Protein AF-0000000082936929 (afdb_homodimer)

Radius of gyration: 32.72 Å; Cα contacts (8 Å, |Δi|>4): 978; chains: 2; bounding box: 95×74×126 Å

Structure (mmCIF, N/CA/C/O backbone):
data_AF-0000000082936929-model_v1
#
loop_
_entity.id
_entity.type
_entity.pdbx_description
1 polymer 'Glycine betaine ABC transporter substrate-binding protein'
#
loop_
_atom_site.group_PDB
_atom_site.id
_atom_site.type_symbol
_atom_site.label_atom_id
_atom_site.label_alt_id
_atom_site.label_comp_id
_atom_site.label_asym_id
_atom_site.label_entity_id
_atom_site.label_seq_id
_atom_site.pdbx_PDB_ins_code
_atom_site.Cartn_x
_atom_site.Cartn_y
_atom_site.Cartn_z
_atom_site.occupancy
_atom_site.B_iso_or_equiv
_atom_site.auth_seq_id
_atom_site.auth_comp_id
_atom_site.auth_asym_id
_atom_site.auth_atom_id
_atom_site.pdbx_PDB_model_num
ATOM 1 N N . MET A 1 1 ? -64.938 20.75 69.25 1 18.67 1 MET A N 1
ATOM 2 C CA . MET A 1 1 ? -65.688 19.703 69.875 1 18.67 1 MET A CA 1
ATOM 3 C C . MET A 1 1 ? -65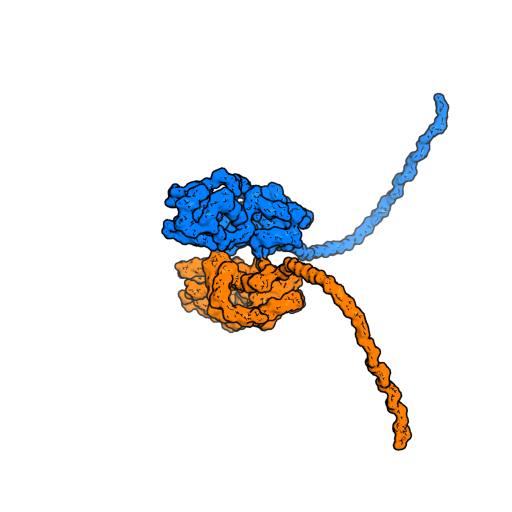.875 18.516 69 1 18.67 1 MET A C 1
ATOM 5 O O . MET A 1 1 ? -65.625 17.375 69.375 1 18.67 1 MET A O 1
ATOM 9 N N . ASN A 1 2 ? -67.062 18.359 68.25 1 20.11 2 ASN A N 1
ATOM 10 C CA . ASN A 1 2 ? -67.625 17.047 68.062 1 20.11 2 ASN A CA 1
ATOM 11 C C . ASN A 1 2 ? -66.938 16.203 67 1 20.11 2 ASN A C 1
ATOM 13 O O . ASN A 1 2 ? -66.188 16.766 66.188 1 20.11 2 ASN A O 1
ATOM 17 N N . THR A 1 3 ? -67.562 15.078 66.375 1 22.55 3 THR A N 1
ATOM 18 C CA . THR A 1 3 ? -67.5 13.617 66.375 1 22.55 3 THR A CA 1
ATOM 19 C C . THR A 1 3 ? -66.75 13.117 65.125 1 22.55 3 THR A C 1
ATOM 21 O O . THR A 1 3 ? -65.875 12.281 65.188 1 22.55 3 THR A O 1
ATOM 24 N N . TRP A 1 4 ? -67.562 12.641 64 1 26.66 4 TRP A N 1
ATOM 25 C CA . TRP A 1 4 ? -67.688 11.344 63.375 1 26.66 4 TRP A CA 1
ATOM 26 C C . TRP A 1 4 ? -66.75 11.219 62.156 1 26.66 4 TRP A C 1
ATOM 28 O O . TRP A 1 4 ? -67.125 11.648 61.062 1 26.66 4 TRP A O 1
ATOM 38 N N . LYS A 1 5 ? -65.438 11.68 62.094 1 24.56 5 LYS A N 1
ATOM 39 C CA . LYS A 1 5 ? -64.312 11.945 61.188 1 24.56 5 LYS A CA 1
ATOM 40 C C . LYS A 1 5 ? -64 10.711 60.344 1 24.56 5 LYS A C 1
ATOM 42 O O . LYS A 1 5 ? -64.25 9.586 60.75 1 24.56 5 LYS A O 1
ATOM 47 N N . LYS A 1 6 ? -63.188 10.727 59.344 1 29.83 6 LYS A N 1
ATOM 48 C CA . LYS A 1 6 ? -62.781 10.461 57.969 1 29.83 6 LYS A CA 1
ATOM 49 C C . LYS A 1 6 ? -62 9.141 57.844 1 29.83 6 LYS A C 1
ATOM 51 O O . LYS A 1 6 ? -60.812 9.133 57.625 1 29.83 6 LYS A O 1
ATOM 56 N N . GLU A 1 7 ? -62.25 8.055 58.938 1 23.53 7 GLU A N 1
ATOM 57 C CA . GLU A 1 7 ? -61.312 7.012 59.344 1 23.53 7 GLU A CA 1
ATOM 58 C C . GLU A 1 7 ? -61 6.09 58.156 1 23.53 7 GLU A C 1
ATOM 60 O O . GLU A 1 7 ? -59.844 5.75 57.938 1 23.53 7 GLU A O 1
ATOM 65 N N . LEU A 1 8 ? -62.031 5.277 57.625 1 24.53 8 LEU A N 1
ATOM 66 C CA . LEU A 1 8 ? -61.938 3.822 57.656 1 24.53 8 LEU A CA 1
ATOM 67 C C . LEU A 1 8 ? -61.281 3.305 56.375 1 24.53 8 LEU A C 1
ATOM 69 O O . LEU A 1 8 ? -61.344 2.107 56.094 1 24.53 8 LEU A O 1
ATOM 73 N N . ILE A 1 9 ? -60.781 4.125 55.375 1 26.98 9 ILE A N 1
ATOM 74 C CA . ILE A 1 9 ? -60.594 3.723 54 1 26.98 9 ILE A CA 1
ATOM 75 C C . ILE A 1 9 ? -59.469 2.709 53.875 1 26.98 9 ILE A C 1
ATOM 77 O O . ILE A 1 9 ? -58.469 2.943 53.188 1 26.98 9 ILE A O 1
ATOM 81 N N . LEU A 1 10 ? -59.031 1.973 55.062 1 22.31 10 LEU A N 1
ATOM 82 C CA . LEU A 1 10 ? -57.719 1.388 55.25 1 22.31 10 LEU A CA 1
ATOM 83 C C . LEU A 1 10 ? -57.469 0.301 54.219 1 22.31 10 LEU A C 1
ATOM 85 O O . LEU A 1 10 ? -56.406 0.3 53.562 1 22.31 10 LEU A O 1
ATOM 89 N N . ILE A 1 11 ? -57.75 -1.079 54.438 1 23.09 11 ILE A N 1
ATOM 90 C CA . ILE A 1 11 ? -56.812 -2.141 54.812 1 23.09 11 ILE A CA 1
ATOM 91 C C . ILE A 1 11 ? -56.625 -3.096 53.656 1 23.09 11 ILE A C 1
ATOM 93 O O . ILE A 1 11 ? -55.656 -3.875 53.625 1 23.09 11 ILE A O 1
ATOM 97 N N . LEU A 1 12 ? -57.531 -3.197 52.625 1 23.78 12 LEU A N 1
ATOM 98 C CA . LEU A 1 12 ? -57.812 -4.59 52.281 1 23.78 12 LEU A CA 1
ATOM 99 C C . LEU A 1 12 ? -56.75 -5.152 51.344 1 23.78 12 LEU A C 1
ATOM 101 O O . LEU A 1 12 ? -56.875 -6.27 50.844 1 23.78 12 LEU A O 1
ATOM 105 N N . VAL A 1 13 ? -55.688 -4.441 50.906 1 25.48 13 VAL A N 1
ATOM 106 C CA . VAL A 1 13 ? -55.125 -4.75 49.594 1 25.48 13 VAL A CA 1
ATOM 107 C C . VAL A 1 13 ? -54.281 -6.023 49.688 1 25.48 13 VAL A C 1
ATOM 109 O O . VAL A 1 13 ? -53.625 -6.406 48.688 1 25.48 13 VAL A O 1
ATOM 112 N N . LEU A 1 14 ? -54.094 -6.676 50.844 1 22.38 14 LEU A N 1
ATOM 113 C CA . LEU A 1 14 ? -52.781 -7.281 51.031 1 22.38 14 LEU A CA 1
ATOM 11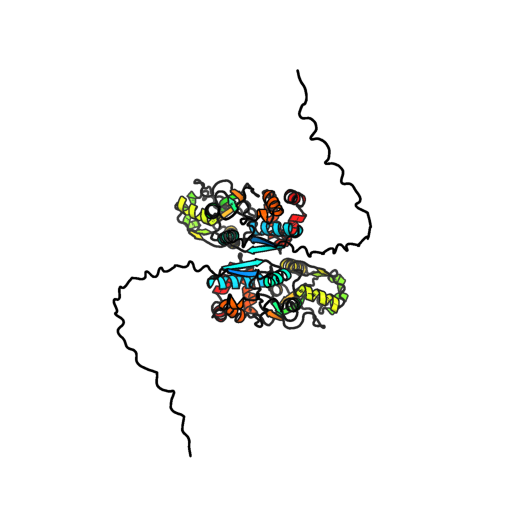4 C C . LEU A 1 14 ? -52.625 -8.516 50.156 1 22.38 14 LEU A C 1
ATOM 116 O O . LEU A 1 14 ? -51.594 -8.703 49.5 1 22.38 14 LEU A O 1
ATOM 120 N N . LEU A 1 15 ? -53.406 -9.609 50.281 1 22.59 15 LEU A N 1
ATOM 121 C CA . LEU A 1 15 ? -52.844 -10.883 50.719 1 22.59 15 LEU A CA 1
ATOM 122 C C . LEU A 1 15 ? -52.469 -11.734 49.5 1 22.59 15 LEU A C 1
ATOM 124 O O . LEU A 1 15 ? -52.094 -12.898 49.656 1 22.59 15 LEU A O 1
ATOM 128 N N . MET A 1 16 ? -52.844 -11.445 48.188 1 26.31 16 MET A N 1
ATOM 129 C CA . ME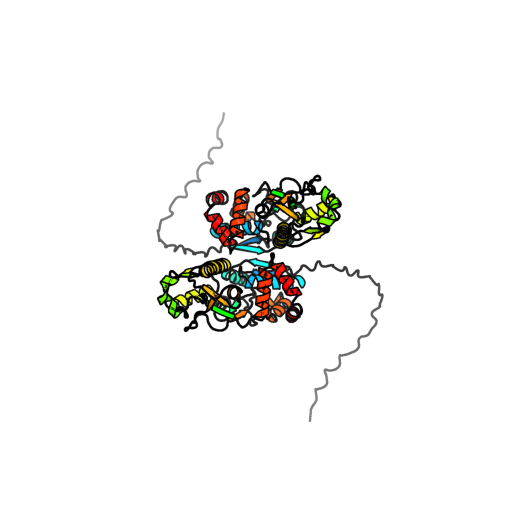T A 1 16 ? -53.062 -12.664 47.406 1 26.31 16 MET A CA 1
ATOM 130 C C . MET A 1 16 ? -51.719 -13.383 47.188 1 26.31 16 MET A C 1
ATOM 132 O O . MET A 1 16 ? -50.844 -12.852 46.5 1 26.31 16 MET A O 1
ATOM 136 N N . GLY A 1 17 ? -51.219 -14.398 48.031 1 23.95 17 GLY A N 1
ATOM 137 C CA . GLY A 1 17 ? -50.062 -15.195 48.375 1 23.95 17 GLY A CA 1
ATOM 138 C C . GLY A 1 17 ? -49.531 -15.992 47.188 1 23.95 17 GLY A C 1
ATOM 139 O O . GLY A 1 17 ? -50.219 -16.141 46.188 1 23.95 17 GLY A O 1
ATOM 140 N N . ALA A 1 18 ? -48.656 -17.188 47.438 1 24.83 18 ALA A N 1
ATOM 141 C CA . ALA A 1 18 ? -47.344 -17.844 47.344 1 24.83 18 ALA A CA 1
ATOM 142 C C . ALA A 1 18 ? -47.375 -18.984 46.344 1 24.83 18 ALA A C 1
ATOM 144 O O . ALA A 1 18 ? -46.312 -19.562 46.031 1 24.83 18 ALA A O 1
ATOM 145 N N . VAL A 1 19 ? -48.438 -19.625 45.938 1 25.78 19 VAL A N 1
ATOM 146 C CA . VAL A 1 19 ? -48.219 -21.062 45.812 1 25.78 19 VAL A CA 1
ATOM 147 C C . VAL A 1 19 ? -47.438 -21.344 44.531 1 25.78 19 VAL A C 1
ATOM 149 O O . VAL A 1 19 ? -47.969 -21.281 43.438 1 25.78 19 VAL A O 1
ATOM 152 N N . LEU A 1 20 ? -46.312 -20.625 44.219 1 26.67 20 LEU A N 1
ATOM 153 C CA . LEU A 1 20 ? -45.562 -20.938 43 1 26.67 20 LEU A CA 1
ATOM 154 C C . LEU A 1 20 ? -44.969 -22.344 43.094 1 26.67 20 LEU A C 1
ATOM 156 O O . LEU A 1 20 ? -44.062 -22.609 43.906 1 26.67 20 LEU A O 1
ATOM 160 N N . THR A 1 21 ? -45.75 -23.422 43.188 1 27.56 21 THR A N 1
ATOM 161 C CA . THR A 1 21 ? -45.25 -24.781 43.281 1 27.56 21 THR A CA 1
ATOM 162 C C . THR A 1 21 ? -44.156 -25.016 42.219 1 27.56 21 THR A C 1
ATOM 164 O O . THR A 1 21 ? -44.25 -24.516 41.094 1 27.56 21 THR A O 1
ATOM 167 N N . ALA A 1 22 ? -42.906 -25.703 42.625 1 27.55 22 ALA A N 1
ATOM 168 C CA . ALA A 1 22 ? -41.5 -26.078 42.375 1 27.55 22 ALA A CA 1
ATOM 169 C C . ALA A 1 22 ? -41.438 -27.109 41.25 1 27.55 22 ALA A C 1
ATOM 171 O O . ALA A 1 22 ? -40.375 -27.75 41.094 1 27.55 22 ALA A O 1
ATOM 172 N N . CYS A 1 23 ? -42.469 -27.672 40.656 1 27.7 23 CYS A N 1
ATOM 173 C CA . CYS A 1 23 ? -42.062 -28.906 39.969 1 27.7 23 CYS A CA 1
ATOM 174 C C . CYS A 1 23 ? -40.875 -28.656 39.031 1 27.7 23 CYS A C 1
ATOM 176 O O . CYS A 1 23 ? -40.938 -27.766 38.188 1 27.7 23 CYS A O 1
ATOM 178 N N . GLY A 1 24 ? -39.625 -29.078 39.438 1 27.58 24 GLY A N 1
ATOM 179 C CA . GLY A 1 24 ? -38.25 -29.031 39.031 1 27.58 24 GLY A CA 1
ATOM 180 C C . GLY A 1 24 ? -38.031 -29.562 37.625 1 27.58 24 GLY A C 1
ATOM 181 O O . GLY A 1 24 ? -37.469 -30.641 37.438 1 27.58 24 GLY A O 1
ATOM 182 N N . SER A 1 25 ? -38.969 -29.891 36.781 1 27.83 25 SER A N 1
ATOM 183 C CA . SER A 1 25 ? -38.438 -30.578 35.594 1 27.83 25 SER A CA 1
ATOM 184 C C . SER A 1 25 ? -37.281 -29.812 35 1 27.83 25 SER A C 1
ATOM 186 O O . SER A 1 25 ? -37.406 -28.625 34.688 1 27.83 25 SER A O 1
ATOM 188 N N . THR A 1 26 ? -36.062 -30.312 35.344 1 27.28 26 THR A N 1
ATOM 189 C CA . THR A 1 26 ? -34.719 -29.906 34.906 1 27.28 26 THR A CA 1
ATOM 190 C C . THR A 1 26 ? -34.688 -29.875 33.375 1 27.28 26 THR A C 1
ATOM 192 O O . THR A 1 26 ? -34.688 -30.922 32.719 1 27.28 26 THR A O 1
ATOM 195 N N . SER A 1 27 ? -35.688 -29.406 32.719 1 26.83 27 SER A N 1
ATOM 196 C CA . SER A 1 27 ? -35.406 -29.312 31.281 1 26.83 27 SER A CA 1
ATOM 197 C C . SER A 1 27 ? -34.062 -28.641 31.047 1 26.83 27 SER A C 1
ATOM 199 O O . SER A 1 27 ? -33.812 -27.531 31.531 1 26.83 27 SER A O 1
ATOM 201 N N . GLU A 1 28 ? -33.031 -29.562 30.984 1 26.98 28 GLU A N 1
ATOM 202 C CA . GLU A 1 28 ? -31.719 -29.172 30.5 1 26.98 28 GLU A CA 1
ATOM 203 C C . GLU A 1 28 ? -31.828 -28.234 29.297 1 26.98 28 GLU A C 1
ATOM 205 O O . GLU A 1 28 ? -32.375 -28.594 28.266 1 26.98 28 GLU A O 1
ATOM 210 N N . GLU A 1 29 ? -32.25 -27.047 29.547 1 28.81 29 GLU A N 1
ATOM 211 C CA . GLU A 1 29 ? -32.031 -26.031 28.531 1 28.81 29 GLU A CA 1
ATOM 212 C C . GLU A 1 29 ? -30.641 -26.109 27.906 1 28.81 29 GLU A C 1
ATOM 214 O O . GLU A 1 29 ? -29.641 -25.953 28.609 1 28.81 29 GLU A O 1
ATOM 219 N N . THR A 1 30 ? -30.547 -27.156 27.062 1 27.23 30 THR A N 1
ATOM 220 C CA . THR A 1 30 ? -29.375 -27.094 26.188 1 27.23 30 THR A CA 1
ATOM 221 C C . THR A 1 30 ? -29.141 -25.656 25.719 1 27.23 30 THR A C 1
ATOM 223 O O . THR A 1 30 ? -29.984 -25.094 25 1 27.23 30 THR A O 1
ATOM 226 N N . THR A 1 31 ? -28.625 -24.859 26.625 1 28.12 31 THR A N 1
ATOM 227 C CA . THR A 1 31 ? -28 -23.625 26.172 1 28.12 31 THR A CA 1
ATOM 228 C C . THR A 1 31 ? -27.297 -23.828 24.828 1 28.12 31 THR A C 1
ATOM 230 O O . THR A 1 31 ? -26.328 -24.609 24.734 1 28.12 31 THR A O 1
ATOM 233 N N . SER A 1 32 ? -28.109 -24.094 23.828 1 27.27 32 SER A N 1
ATOM 234 C CA . SER A 1 32 ? -27.453 -23.953 22.531 1 27.27 32 SER A CA 1
ATOM 235 C C . SER A 1 32 ? -26.438 -22.812 22.547 1 27.27 32 SER A C 1
ATOM 237 O O . SER A 1 32 ? -26.812 -21.641 22.734 1 27.27 32 SER A O 1
ATOM 239 N N . GLU A 1 33 ? -25.328 -23.047 23.219 1 28.88 33 GLU A N 1
ATOM 240 C CA . GLU A 1 33 ? -24.172 -22.234 22.844 1 28.88 33 GLU A CA 1
ATOM 241 C C . GLU A 1 33 ? -24.203 -21.875 21.359 1 28.88 33 GLU A C 1
ATOM 243 O O . GLU A 1 33 ? -24 -22.75 20.516 1 28.88 33 GLU A O 1
ATOM 248 N N . GLN A 1 34 ? -25.266 -21.203 20.922 1 28.97 34 GLN A N 1
ATOM 249 C CA . GLN A 1 34 ? -25.031 -20.547 19.625 1 28.97 34 GLN A CA 1
ATOM 250 C C . GLN A 1 34 ? -23.594 -20.062 19.516 1 28.97 34 GLN A C 1
ATOM 252 O O . GLN A 1 34 ? -23.172 -19.188 20.266 1 28.97 34 GLN A O 1
ATOM 257 N N . THR A 1 35 ? -22.688 -20.953 19.547 1 31.94 35 THR A N 1
ATOM 258 C CA . THR A 1 35 ? -21.391 -20.547 18.984 1 31.94 35 THR A CA 1
ATOM 259 C C . THR A 1 35 ? -21.578 -19.484 17.906 1 31.94 35 THR A C 1
ATOM 261 O O . THR A 1 35 ? -22.016 -19.781 16.797 1 31.94 35 THR A O 1
ATOM 264 N N . GLY A 1 36 ? -22.469 -18.484 18.172 1 32.47 36 GLY A N 1
ATOM 265 C CA . GLY A 1 36 ? -22.516 -17.344 17.281 1 32.47 36 GLY A CA 1
ATOM 266 C C . GLY A 1 36 ? -21.188 -17.047 16.625 1 32.47 36 GLY A C 1
ATOM 267 O O . GLY A 1 36 ? -20.156 -16.953 17.297 1 32.47 36 GLY A O 1
ATOM 268 N N . THR A 1 37 ? -20.766 -17.656 15.711 1 35.78 37 THR A N 1
ATOM 269 C CA . THR A 1 37 ? -19.75 -17.094 14.844 1 35.78 37 THR A CA 1
ATOM 270 C C . THR A 1 37 ? -19.734 -15.57 14.945 1 35.78 37 THR A C 1
ATOM 272 O O . THR A 1 37 ? -20.656 -14.898 14.484 1 35.78 37 THR A O 1
ATOM 275 N N . GLU A 1 38 ? -19.672 -14.898 16.094 1 40.69 38 GLU A N 1
ATOM 276 C CA . GLU A 1 38 ? -19.562 -13.469 16.359 1 40.69 38 GLU A CA 1
ATOM 277 C C . GLU A 1 38 ? -18.938 -12.734 15.164 1 40.69 38 GLU A C 1
ATOM 279 O O . GLU A 1 38 ? -17.766 -12.961 14.836 1 40.69 38 GLU A O 1
ATOM 284 N N . SER A 1 39 ? -19.594 -12.594 14.086 1 50.94 39 SER A N 1
ATOM 285 C CA . SER A 1 39 ? -19.266 -11.828 12.883 1 50.94 39 SER A CA 1
ATOM 286 C C . SER A 1 39 ? -18.406 -10.609 13.211 1 50.94 39 SER A C 1
ATOM 288 O O . SER A 1 39 ? -18.828 -9.742 13.984 1 50.94 39 SER A O 1
ATOM 290 N N . LYS A 1 40 ? -17.25 -10.734 13.266 1 61.34 40 LYS A N 1
ATOM 291 C CA . LYS A 1 40 ? -16.375 -9.586 13.508 1 61.34 40 LYS A CA 1
ATOM 292 C C . LYS A 1 40 ? -16.891 -8.344 12.805 1 61.34 40 LYS A C 1
ATOM 294 O O . LYS A 1 40 ? -17.312 -8.406 11.648 1 61.34 40 LYS A O 1
ATOM 299 N N . GLN A 1 41 ? -17.172 -7.246 13.609 1 84.25 41 GLN A N 1
ATOM 300 C CA . GLN A 1 41 ? -17.594 -5.961 13.062 1 84.25 41 GLN A CA 1
ATOM 301 C C . GLN A 1 41 ? -16.562 -5.422 12.07 1 84.25 41 GLN A C 1
ATOM 303 O O . GLN A 1 41 ? -15.367 -5.434 12.352 1 84.25 41 GLN A O 1
ATOM 308 N N . GLU A 1 42 ? -16.984 -5.133 10.938 1 89.94 42 GLU A N 1
ATOM 309 C CA . GLU A 1 42 ? -16.141 -4.609 9.867 1 89.94 42 GLU A CA 1
ATOM 310 C C . GLU A 1 42 ? -15.898 -3.113 10.047 1 89.94 42 GLU A C 1
ATOM 312 O O . GLU A 1 42 ? -16.812 -2.363 10.383 1 89.94 42 GLU A O 1
ATOM 317 N N . LEU A 1 43 ? -14.633 -2.744 9.953 1 95.56 43 LEU A N 1
ATOM 318 C CA . LEU A 1 43 ? -14.227 -1.344 10.016 1 95.56 43 LEU A CA 1
ATOM 319 C C . LEU A 1 43 ? -13.344 -0.979 8.828 1 95.56 43 LEU A C 1
ATOM 321 O O . LEU A 1 43 ? -12.406 -1.709 8.508 1 95.56 43 LEU A O 1
ATOM 325 N N . THR A 1 44 ? -13.688 0.137 8.164 1 95.69 44 THR A N 1
ATOM 326 C CA . THR A 1 44 ? -12.883 0.599 7.039 1 95.69 44 THR A CA 1
ATOM 327 C C . THR A 1 44 ? -12.164 1.899 7.387 1 95.69 44 THR A C 1
ATOM 329 O O . THR A 1 44 ? -12.805 2.904 7.703 1 95.69 44 THR A O 1
ATOM 332 N N . ILE A 1 45 ? -10.836 1.86 7.289 1 98.44 45 ILE A N 1
ATOM 333 C CA . ILE A 1 45 ? -9.984 3.01 7.578 1 98.44 45 ILE A CA 1
ATOM 334 C C . ILE A 1 45 ? -9.289 3.473 6.301 1 98.44 45 ILE A C 1
ATOM 336 O O . ILE A 1 45 ? -8.805 2.65 5.52 1 98.44 45 ILE A O 1
ATOM 340 N N . GLY A 1 46 ? -9.344 4.762 6.055 1 98.19 46 GLY A N 1
ATOM 341 C CA . GLY A 1 46 ? -8.609 5.305 4.918 1 98.19 46 GLY A CA 1
ATOM 342 C C . GLY A 1 46 ? -7.109 5.301 5.121 1 98.19 46 GLY A C 1
ATOM 343 O O . GLY A 1 46 ? -6.625 5.586 6.219 1 98.19 46 GLY A O 1
ATOM 344 N N . GLN A 1 47 ? -6.383 4.906 4.047 1 97.19 47 GLN A N 1
ATOM 345 C CA . GLN A 1 47 ? -4.926 4.973 4.055 1 97.19 47 GLN A CA 1
ATOM 346 C C . GLN A 1 47 ? -4.406 5.82 2.896 1 97.19 47 GLN A C 1
ATOM 348 O O . GLN A 1 47 ? -4.859 5.672 1.76 1 97.19 47 GLN A O 1
ATOM 353 N N . ILE A 1 48 ? -3.566 6.734 3.209 1 94.75 48 ILE A N 1
ATOM 354 C CA . ILE A 1 48 ? -2.879 7.551 2.213 1 94.75 48 ILE A CA 1
ATOM 355 C C . ILE A 1 48 ? -1.423 7.105 2.096 1 94.75 48 ILE A C 1
ATOM 357 O O . ILE A 1 48 ? -0.775 6.809 3.102 1 94.75 48 ILE A O 1
ATOM 361 N N . ASN A 1 49 ? -0.914 7.078 0.886 1 90.56 49 ASN A N 1
ATOM 362 C CA . ASN A 1 49 ? 0.447 6.609 0.639 1 90.56 49 ASN A CA 1
ATOM 363 C C . ASN A 1 49 ? 1.482 7.613 1.137 1 90.56 49 ASN A C 1
ATOM 365 O O . ASN A 1 49 ? 2.352 8.047 0.376 1 90.56 49 ASN A O 1
ATOM 369 N N . TRP A 1 50 ? 1.327 7.977 2.412 1 94.44 50 TRP A N 1
ATOM 370 C CA . TRP A 1 50 ? 2.301 8.727 3.201 1 94.44 50 TRP A CA 1
ATOM 371 C C . TRP A 1 50 ? 2.912 7.844 4.285 1 94.44 50 TRP A C 1
ATOM 373 O O . TRP A 1 50 ? 2.209 7.055 4.922 1 94.44 50 TRP A O 1
ATOM 383 N N . ALA A 1 51 ? 4.223 8.031 4.477 1 93.25 51 ALA A N 1
ATOM 384 C CA . ALA A 1 51 ? 4.922 7.156 5.414 1 93.25 51 ALA A CA 1
ATOM 385 C C . ALA A 1 51 ? 4.246 7.16 6.781 1 93.25 51 ALA A C 1
ATOM 387 O O . ALA A 1 51 ? 4.039 6.105 7.383 1 93.25 51 ALA A O 1
ATOM 388 N N . GLU A 1 52 ? 3.986 8.312 7.234 1 96.5 52 GLU A N 1
ATOM 389 C CA . GLU A 1 52 ? 3.348 8.453 8.539 1 96.5 52 GLU A CA 1
ATOM 390 C C . GLU A 1 52 ? 1.955 7.828 8.547 1 96.5 52 GLU A C 1
ATOM 392 O O . GLU A 1 52 ? 1.587 7.129 9.492 1 96.5 52 GLU A O 1
ATOM 397 N N . ASN A 1 53 ? 1.188 8.086 7.539 1 97.69 53 ASN A N 1
ATOM 398 C CA . ASN A 1 53 ? -0.166 7.555 7.449 1 97.69 53 ASN A CA 1
ATOM 399 C C . ASN A 1 53 ? -0.161 6.031 7.332 1 97.69 53 ASN A C 1
ATOM 401 O O . ASN A 1 53 ? -0.966 5.352 7.973 1 97.69 53 ASN A O 1
ATOM 405 N N . ILE A 1 54 ? 0.734 5.531 6.539 1 95.75 54 ILE A N 1
ATOM 406 C CA . ILE A 1 54 ? 0.893 4.086 6.43 1 95.75 54 ILE A CA 1
ATOM 407 C C . ILE A 1 54 ? 1.22 3.496 7.801 1 95.75 54 ILE A C 1
ATOM 409 O O . ILE A 1 54 ? 0.658 2.469 8.195 1 95.75 54 ILE A O 1
ATOM 413 N N . ALA A 1 55 ? 2.037 4.121 8.562 1 97.81 55 ALA A N 1
ATOM 414 C CA . ALA A 1 55 ? 2.453 3.643 9.875 1 97.81 55 ALA A CA 1
ATOM 415 C C . ALA A 1 55 ? 1.272 3.588 10.844 1 97.81 55 ALA A C 1
ATOM 417 O O . ALA A 1 55 ? 0.981 2.537 11.414 1 97.81 55 ALA A O 1
ATOM 418 N N . VAL A 1 56 ? 0.544 4.641 10.938 1 98.69 56 VAL A N 1
ATOM 419 C CA . VAL A 1 56 ? -0.479 4.703 11.969 1 98.69 56 VAL A CA 1
ATOM 420 C C . VAL A 1 56 ? -1.687 3.863 11.555 1 98.69 56 VAL A C 1
ATOM 422 O O . VAL A 1 56 ? -2.354 3.264 12.398 1 98.69 56 VAL A O 1
ATOM 425 N N . THR A 1 57 ? -1.975 3.773 10.258 1 98.62 57 THR A N 1
ATOM 426 C CA . THR A 1 57 ? -3.121 2.975 9.836 1 98.62 57 THR A CA 1
ATOM 427 C C . THR A 1 57 ? -2.85 1.487 10.047 1 98.62 57 THR A C 1
ATOM 429 O O . THR A 1 57 ? -3.734 0.744 10.477 1 98.62 57 THR A O 1
ATOM 432 N N . ASN A 1 58 ? -1.668 1.119 9.781 1 97.94 58 ASN A N 1
ATOM 433 C CA . ASN A 1 58 ? -1.343 -0.281 10.031 1 97.94 58 ASN A CA 1
ATOM 434 C C . ASN A 1 58 ? -1.26 -0.578 11.523 1 97.94 58 ASN A C 1
ATOM 436 O O . ASN A 1 58 ? -1.627 -1.668 11.969 1 97.94 58 ASN A O 1
ATOM 440 N N . MET A 1 59 ? -0.766 0.32 12.312 1 98.75 59 MET A N 1
ATOM 441 C CA . MET A 1 59 ? -0.773 0.169 13.766 1 98.75 59 MET A CA 1
ATOM 442 C C . MET A 1 59 ? -2.189 -0.062 14.281 1 98.75 59 MET A C 1
ATOM 444 O O . MET A 1 59 ? -2.441 -1.028 15 1 98.75 59 MET A O 1
ATOM 448 N N . TRP A 1 60 ? -3.066 0.755 13.859 1 98.75 60 TRP A N 1
ATOM 449 C CA . TRP A 1 60 ? -4.43 0.649 14.375 1 98.75 60 TRP A CA 1
ATOM 450 C C . TRP A 1 60 ? -5.133 -0.575 13.805 1 98.75 60 TRP A C 1
ATOM 452 O O . TRP A 1 60 ? -5.969 -1.188 14.469 1 98.75 60 TRP A O 1
ATOM 462 N N . LYS A 1 61 ? -4.848 -0.899 12.547 1 97.75 61 LYS A N 1
ATOM 463 C CA . LYS A 1 61 ? -5.367 -2.164 12.039 1 97.75 61 LYS A CA 1
ATOM 464 C C . LYS A 1 61 ? -4.965 -3.328 12.938 1 97.75 61 LYS A C 1
ATOM 466 O O . LYS A 1 61 ? -5.805 -4.145 13.32 1 97.75 61 LYS A O 1
ATOM 471 N N . ALA A 1 62 ? -3.719 -3.418 13.32 1 97.62 62 ALA A N 1
ATOM 472 C CA . ALA A 1 62 ? -3.221 -4.492 14.18 1 97.62 62 ALA A CA 1
ATOM 473 C C . ALA A 1 62 ? -3.924 -4.484 15.531 1 97.62 62 ALA A C 1
ATOM 475 O O . ALA A 1 62 ? -4.355 -5.531 16.016 1 97.62 62 ALA A O 1
ATOM 476 N N . ILE A 1 63 ? -4.023 -3.33 16.094 1 98.5 63 ILE A N 1
ATOM 477 C CA . ILE A 1 63 ? -4.637 -3.189 17.406 1 98.5 63 ILE A CA 1
ATOM 478 C C . ILE A 1 63 ? -6.094 -3.645 17.359 1 98.5 63 ILE A C 1
ATOM 480 O O . ILE A 1 63 ? -6.535 -4.445 18.188 1 98.5 63 ILE A O 1
ATOM 484 N N . LEU A 1 64 ? -6.828 -3.154 16.359 1 98.12 64 LEU A N 1
ATOM 485 C CA . LEU A 1 64 ? -8.258 -3.412 16.266 1 98.12 64 LEU A CA 1
ATOM 486 C C . LEU A 1 64 ? -8.523 -4.875 15.922 1 98.12 64 LEU A C 1
ATOM 488 O O . LEU A 1 64 ? -9.492 -5.465 16.422 1 98.12 64 LEU A O 1
ATOM 492 N N . GLU A 1 65 ? -7.703 -5.402 15.133 1 95.19 65 GLU A N 1
ATOM 493 C CA . GLU A 1 65 ? -7.883 -6.816 14.805 1 95.19 65 GLU A CA 1
ATOM 494 C C . GLU A 1 65 ? -7.625 -7.699 16.016 1 95.19 65 GLU A C 1
ATOM 496 O O . GLU A 1 65 ? -8.297 -8.711 16.219 1 95.19 65 GLU A O 1
ATOM 501 N N . ASP A 1 66 ? -6.656 -7.324 16.797 1 95.25 66 ASP A N 1
ATOM 502 C CA . ASP A 1 66 ? -6.406 -8.031 18.047 1 95.25 66 ASP A CA 1
ATOM 503 C C . ASP A 1 66 ? -7.613 -7.941 18.984 1 95.25 66 ASP A C 1
ATOM 505 O O . ASP A 1 66 ? -7.828 -8.82 19.812 1 95.25 66 ASP A O 1
ATOM 509 N N . LYS A 1 67 ? -8.398 -6.926 18.797 1 96.19 67 LYS A N 1
ATOM 510 C CA . LYS A 1 67 ? -9.578 -6.703 19.625 1 96.19 67 LYS A CA 1
ATOM 511 C C . LYS A 1 67 ? -10.828 -7.289 18.984 1 96.19 67 LYS A C 1
ATOM 513 O O . LYS A 1 67 ? -11.938 -7.09 19.484 1 96.19 67 LYS A O 1
ATOM 518 N N . GLY A 1 68 ? -10.68 -7.945 17.859 1 93.56 68 GLY A N 1
ATOM 519 C CA . GLY A 1 68 ? -11.781 -8.719 17.312 1 93.56 68 GLY A CA 1
ATOM 520 C C . GLY A 1 68 ? -12.461 -8.047 16.141 1 93.56 68 GLY A C 1
ATOM 521 O O . GLY A 1 68 ? -13.508 -8.508 15.68 1 93.56 68 GLY A O 1
ATOM 522 N N . TYR A 1 69 ? -11.906 -6.941 15.656 1 94.94 69 TYR A N 1
ATOM 523 C CA . TYR A 1 69 ? -12.461 -6.277 14.484 1 94.94 69 TYR A CA 1
ATOM 524 C C . TYR A 1 69 ? -11.812 -6.793 13.203 1 94.94 69 TYR A C 1
ATOM 526 O O . TYR A 1 69 ? -10.711 -7.34 13.242 1 94.94 69 TYR A O 1
ATOM 534 N N . ASN A 1 70 ? -12.586 -6.719 12.164 1 90.94 70 ASN A N 1
ATOM 535 C CA . ASN A 1 70 ? -12.039 -6.867 10.82 1 90.94 70 ASN A CA 1
ATOM 536 C C . ASN A 1 70 ? -11.789 -5.508 10.164 1 90.94 70 ASN A C 1
ATOM 538 O O . ASN A 1 70 ? -12.742 -4.77 9.883 1 90.94 70 ASN A O 1
ATOM 542 N N . VAL A 1 71 ? -10.523 -5.242 9.891 1 94.88 71 VAL A N 1
ATOM 543 C CA . VAL A 1 71 ? -10.188 -3.889 9.453 1 94.88 71 VAL A CA 1
ATOM 544 C C . VAL A 1 71 ? -9.75 -3.914 7.988 1 94.88 71 VAL A C 1
ATOM 546 O O . VAL A 1 71 ? -8.836 -4.652 7.621 1 94.88 71 VAL A O 1
ATOM 549 N N . ASN A 1 72 ? -10.445 -3.07 7.234 1 91.94 72 ASN A N 1
ATOM 550 C CA . ASN A 1 72 ? -10.062 -2.826 5.848 1 91.94 72 ASN A CA 1
ATOM 551 C C . ASN A 1 72 ? -9.375 -1.47 5.688 1 91.94 72 ASN A C 1
ATOM 553 O O . ASN A 1 72 ? -9.875 -0.458 6.188 1 91.94 72 ASN A O 1
ATOM 557 N N . LEU A 1 73 ? -8.195 -1.499 5 1 95.5 73 LEU A N 1
ATOM 558 C CA . LEU A 1 73 ? -7.559 -0.242 4.629 1 95.5 73 LEU A CA 1
ATOM 559 C C . LEU A 1 73 ? -7.879 0.126 3.184 1 95.5 73 LEU A C 1
ATOM 561 O O . LEU A 1 73 ? -7.637 -0.666 2.27 1 95.5 73 LEU A O 1
ATOM 565 N N . MET A 1 74 ? -8.477 1.255 3 1 94.06 74 MET A N 1
ATOM 566 C CA . MET A 1 74 ? -8.812 1.765 1.674 1 94.06 74 MET A CA 1
ATOM 567 C C . MET A 1 74 ? -7.844 2.859 1.248 1 94.06 74 MET A C 1
ATOM 569 O O . MET A 1 74 ? -7.77 3.912 1.887 1 94.06 74 MET A O 1
ATOM 573 N N . VAL A 1 75 ? -7.09 2.621 0.195 1 93.81 75 VAL A N 1
ATOM 574 C CA . VAL A 1 75 ? -6.074 3.572 -0.243 1 93.81 75 VAL A CA 1
ATOM 575 C C . VAL A 1 75 ? -6.738 4.727 -0.995 1 93.81 75 VAL A C 1
ATOM 577 O O . VAL A 1 75 ? -7.406 4.512 -2.008 1 93.81 75 VAL A O 1
ATOM 580 N N . LEU A 1 76 ? -6.527 5.996 -0.488 1 92.69 76 LEU A N 1
ATOM 581 C CA . LEU A 1 76 ? -7.191 7.184 -1.017 1 92.69 76 LEU A CA 1
ATOM 582 C C . LEU A 1 76 ? -6.281 8.406 -0.916 1 92.69 76 LEU A C 1
ATOM 584 O O . LEU A 1 76 ? -5.344 8.422 -0.115 1 92.69 76 LEU A O 1
ATOM 588 N N . ASP A 1 77 ? -6.523 9.352 -1.786 1 91.25 77 ASP A N 1
ATOM 589 C CA . ASP A 1 77 ? -5.957 10.672 -1.517 1 91.25 77 ASP A CA 1
ATOM 590 C C . ASP A 1 77 ? -6.848 11.469 -0.569 1 91.25 77 ASP A C 1
ATOM 592 O O . ASP A 1 77 ? -7.898 10.984 -0.138 1 91.25 77 ASP A O 1
ATOM 596 N N . MET A 1 78 ? -6.441 12.656 -0.222 1 94.5 78 MET A N 1
ATOM 597 C CA . MET A 1 78 ? -7.129 13.414 0.821 1 94.5 78 MET A CA 1
ATOM 598 C C . MET A 1 78 ? -8.539 13.789 0.383 1 94.5 78 MET A C 1
ATOM 600 O O . MET A 1 78 ? -9.492 13.664 1.16 1 94.5 78 MET A O 1
ATOM 604 N N . GLY A 1 79 ? -8.664 14.32 -0.835 1 93.06 79 GLY A N 1
ATOM 605 C CA . GLY A 1 79 ? -9.984 14.68 -1.326 1 93.06 79 GLY A CA 1
ATOM 606 C C . GLY A 1 79 ? -10.961 13.516 -1.333 1 93.06 79 GLY A C 1
ATOM 607 O O . GLY A 1 79 ? -12.094 13.641 -0.871 1 93.06 79 GLY A O 1
ATOM 608 N N . ALA A 1 80 ? -10.523 12.391 -1.808 1 91.5 80 ALA A N 1
ATOM 609 C CA . ALA A 1 80 ? -11.344 11.18 -1.844 1 91.5 80 ALA A CA 1
ATOM 610 C C . ALA A 1 80 ? -11.656 10.688 -0.434 1 91.5 80 ALA A C 1
ATOM 612 O O . ALA A 1 80 ? -12.734 10.148 -0.182 1 91.5 80 ALA A O 1
ATOM 613 N N . THR A 1 81 ? -10.734 10.805 0.471 1 96.88 81 THR A N 1
ATOM 614 C CA . THR A 1 81 ? -10.938 10.422 1.864 1 96.88 81 THR A CA 1
ATOM 615 C C . THR A 1 81 ? -12.102 11.203 2.473 1 96.88 81 THR A C 1
ATOM 617 O O . THR A 1 81 ? -12.977 10.617 3.113 1 96.88 81 THR A O 1
ATOM 620 N N . MET A 1 82 ? -12.148 12.492 2.232 1 97.44 82 MET A N 1
ATOM 621 C CA . MET A 1 82 ? -13.219 13.328 2.768 1 97.44 82 MET A CA 1
ATOM 622 C C . MET A 1 82 ? -14.57 12.906 2.193 1 97.44 82 MET A C 1
ATOM 624 O O . MET A 1 82 ? -15.547 12.773 2.932 1 97.44 82 MET A O 1
ATOM 628 N N . LYS A 1 83 ? -14.609 12.711 0.953 1 94.06 83 LYS A N 1
ATOM 629 C CA . LYS A 1 83 ? -15.859 12.328 0.301 1 94.06 83 LYS A CA 1
ATOM 630 C C . LYS A 1 83 ? -16.328 10.969 0.795 1 94.06 83 LYS A C 1
ATOM 632 O O . LYS A 1 83 ? -17.531 10.75 0.968 1 94.06 83 LYS A O 1
ATOM 637 N N . ALA A 1 84 ? -15.406 10.086 0.992 1 94.5 84 ALA A N 1
ATOM 638 C CA . ALA A 1 84 ? -15.75 8.742 1.452 1 94.5 84 ALA A CA 1
ATOM 639 C C . ALA A 1 84 ? -16.297 8.773 2.879 1 94.5 84 ALA A C 1
ATOM 641 O O . ALA A 1 84 ? -17.188 7.992 3.229 1 94.5 84 ALA A O 1
ATOM 642 N N . LEU A 1 85 ? -15.719 9.609 3.725 1 98.06 85 LEU A N 1
ATOM 643 C CA . LEU A 1 85 ? -16.281 9.797 5.059 1 98.06 85 LEU A CA 1
ATOM 644 C C . LEU A 1 85 ? -17.703 10.352 4.984 1 98.06 85 LEU A C 1
ATOM 646 O O . LEU A 1 85 ? -18.594 9.859 5.676 1 98.06 85 LEU A O 1
ATOM 650 N N . GLU A 1 86 ? -17.875 11.312 4.129 1 97.5 86 GLU A N 1
ATOM 651 C CA . GLU A 1 86 ? -19.172 11.977 3.984 1 97.5 86 GLU A CA 1
ATOM 652 C C . GLU A 1 86 ? -20.234 10.984 3.547 1 97.5 86 GLU A C 1
ATOM 654 O O . GLU A 1 86 ? -21.375 11.039 4.035 1 97.5 86 GLU A O 1
ATOM 659 N N . SER A 1 87 ? -19.875 10.086 2.674 1 94.19 87 SER A N 1
ATOM 660 C CA . SER A 1 87 ? -20.844 9.133 2.131 1 94.19 87 SER A CA 1
ATOM 661 C C . SER A 1 87 ? -20.938 7.891 3.008 1 94.19 87 SER A C 1
ATOM 663 O O . SER A 1 87 ? -21.703 6.969 2.697 1 94.19 87 SER A O 1
ATOM 665 N N . SER A 1 88 ? -20.094 7.738 4.043 1 94.62 88 SER A N 1
ATOM 666 C CA . SER A 1 88 ? -20.062 6.629 4.988 1 94.62 88 SER A CA 1
ATOM 667 C C . SER A 1 88 ? -19.5 5.367 4.348 1 94.62 88 SER A C 1
ATOM 669 O O . SER A 1 88 ? -19.734 4.258 4.836 1 94.62 88 SER A O 1
ATOM 671 N N . ASP A 1 89 ? -18.781 5.641 3.299 1 90.19 89 ASP A N 1
ATOM 672 C CA . ASP A 1 89 ? -18.031 4.539 2.709 1 90.19 89 ASP A CA 1
ATOM 673 C C . ASP A 1 89 ? -16.766 4.254 3.502 1 90.19 89 ASP A C 1
ATOM 675 O O . ASP A 1 89 ? -16.141 3.197 3.346 1 90.19 89 ASP A O 1
ATOM 679 N N . LEU A 1 90 ? -16.422 5.141 4.273 1 95.75 90 LEU A N 1
ATOM 680 C CA . LEU A 1 90 ? -15.273 5.098 5.168 1 95.75 90 LEU A CA 1
ATOM 681 C C . LEU A 1 90 ? -15.688 5.395 6.605 1 95.75 90 LEU A C 1
ATOM 683 O O . LEU A 1 90 ? -16.531 6.266 6.848 1 95.75 90 LEU A O 1
ATOM 687 N N . ASP A 1 91 ? -15.047 4.648 7.508 1 98.25 91 ASP A N 1
ATOM 688 C CA . ASP A 1 91 ? -15.406 4.844 8.906 1 98.25 91 ASP A CA 1
ATOM 689 C C . ASP A 1 91 ? -14.508 5.887 9.562 1 98.25 91 ASP A C 1
ATOM 691 O O . ASP A 1 91 ? -14.961 6.668 10.406 1 98.25 91 ASP A O 1
ATOM 695 N N . ALA A 1 92 ? -13.211 5.879 9.156 1 98.88 92 ALA A N 1
ATOM 696 C CA . ALA A 1 92 ? -12.289 6.758 9.875 1 98.88 92 ALA A CA 1
ATOM 697 C C . ALA A 1 92 ? -11.102 7.145 9.008 1 98.88 92 ALA A C 1
ATOM 699 O O . ALA A 1 92 ? -10.68 6.375 8.133 1 98.88 92 ALA A O 1
ATOM 700 N N . SER A 1 93 ? -10.609 8.281 9.188 1 98.81 93 SER A N 1
ATOM 701 C CA . SER A 1 93 ? -9.312 8.797 8.766 1 98.81 93 SER A CA 1
ATOM 702 C C . SER A 1 93 ? -8.469 9.219 9.961 1 98.81 93 SER A C 1
ATOM 704 O O . SER A 1 93 ? -8.945 9.93 10.852 1 98.81 93 SER A O 1
ATOM 706 N N . LEU A 1 94 ? -7.199 8.859 9.922 1 98.81 94 LEU A N 1
ATOM 707 C CA . LEU A 1 94 ? -6.461 8.938 11.18 1 98.81 94 LEU A CA 1
ATOM 708 C C . LEU A 1 94 ? -5.508 10.133 11.18 1 98.81 94 LEU A C 1
ATOM 710 O O . LEU A 1 94 ? -4.797 10.359 12.164 1 98.81 94 LEU A O 1
ATOM 714 N N . GLU A 1 95 ? -5.543 10.875 10.133 1 98.38 95 GLU A N 1
ATOM 715 C CA . GLU A 1 95 ? -4.566 11.953 10.047 1 98.38 95 GLU A CA 1
ATOM 716 C C . GLU A 1 95 ? -5.18 13.211 9.43 1 98.38 95 GLU A C 1
ATOM 718 O O . GLU A 1 95 ? -5.395 13.273 8.219 1 98.38 95 GLU A O 1
ATOM 723 N N . ILE A 1 96 ? -5.469 14.195 10.32 1 98.62 96 ILE A N 1
ATOM 724 C CA . ILE A 1 96 ? -5.938 15.523 9.961 1 98.62 96 ILE A CA 1
ATOM 725 C C . ILE A 1 96 ? -5.082 16.578 10.656 1 98.62 96 ILE A C 1
ATOM 727 O O . ILE A 1 96 ? -5.074 16.672 11.883 1 98.62 96 ILE A O 1
ATOM 731 N N . TRP A 1 97 ? -4.441 17.344 9.867 1 98.31 97 TRP A N 1
ATOM 732 C CA . TRP A 1 97 ? -3.557 18.359 10.422 1 98.31 97 TRP A CA 1
ATOM 733 C C . TRP A 1 97 ? -4.277 19.703 10.555 1 98.31 97 TRP A C 1
ATOM 735 O O . TRP A 1 97 ? -4.688 20.297 9.555 1 98.31 97 TRP A O 1
ATOM 745 N N . LEU A 1 98 ? -4.426 20.188 11.75 1 98.12 98 LEU A N 1
ATOM 746 C CA . LEU A 1 98 ? -5.082 21.453 12.062 1 98.12 98 LEU A CA 1
ATOM 747 C C . LEU A 1 98 ? -4.219 22.297 13.008 1 98.12 98 LEU A C 1
ATOM 749 O O . LEU A 1 98 ? -3.396 21.75 13.75 1 98.12 98 LEU A O 1
ATOM 753 N N . PRO A 1 99 ? -4.238 23.609 12.844 1 97.81 99 PRO A N 1
ATOM 754 C CA . PRO A 1 99 ? -5.379 24.375 12.328 1 97.81 99 PRO A CA 1
ATOM 755 C C . PRO A 1 99 ? -5.164 24.844 10.891 1 97.81 99 PRO A C 1
ATOM 757 O O . PRO A 1 99 ? -6.102 25.328 10.25 1 97.81 99 PRO A O 1
ATOM 760 N N . VAL A 1 100 ? -4.031 24.734 10.336 1 97.94 100 VAL A N 1
ATOM 761 C CA . VAL A 1 100 ? -3.762 25.469 9.109 1 97.94 100 VAL A CA 1
ATOM 762 C C . VAL A 1 100 ? -3.805 24.516 7.914 1 97.94 100 VAL A C 1
ATOM 764 O O . VAL A 1 100 ? -4.516 24.766 6.938 1 97.94 100 VAL A O 1
ATOM 767 N N . GLN A 1 101 ? -3.191 23.391 7.906 1 97.81 101 GLN A N 1
ATOM 768 C CA . GLN A 1 101 ? -2.939 22.562 6.738 1 97.81 101 GLN A CA 1
ATOM 769 C C . GLN A 1 101 ? -4.242 22.016 6.156 1 97.81 101 GLN A C 1
ATOM 771 O O . GLN A 1 101 ? -4.488 22.141 4.953 1 97.81 101 GLN A O 1
ATOM 776 N N . ASP A 1 102 ? -5.082 21.484 7.027 1 98.25 102 ASP A N 1
ATOM 777 C CA . ASP A 1 102 ? -6.305 20.875 6.523 1 98.25 102 ASP A CA 1
ATOM 778 C C . ASP A 1 102 ? -7.523 21.719 6.859 1 98.25 102 ASP A C 1
ATOM 780 O O . ASP A 1 102 ? -8.641 21.219 6.957 1 98.25 102 ASP A O 1
ATOM 784 N N . ALA A 1 103 ? -7.32 23.016 7.062 1 97.81 103 ALA A N 1
ATOM 785 C CA . ALA A 1 103 ? -8.391 23.938 7.422 1 97.81 103 ALA A CA 1
ATOM 786 C C . ALA A 1 103 ? -9.484 23.953 6.355 1 97.81 103 ALA A C 1
ATOM 788 O O . ALA A 1 103 ? -10.672 24.062 6.668 1 97.81 103 ALA A O 1
ATOM 789 N N . LEU A 1 104 ? -9.086 23.891 5.117 1 95.94 104 LEU A N 1
ATOM 790 C CA . LEU A 1 104 ? -10.039 23.922 4.016 1 95.94 104 LEU A CA 1
ATOM 791 C C . LEU A 1 104 ? -11.008 22.75 4.09 1 95.94 104 LEU A C 1
ATOM 793 O O . LEU A 1 104 ? -12.188 22.906 3.781 1 95.94 104 LEU A O 1
ATOM 797 N N . TYR A 1 105 ? -10.523 21.625 4.441 1 97.75 105 TYR A N 1
ATOM 798 C CA . TYR A 1 105 ? -11.367 20.438 4.531 1 97.75 105 TYR A CA 1
ATOM 799 C C . TYR A 1 105 ? -12.297 20.516 5.738 1 97.75 105 TYR A C 1
ATOM 801 O O . TYR A 1 105 ? -13.453 20.109 5.664 1 97.75 105 TYR A O 1
ATOM 809 N N . LEU A 1 106 ? -11.773 21.016 6.859 1 98.12 106 LEU A N 1
ATOM 810 C CA . LEU A 1 106 ? -12.641 21.234 8.008 1 98.12 106 LEU A CA 1
ATOM 811 C C . LEU A 1 106 ? -13.797 22.156 7.656 1 98.12 106 LEU A C 1
ATOM 813 O O . LEU A 1 106 ? -14.953 21.875 7.965 1 98.12 106 LEU A O 1
ATOM 817 N N . GLU A 1 107 ? -13.523 23.234 7.012 1 97.44 107 GLU A N 1
ATOM 818 C CA . GLU A 1 107 ? -14.539 24.203 6.641 1 97.44 107 GLU A CA 1
ATOM 819 C C . GLU A 1 107 ? -15.594 23.594 5.727 1 97.44 107 GLU A C 1
ATOM 821 O O . GLU A 1 107 ? -16.797 23.812 5.918 1 97.44 107 GLU A O 1
ATOM 826 N N . LYS A 1 108 ? -15.125 22.844 4.836 1 97.5 108 LYS A N 1
ATOM 827 C CA . LYS A 1 108 ? -16.016 22.328 3.803 1 97.5 108 LYS A CA 1
ATOM 828 C C . LYS A 1 108 ? -16.859 21.172 4.344 1 97.5 108 LYS A C 1
ATOM 830 O O . LYS A 1 108 ? -18.016 21 3.93 1 97.5 108 LYS A O 1
ATOM 835 N N . PHE A 1 109 ? -16.297 20.391 5.301 1 98.31 109 PHE A N 1
ATOM 836 C CA . PHE A 1 109 ? -16.938 19.109 5.586 1 98.31 109 PHE A CA 1
ATOM 837 C C . PHE A 1 109 ? -17.344 19.031 7.051 1 98.31 109 PHE A C 1
ATOM 839 O O . PHE A 1 109 ? -17.859 18 7.5 1 98.31 109 PHE A O 1
ATOM 846 N N . GLN A 1 110 ? -17.203 20.062 7.867 1 97.44 110 GLN A N 1
ATOM 847 C CA . GLN A 1 110 ? -17.422 20.016 9.312 1 97.44 110 GLN A CA 1
ATOM 848 C C . GLN A 1 110 ? -18.875 19.672 9.633 1 97.44 110 GLN A C 1
ATOM 850 O O . GLN A 1 110 ? -19.156 19.156 10.719 1 97.44 110 GLN A O 1
ATOM 855 N N . ASP A 1 111 ? -19.797 19.875 8.703 1 98.12 111 ASP A N 1
ATOM 856 C CA . ASP A 1 111 ? -21.203 19.609 8.961 1 98.12 111 ASP A CA 1
ATOM 857 C C . ASP A 1 111 ? -21.578 18.172 8.594 1 98.12 111 ASP A C 1
ATOM 859 O O . ASP A 1 111 ? -22.641 17.672 8.977 1 98.12 111 ASP A O 1
ATOM 863 N N . THR A 1 112 ? -20.656 17.5 7.906 1 98.38 112 THR A N 1
ATOM 864 C CA . THR A 1 112 ? -21.031 16.188 7.371 1 98.38 112 THR A CA 1
ATOM 865 C C . THR A 1 112 ? -20.047 15.117 7.84 1 98.38 112 THR A C 1
ATOM 867 O O . THR A 1 112 ? -20.266 13.93 7.602 1 98.38 112 THR A O 1
ATOM 870 N N . ILE A 1 113 ? -19.016 15.5 8.461 1 98.38 113 ILE A N 1
ATOM 871 C CA . ILE A 1 113 ? -17.984 14.625 9.008 1 98.38 113 ILE A CA 1
ATOM 872 C C . ILE A 1 113 ? -17.672 15.039 10.445 1 98.38 113 ILE A C 1
ATOM 874 O O . ILE A 1 113 ? -17.766 16.219 10.797 1 98.38 113 ILE A O 1
ATOM 878 N N . ASN A 1 114 ? -17.312 14.07 11.25 1 98.69 114 ASN A N 1
ATOM 879 C CA . ASN A 1 114 ? -16.859 14.367 12.602 1 98.69 114 ASN A CA 1
ATOM 880 C C . ASN A 1 114 ? -15.352 14.547 12.664 1 98.69 114 ASN A C 1
ATOM 882 O O . ASN A 1 114 ? -14.602 13.57 12.555 1 98.69 114 ASN A O 1
ATOM 886 N N . PHE A 1 115 ? -14.961 15.672 12.859 1 98.69 115 PHE A N 1
ATOM 887 C CA . PHE A 1 115 ? -13.562 15.945 13.172 1 98.69 115 PHE A CA 1
ATOM 888 C C . PHE A 1 115 ? -13.336 15.914 14.68 1 98.69 115 PHE A C 1
ATOM 890 O O . PHE A 1 115 ? -14.023 16.594 15.43 1 98.69 115 PHE A O 1
ATOM 897 N N . SER A 1 116 ? -12.359 15.211 15.07 1 98.75 116 SER A N 1
ATOM 898 C CA . SER A 1 116 ? -12.172 15.023 16.5 1 98.75 116 SER A CA 1
ATOM 899 C C . SER A 1 116 ? -11.672 16.297 17.172 1 98.75 116 SER A C 1
ATOM 901 O O . SER A 1 116 ? -10.883 17.047 16.578 1 98.75 116 SER A O 1
ATOM 903 N N . ASP A 1 117 ? -12.094 16.453 18.406 1 97.88 117 ASP A N 1
ATOM 904 C CA . ASP A 1 117 ? -11.477 17.453 19.266 1 97.88 117 ASP A CA 1
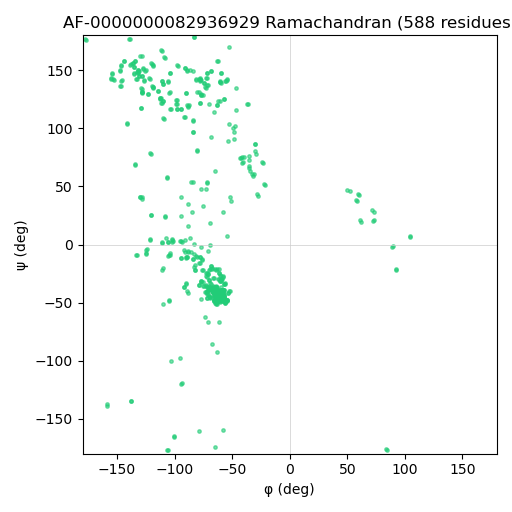ATOM 905 C C . ASP A 1 117 ? -10.141 16.969 19.828 1 97.88 117 ASP A C 1
ATOM 907 O O . ASP A 1 117 ? -9.211 17.75 20.016 1 97.88 117 ASP A O 1
ATOM 911 N N . SER A 1 118 ? -10.109 15.68 20.078 1 98.31 118 SER A N 1
ATOM 912 C CA . SER A 1 118 ? -8.875 15.086 20.578 1 98.31 118 SER A CA 1
ATOM 913 C C . SER A 1 118 ? -7.781 15.086 19.516 1 98.31 118 SER A C 1
ATOM 915 O O . SER A 1 118 ? -8.07 15.008 18.328 1 98.31 118 SER A O 1
ATOM 917 N N . THR A 1 119 ? -6.535 15.18 19.984 1 98.69 119 THR A N 1
ATOM 918 C CA . THR A 1 119 ? -5.352 15.133 19.125 1 98.69 119 THR A CA 1
ATOM 919 C C . THR A 1 119 ? -4.434 13.984 19.547 1 98.69 119 THR A C 1
ATOM 921 O O . THR A 1 119 ? -4.297 13.695 20.734 1 98.69 119 THR A O 1
ATOM 924 N N . TRP A 1 120 ? -3.822 13.352 18.547 1 98.62 120 TRP A N 1
ATOM 925 C CA . TRP A 1 120 ? -2.934 12.258 18.938 1 98.62 120 TRP A CA 1
ATOM 926 C C . TRP A 1 120 ? -1.473 12.68 18.828 1 98.62 120 TRP A C 1
ATOM 928 O O . TRP A 1 120 ? -0.579 11.984 19.312 1 98.62 120 TRP A O 1
ATOM 938 N N . PHE A 1 121 ? -1.206 13.805 18.266 1 98.56 121 PHE A N 1
ATOM 939 C CA . PHE A 1 121 ? 0.111 14.43 18.219 1 98.56 121 PHE A CA 1
ATOM 940 C C . PHE A 1 121 ? -0.006 15.945 18.281 1 98.56 121 PHE A C 1
ATOM 942 O O . PHE A 1 121 ? -0.835 16.547 17.594 1 98.56 121 PHE A O 1
ATOM 949 N N . ASP A 1 122 ? 0.921 16.672 19 1 98.12 122 ASP A N 1
ATOM 950 C CA . ASP A 1 122 ? 0.595 18.047 19.375 1 98.12 122 ASP A CA 1
ATOM 951 C C . ASP A 1 122 ? 1.676 19.016 18.891 1 98.12 122 ASP A C 1
ATOM 953 O O . ASP A 1 122 ? 1.526 20.234 19.016 1 98.12 122 ASP A O 1
ATOM 957 N N . ASN A 1 123 ? 2.758 18.484 18.312 1 96.12 123 ASN A N 1
ATOM 958 C CA . ASN A 1 123 ? 3.908 19.359 18.125 1 96.12 123 ASN A CA 1
ATOM 959 C C . ASN A 1 123 ? 4.406 19.328 16.672 1 96.12 123 ASN A C 1
ATOM 961 O O . ASN A 1 123 ? 5.613 19.344 16.438 1 96.12 123 ASN A O 1
ATOM 965 N N . ALA A 1 124 ? 3.523 19.281 15.773 1 97.12 124 ALA A N 1
ATOM 966 C CA . ALA A 1 124 ? 3.928 19.172 14.375 1 97.12 124 ALA A CA 1
ATOM 967 C C . ALA A 1 124 ? 4.246 20.531 13.781 1 97.12 124 ALA A C 1
ATOM 969 O O . ALA A 1 124 ? 3.74 21.547 14.25 1 97.12 124 ALA A O 1
ATOM 970 N N . LYS A 1 125 ? 5.129 20.562 12.859 1 96.81 125 LYS A N 1
ATOM 971 C CA . LYS A 1 125 ? 5.523 21.766 12.125 1 96.81 125 LYS A CA 1
ATOM 972 C C . LYS A 1 125 ? 5.57 21.5 10.625 1 96.81 125 LYS A C 1
ATOM 974 O O . LYS A 1 125 ? 5.977 20.422 10.195 1 96.81 125 LYS A O 1
ATOM 979 N N . VAL A 1 126 ? 5.145 22.516 9.867 1 98.44 126 VAL A N 1
ATOM 980 C CA . VAL A 1 126 ? 5.195 22.438 8.406 1 98.44 126 VAL A CA 1
ATOM 981 C C . VAL A 1 126 ? 5.91 23.672 7.855 1 98.44 126 VAL A C 1
ATOM 983 O O . VAL A 1 126 ? 5.812 24.766 8.422 1 98.44 126 VAL A O 1
ATOM 986 N N . GLY A 1 127 ? 6.656 23.516 6.777 1 98.62 127 GLY A N 1
ATOM 987 C CA . GLY A 1 127 ? 7.312 24.625 6.098 1 98.62 127 GLY A CA 1
ATOM 988 C C . GLY A 1 127 ? 8.07 24.188 4.855 1 98.62 127 GLY A C 1
ATOM 989 O O . GLY A 1 127 ? 8.094 23 4.52 1 98.62 127 GLY A O 1
ATOM 990 N N . LEU A 1 128 ? 8.617 25.188 4.18 1 98.88 128 LEU A N 1
ATOM 991 C CA . LEU A 1 128 ? 9.57 24.875 3.115 1 98.88 128 LEU A CA 1
ATOM 992 C C . LEU A 1 128 ? 10.938 24.531 3.693 1 98.88 128 LEU A C 1
ATOM 994 O O . LEU A 1 128 ? 11.375 25.141 4.672 1 98.88 128 LEU A O 1
ATOM 998 N N . VAL A 1 129 ? 11.594 23.578 3.076 1 98.81 129 VAL A N 1
ATOM 999 C CA . VAL A 1 129 ? 12.922 23.172 3.551 1 98.81 129 VAL A CA 1
ATOM 1000 C C . VAL A 1 129 ? 13.922 23.25 2.402 1 98.81 129 VAL A C 1
ATOM 1002 O O . VAL A 1 129 ? 13.547 23.094 1.235 1 98.81 129 VAL A O 1
ATOM 1005 N N . VAL A 1 130 ? 15.109 23.516 2.68 1 98.88 130 VAL A N 1
ATOM 1006 C CA . VAL A 1 130 ? 16.25 23.453 1.775 1 98.88 130 VAL A CA 1
ATOM 1007 C C . VAL A 1 130 ? 17.422 22.75 2.467 1 98.88 130 VAL A C 1
ATOM 1009 O O . VAL A 1 130 ? 17.438 22.641 3.695 1 98.88 130 VAL A O 1
ATOM 1012 N N . PRO A 1 131 ? 18.344 22.219 1.632 1 98.81 131 PRO A N 1
ATOM 1013 C CA . PRO A 1 131 ? 19.562 21.703 2.25 1 98.81 131 PRO A CA 1
ATOM 1014 C C . PRO A 1 131 ? 20.328 22.781 3.02 1 98.81 131 PRO A C 1
ATOM 1016 O O . PRO A 1 131 ? 20.359 23.938 2.596 1 98.81 131 PRO A O 1
ATOM 1019 N N . THR A 1 132 ? 21.016 22.391 4.109 1 98.44 132 THR A N 1
ATOM 1020 C CA . THR A 1 132 ? 21.688 23.344 4.984 1 98.44 132 THR A CA 1
ATOM 1021 C C . THR A 1 132 ? 22.875 23.984 4.266 1 98.44 132 THR A C 1
ATOM 1023 O O . THR A 1 132 ? 23.328 25.062 4.648 1 98.44 132 THR A O 1
ATOM 1026 N N . TYR A 1 133 ? 23.344 23.359 3.189 1 98.31 133 TYR A N 1
ATOM 1027 C CA . TYR A 1 133 ? 24.5 23.891 2.496 1 98.31 133 TYR A CA 1
ATOM 1028 C C . TYR A 1 133 ? 24.125 25.109 1.654 1 98.31 133 TYR A C 1
ATOM 1030 O O . TYR A 1 133 ? 24.984 25.828 1.154 1 98.31 133 TYR A O 1
ATOM 1038 N N . LEU A 1 134 ? 22.859 25.328 1.464 1 98.31 134 LEU A N 1
ATOM 1039 C CA . LEU A 1 134 ? 22.422 26.578 0.852 1 98.31 134 LEU A CA 1
ATOM 1040 C C . LEU A 1 134 ? 22.391 27.719 1.877 1 98.31 134 LEU A C 1
ATOM 1042 O O . LEU A 1 134 ? 21.328 28.172 2.27 1 98.31 134 LEU A O 1
ATOM 1046 N N . GLU A 1 135 ? 23.484 28.266 2.131 1 97.75 135 GLU A N 1
ATOM 1047 C CA . GLU A 1 135 ? 23.688 29.203 3.234 1 97.75 135 GLU A CA 1
ATOM 1048 C C . GLU A 1 135 ? 23.016 30.547 2.967 1 97.75 135 GLU A C 1
ATOM 1050 O O . GLU A 1 135 ? 22.609 31.234 3.9 1 97.75 135 GLU A O 1
ATOM 1055 N N . GLU A 1 136 ? 22.812 30.875 1.763 1 97.44 136 GLU A N 1
ATOM 1056 C CA . GLU A 1 136 ? 22.281 32.188 1.398 1 97.44 136 GLU A CA 1
ATOM 1057 C C . GLU A 1 136 ? 20.766 32.188 1.371 1 97.44 136 GLU A C 1
ATOM 1059 O O . GLU A 1 136 ? 20.141 33.25 1.206 1 97.44 136 GLU A O 1
ATOM 1064 N N . VAL A 1 137 ? 20.203 31.109 1.452 1 98.5 137 VAL A N 1
ATOM 1065 C CA . VAL A 1 137 ? 18.75 30.984 1.426 1 98.5 137 VAL A CA 1
ATOM 1066 C C . VAL A 1 137 ? 18.234 30.578 2.807 1 98.5 137 VAL A C 1
ATOM 1068 O O . VAL A 1 137 ? 18.359 29.422 3.205 1 98.5 137 VAL A O 1
ATOM 1071 N N . ASN A 1 138 ? 17.562 31.5 3.537 1 98.62 138 ASN A N 1
ATOM 1072 C CA . ASN A 1 138 ? 17.188 31.219 4.918 1 98.62 138 ASN A CA 1
ATOM 1073 C C . ASN A 1 138 ? 15.727 31.594 5.188 1 98.62 138 ASN A C 1
ATOM 1075 O O . ASN A 1 138 ? 15.18 31.234 6.23 1 98.62 138 ASN A O 1
ATOM 1079 N N . SER A 1 139 ? 15.148 32.219 4.289 1 98.62 139 SER A N 1
ATOM 1080 C CA . SER A 1 139 ? 13.766 32.688 4.398 1 98.62 139 SER A CA 1
ATOM 1081 C C . SER A 1 139 ? 13.008 32.469 3.09 1 98.62 139 SER A C 1
ATOM 1083 O O . SER A 1 139 ? 13.609 32.469 2.014 1 98.62 139 SER A O 1
ATOM 1085 N N . VAL A 1 140 ? 11.688 32.344 3.205 1 98.81 140 VAL A N 1
ATOM 1086 C CA . VAL A 1 140 ? 10.844 32.281 2.018 1 98.81 140 VAL A CA 1
ATOM 1087 C C . VAL A 1 140 ? 11.055 33.562 1.187 1 98.81 140 VAL A C 1
ATOM 1089 O O . VAL A 1 140 ? 11 33.5 -0.045 1 98.81 140 VAL A O 1
ATOM 1092 N N . GLU A 1 141 ? 11.367 34.625 1.816 1 98.25 141 GLU A N 1
ATOM 1093 C CA . GLU A 1 141 ? 11.562 35.906 1.16 1 98.25 141 GLU A CA 1
ATOM 1094 C C . GLU A 1 141 ? 12.797 35.875 0.264 1 98.25 141 GLU A C 1
ATOM 1096 O O . GLU A 1 141 ? 12.953 36.75 -0.615 1 98.25 141 GLU A O 1
ATOM 1101 N N . ASP A 1 142 ? 13.703 34.969 0.5 1 98.44 142 ASP A N 1
ATOM 1102 C CA . ASP A 1 142 ? 14.945 34.875 -0.263 1 98.44 142 ASP A CA 1
ATOM 1103 C C . ASP A 1 142 ? 14.734 34.156 -1.594 1 98.44 142 ASP A C 1
ATOM 1105 O O . ASP A 1 142 ? 15.586 34.219 -2.48 1 98.44 142 ASP A O 1
ATOM 1109 N N . LEU A 1 143 ? 13.609 33.531 -1.833 1 98.69 143 LEU A N 1
ATOM 1110 C CA . LEU A 1 143 ? 13.445 32.594 -2.926 1 98.69 143 LEU A CA 1
ATOM 1111 C C . LEU A 1 143 ? 13.484 33.312 -4.273 1 98.69 143 LEU A C 1
ATOM 1113 O O . LEU A 1 143 ? 14.18 32.875 -5.191 1 98.69 143 LEU A O 1
ATOM 1117 N N . ASN A 1 144 ? 12.797 34.406 -4.383 1 97.94 144 ASN A N 1
ATOM 1118 C CA . ASN A 1 144 ? 12.766 35.125 -5.664 1 97.94 144 ASN A CA 1
ATOM 1119 C C . ASN A 1 144 ? 14.156 35.562 -6.082 1 97.94 144 ASN A C 1
ATOM 1121 O O . ASN A 1 144 ? 14.508 35.5 -7.262 1 97.94 144 ASN A O 1
ATOM 1125 N N . GLU A 1 145 ? 14.953 36.031 -5.109 1 97.75 145 GLU A N 1
ATOM 1126 C CA . GLU A 1 145 ? 16.312 36.5 -5.398 1 97.75 145 GLU A CA 1
ATOM 1127 C C . GLU A 1 145 ? 17.188 35.344 -5.879 1 97.75 145 GLU A C 1
ATOM 1129 O O . GLU A 1 145 ? 18.188 35.562 -6.559 1 97.75 145 GLU A O 1
ATOM 1134 N N . HIS A 1 146 ? 16.797 34.125 -5.566 1 98 146 HIS A N 1
ATOM 1135 C CA . HIS A 1 146 ? 17.594 32.969 -5.914 1 98 146 HIS A CA 1
ATOM 1136 C C . HIS A 1 146 ? 16.812 32 -6.816 1 98 146 HIS A C 1
ATOM 1138 O O . HIS A 1 146 ? 17.031 30.797 -6.781 1 98 146 HIS A O 1
ATOM 1144 N N . LYS A 1 147 ? 15.891 32.469 -7.512 1 97.88 147 LYS A N 1
ATOM 1145 C CA . LYS A 1 147 ? 14.984 31.688 -8.344 1 97.88 147 LYS A CA 1
ATOM 1146 C C . LYS A 1 147 ? 15.758 30.766 -9.289 1 97.88 147 LYS A C 1
ATOM 1148 O O . LYS A 1 147 ? 15.383 29.609 -9.477 1 97.88 147 LYS A O 1
ATOM 1153 N N . GLU A 1 148 ? 16.875 31.203 -9.891 1 96.88 148 GLU A N 1
ATOM 1154 C CA . GLU A 1 148 ? 17.641 30.453 -10.883 1 96.88 148 GLU A CA 1
ATOM 1155 C C . GLU A 1 148 ? 18.281 29.203 -10.266 1 96.88 148 GLU A C 1
ATOM 1157 O O . GLU A 1 148 ? 18.438 28.188 -10.938 1 96.88 148 GLU A O 1
ATOM 1162 N N . LEU A 1 149 ? 18.562 29.297 -8.961 1 96.94 149 LEU A N 1
ATOM 1163 C CA . LEU A 1 149 ? 19.141 28.141 -8.258 1 96.94 149 LEU A CA 1
ATOM 1164 C C . LEU A 1 149 ? 18.172 26.953 -8.297 1 96.94 149 LEU A C 1
ATOM 1166 O O . LEU A 1 149 ? 18.609 25.797 -8.32 1 96.94 149 LEU A O 1
ATOM 1170 N N . PHE A 1 150 ? 16.891 27.25 -8.344 1 98.19 150 PHE A N 1
ATOM 1171 C CA . PHE A 1 150 ? 15.883 26.219 -8.164 1 98.19 150 PHE A CA 1
ATOM 1172 C C . PHE A 1 150 ? 15.133 25.969 -9.461 1 98.19 150 PHE A C 1
ATOM 1174 O O . PHE A 1 150 ? 14.156 25.219 -9.484 1 98.19 150 PHE A O 1
ATOM 1181 N N . ALA A 1 151 ? 15.523 26.656 -10.469 1 96.88 151 ALA A N 1
ATOM 1182 C CA . ALA A 1 151 ? 14.844 26.594 -11.758 1 96.88 151 ALA A CA 1
ATOM 1183 C C . ALA A 1 151 ? 13.398 27.078 -11.641 1 96.88 151 ALA A C 1
ATOM 1185 O O . ALA A 1 151 ? 12.523 26.609 -12.375 1 96.88 151 ALA A O 1
ATOM 1186 N N . GLY A 1 152 ? 13.148 27.812 -10.578 1 98.19 152 GLY A N 1
ATOM 1187 C CA . GLY A 1 152 ? 11.82 28.375 -10.367 1 98.19 152 GLY A CA 1
ATOM 1188 C C . GLY A 1 152 ? 10.797 27.344 -9.945 1 98.19 152 GLY A C 1
ATOM 1189 O O . GLY A 1 152 ? 9.602 27.516 -10.195 1 98.19 152 GLY A O 1
ATOM 1190 N N . GLU A 1 153 ? 11.258 26.281 -9.281 1 98.56 153 GLU A N 1
ATOM 1191 C CA . GLU A 1 153 ? 10.352 25.188 -8.961 1 98.56 153 GLU A CA 1
ATOM 1192 C C . GLU A 1 153 ? 10.422 24.828 -7.48 1 98.56 153 GLU A C 1
ATOM 1194 O O . GLU A 1 153 ? 11.508 24.828 -6.891 1 98.56 153 GLU A O 1
ATOM 1199 N N . ILE A 1 154 ? 9.25 24.672 -6.898 1 98.81 154 ILE A N 1
ATOM 1200 C CA . ILE A 1 154 ? 9.117 23.984 -5.617 1 98.81 154 ILE A CA 1
ATOM 1201 C C . ILE A 1 154 ? 8.703 22.531 -5.848 1 98.81 154 ILE A C 1
ATOM 1203 O O . ILE A 1 154 ? 7.672 22.266 -6.48 1 98.81 154 ILE A O 1
ATOM 1207 N N . VAL A 1 155 ? 9.469 21.562 -5.32 1 98.5 155 VAL A N 1
ATOM 1208 C CA . VAL A 1 155 ? 9.18 20.141 -5.527 1 98.5 155 VAL A CA 1
ATOM 1209 C C . VAL A 1 155 ? 8.148 19.672 -4.508 1 98.5 155 VAL A C 1
ATOM 1211 O O . VAL A 1 155 ? 8.477 19.438 -3.342 1 98.5 155 VAL A O 1
ATOM 1214 N N . GLY A 1 156 ? 6.973 19.484 -5.066 1 98 156 GLY A N 1
ATOM 1215 C CA . GLY A 1 156 ? 5.875 19.125 -4.184 1 98 156 GLY A CA 1
ATOM 1216 C C . GLY A 1 156 ? 5.57 17.641 -4.203 1 98 156 GLY A C 1
ATOM 1217 O O . GLY A 1 156 ? 6.426 16.828 -4.562 1 98 156 GLY A O 1
ATOM 1218 N N . PHE A 1 157 ? 4.332 17.281 -3.619 1 95.19 157 PHE A N 1
ATOM 1219 C CA . PHE A 1 157 ? 3.893 15.898 -3.525 1 95.19 157 PHE A CA 1
ATOM 1220 C C . PHE A 1 157 ? 2.416 15.773 -3.879 1 95.19 157 PHE A C 1
ATOM 1222 O O . PHE A 1 157 ? 1.958 16.344 -4.867 1 95.19 157 PHE A O 1
ATOM 1229 N N . ASP A 1 158 ? 1.579 15.07 -3.18 1 92.06 158 ASP A N 1
ATOM 1230 C CA . ASP A 1 158 ? 0.228 14.688 -3.582 1 92.06 158 ASP A CA 1
ATOM 1231 C C . ASP A 1 158 ? -0.658 15.922 -3.76 1 92.06 158 ASP A C 1
ATOM 1233 O O . ASP A 1 158 ? -0.902 16.656 -2.805 1 92.06 158 ASP A O 1
ATOM 1237 N N . PRO A 1 159 ? -1.132 16.047 -4.969 1 90.56 159 PRO A N 1
ATOM 1238 C CA . PRO A 1 159 ? -2.158 17.078 -5.098 1 90.56 159 PRO A CA 1
ATOM 1239 C C . PRO A 1 159 ? -3.328 16.875 -4.137 1 90.56 159 PRO A C 1
ATOM 1241 O O . PRO A 1 159 ? -3.748 15.742 -3.902 1 90.56 159 PRO A O 1
ATOM 1244 N N . GLY A 1 160 ? -3.812 17.984 -3.588 1 92.69 160 GLY A N 1
ATOM 1245 C CA . GLY A 1 160 ? -4.934 17.906 -2.668 1 92.69 160 GLY A CA 1
ATOM 1246 C C . GLY A 1 160 ? -4.512 17.797 -1.215 1 92.69 160 GLY A C 1
ATOM 1247 O O . GLY A 1 160 ? -5.305 18.062 -0.309 1 92.69 160 GLY A O 1
ATOM 1248 N N . ALA A 1 161 ? -3.299 17.344 -0.975 1 96.5 161 ALA A N 1
ATOM 1249 C CA . ALA A 1 161 ? -2.805 17.406 0.399 1 96.5 161 ALA A CA 1
ATOM 1250 C C . ALA A 1 161 ? -2.887 18.812 0.959 1 96.5 161 ALA A C 1
ATOM 1252 O O . ALA A 1 161 ? -2.625 19.797 0.247 1 96.5 161 ALA A O 1
ATOM 1253 N N . GLY A 1 162 ? -3.234 18.938 2.254 1 97.25 162 GLY A N 1
ATOM 1254 C CA . GLY A 1 162 ? -3.336 20.25 2.891 1 97.25 162 GLY A CA 1
ATOM 1255 C C . GLY A 1 162 ? -2.084 21.094 2.729 1 97.25 162 GLY A C 1
ATOM 1256 O O . GLY A 1 162 ? -2.166 22.281 2.408 1 97.25 162 GLY A O 1
ATOM 1257 N N . THR A 1 163 ? -0.965 20.469 2.881 1 98.19 163 THR A N 1
ATOM 1258 C CA . THR A 1 163 ? 0.313 21.172 2.779 1 98.19 163 THR A CA 1
ATOM 1259 C C . THR A 1 163 ? 0.52 21.719 1.37 1 98.19 163 THR A C 1
ATOM 1261 O O . THR A 1 163 ? 1.096 22.781 1.194 1 98.19 163 THR A O 1
ATOM 1264 N N . MET A 1 164 ? 0.076 20.984 0.35 1 98 164 MET A N 1
ATOM 1265 C CA . MET A 1 164 ? 0.172 21.453 -1.027 1 98 164 MET A CA 1
ATOM 1266 C C . MET A 1 164 ? -0.72 22.672 -1.247 1 98 164 MET A C 1
ATOM 1268 O O . MET A 1 164 ? -0.313 23.641 -1.898 1 98 164 MET A O 1
ATOM 1272 N N . GLU A 1 165 ? -1.887 22.641 -0.677 1 96.44 165 GLU A N 1
ATOM 1273 C CA . GLU A 1 165 ? -2.795 23.781 -0.783 1 96.44 165 GLU A CA 1
ATOM 1274 C C . GLU A 1 165 ? -2.217 25.016 -0.094 1 96.44 165 GLU A C 1
ATOM 1276 O O . GLU A 1 165 ? -2.299 26.125 -0.624 1 96.44 165 GLU A O 1
ATOM 1281 N N . VAL A 1 166 ? -1.637 24.828 1.062 1 98.31 166 VAL A N 1
ATOM 1282 C CA . VAL A 1 166 ? -1.058 25.938 1.816 1 98.31 166 VAL A CA 1
ATOM 1283 C C . VAL A 1 166 ? 0.177 26.469 1.09 1 98.31 166 VAL A C 1
ATOM 1285 O O . VAL A 1 166 ? 0.445 27.672 1.105 1 98.31 166 VAL A O 1
ATOM 1288 N N . THR A 1 167 ? 0.918 25.594 0.421 1 98.69 167 THR A N 1
ATOM 1289 C CA . THR A 1 167 ? 2.074 26.031 -0.356 1 98.69 167 THR A CA 1
ATOM 1290 C C . THR A 1 167 ? 1.639 26.891 -1.53 1 98.69 167 THR A C 1
ATOM 1292 O O . THR A 1 167 ? 2.303 27.875 -1.858 1 98.69 167 THR A O 1
ATOM 1295 N N . GLU A 1 168 ? 0.578 26.531 -2.17 1 98.12 168 GLU A N 1
ATOM 1296 C CA . GLU A 1 168 ? 0.032 27.375 -3.227 1 98.12 168 GLU A CA 1
ATOM 1297 C C . GLU A 1 168 ? -0.321 28.766 -2.695 1 98.12 168 GLU A C 1
ATOM 1299 O O . GLU A 1 168 ? -0.051 29.766 -3.35 1 98.12 168 GLU A O 1
ATOM 1304 N N . GLN A 1 169 ? -0.917 28.766 -1.537 1 98 169 GLN A N 1
ATOM 1305 C CA . GLN A 1 169 ? -1.239 30.047 -0.91 1 98 169 GLN A CA 1
ATOM 1306 C C . GLN A 1 169 ? 0.026 30.844 -0.594 1 98 169 GLN A C 1
ATOM 1308 O O . GLN A 1 169 ? 0.052 32.062 -0.741 1 98 169 GLN A O 1
ATOM 1313 N N . LEU A 1 170 ? 1.05 30.141 -0.114 1 98.75 170 LEU A N 1
ATOM 1314 C CA . LEU A 1 170 ? 2.326 30.766 0.198 1 98.75 170 LEU A CA 1
ATOM 1315 C C . LEU A 1 170 ? 2.902 31.469 -1.029 1 98.75 170 LEU A C 1
ATOM 1317 O O . LEU A 1 170 ? 3.42 32.594 -0.931 1 98.75 170 LEU A O 1
ATOM 1321 N N . ILE A 1 171 ? 2.822 30.812 -2.178 1 98.75 171 ILE A N 1
ATOM 1322 C CA . ILE A 1 171 ? 3.326 31.359 -3.428 1 98.75 171 ILE A CA 1
ATOM 1323 C C . ILE A 1 171 ? 2.615 32.688 -3.73 1 98.75 171 ILE A C 1
ATOM 1325 O O . ILE A 1 171 ? 3.25 33.656 -4.145 1 98.75 171 ILE A O 1
ATOM 1329 N N . LYS A 1 172 ? 1.371 32.75 -3.494 1 98.12 172 LYS A N 1
ATOM 1330 C CA . LYS A 1 172 ? 0.588 33.969 -3.713 1 98.12 172 LYS A CA 1
ATOM 1331 C C . LYS A 1 172 ? 0.926 35.031 -2.676 1 98.12 172 LYS A C 1
ATOM 1333 O O . LYS A 1 172 ? 1.133 36.188 -3.02 1 98.12 172 LYS A O 1
ATOM 1338 N N . ASP A 1 173 ? 0.991 34.625 -1.401 1 98.5 173 ASP A N 1
ATOM 1339 C CA . ASP A 1 173 ? 1.23 35.562 -0.304 1 98.5 173 ASP A CA 1
ATOM 1340 C C . ASP A 1 173 ? 2.555 36.281 -0.489 1 98.5 173 ASP A C 1
ATOM 1342 O O . ASP A 1 173 ? 2.66 37.469 -0.172 1 98.5 173 ASP A O 1
ATOM 1346 N N . TYR A 1 174 ? 3.551 35.594 -1 1 98.56 174 TYR A N 1
ATOM 1347 C CA . TYR A 1 174 ? 4.887 36.156 -1.126 1 98.56 174 TYR A CA 1
ATOM 1348 C C . TYR A 1 174 ? 5.168 36.594 -2.564 1 98.56 174 TYR A C 1
ATOM 1350 O O . TYR A 1 174 ? 6.273 37.031 -2.883 1 98.56 174 TYR A O 1
ATOM 1358 N N . ASN A 1 175 ? 4.152 36.438 -3.471 1 98.38 175 ASN A N 1
ATOM 1359 C CA . ASN A 1 175 ? 4.336 36.75 -4.891 1 98.38 175 ASN A CA 1
ATOM 1360 C C . ASN A 1 175 ? 5.574 36.031 -5.445 1 98.38 175 ASN A C 1
ATOM 1362 O O . ASN A 1 175 ? 6.426 36.688 -6.062 1 98.38 175 ASN A O 1
ATOM 1366 N N . LEU A 1 176 ? 5.688 34.781 -5.125 1 98.75 176 LEU A N 1
ATOM 1367 C CA . LEU A 1 176 ? 6.844 34.031 -5.57 1 98.75 176 LEU A CA 1
ATOM 1368 C C . LEU A 1 176 ? 6.758 33.719 -7.062 1 98.75 176 LEU A C 1
ATOM 1370 O O . LEU A 1 176 ? 5.688 33.375 -7.57 1 98.75 176 LEU A O 1
ATOM 1374 N N . ASP A 1 177 ? 7.867 33.906 -7.738 1 98.38 177 ASP A N 1
ATOM 1375 C CA . ASP A 1 177 ? 7.977 33.5 -9.133 1 98.38 177 ASP A CA 1
ATOM 1376 C C . ASP A 1 177 ? 8.375 32.031 -9.242 1 98.38 177 ASP A C 1
ATOM 1378 O O . ASP A 1 177 ? 9.367 31.688 -9.883 1 98.38 177 ASP A O 1
ATOM 1382 N N . PHE A 1 178 ? 7.672 31.156 -8.617 1 98.69 178 PHE A N 1
ATOM 1383 C CA . PHE A 1 178 ? 7.883 29.719 -8.547 1 98.69 178 PHE A CA 1
ATOM 1384 C C . PHE A 1 178 ? 6.621 28.969 -8.938 1 98.69 178 PHE A C 1
ATOM 1386 O O . PHE A 1 178 ? 5.512 29.484 -8.773 1 98.69 178 PHE A O 1
ATOM 1393 N N . GLU A 1 179 ? 6.816 27.797 -9.461 1 98.25 179 GLU A N 1
ATOM 1394 C CA . GLU A 1 179 ? 5.734 26.844 -9.68 1 98.25 179 GLU A CA 1
ATOM 1395 C C . GLU A 1 179 ? 5.848 25.656 -8.727 1 98.25 179 GLU A C 1
ATOM 1397 O O . GLU A 1 179 ? 6.949 25.172 -8.453 1 98.25 179 GLU A O 1
ATOM 1402 N N . LEU A 1 180 ? 4.719 25.219 -8.18 1 98.44 180 LEU A N 1
ATOM 1403 C CA . LEU A 1 180 ? 4.676 24.031 -7.336 1 98.44 180 LEU A CA 1
ATOM 1404 C C . LEU A 1 180 ? 4.445 22.766 -8.18 1 98.44 180 LEU A C 1
ATOM 1406 O O . LEU A 1 180 ? 3.414 22.641 -8.836 1 98.44 180 LEU A O 1
ATOM 1410 N N . LEU A 1 181 ? 5.406 21.891 -8.117 1 96.56 181 LEU A N 1
ATOM 1411 C CA . LEU A 1 181 ? 5.309 20.656 -8.891 1 96.56 181 LEU A CA 1
ATOM 1412 C C . LEU A 1 181 ? 4.578 19.578 -8.109 1 96.56 181 LEU A C 1
ATOM 1414 O O . LEU A 1 181 ? 4.996 19.219 -7.004 1 96.56 181 LEU A O 1
ATOM 1418 N N . ALA A 1 182 ? 3.492 19.156 -8.719 1 92 182 ALA A N 1
ATOM 1419 C CA . ALA A 1 182 ? 2.738 18.062 -8.109 1 92 182 ALA A CA 1
ATOM 1420 C C . ALA A 1 182 ? 3.414 16.719 -8.367 1 92 182 ALA A C 1
ATOM 1422 O O . ALA A 1 182 ? 3.955 16.484 -9.453 1 92 182 ALA A O 1
ATOM 1423 N N . SER A 1 183 ? 3.373 15.898 -7.332 1 90.62 183 SER A N 1
ATOM 1424 C CA . SER A 1 183 ? 3.875 14.523 -7.395 1 90.62 183 SER A CA 1
ATOM 1425 C C . SER A 1 183 ? 3.258 13.664 -6.301 1 90.62 183 SER A C 1
ATOM 1427 O O . SER A 1 183 ? 2.039 13.656 -6.117 1 90.62 183 SER A O 1
ATOM 1429 N N . SER A 1 184 ? 4.051 12.812 -5.68 1 90.56 184 SER A N 1
ATOM 1430 C CA . SER A 1 184 ? 3.734 12.023 -4.496 1 90.56 184 SER A CA 1
ATOM 1431 C C . SER A 1 184 ? 4.805 12.188 -3.42 1 90.56 184 SER A C 1
ATOM 1433 O O . SER A 1 184 ? 5.898 12.672 -3.697 1 90.56 184 SER A O 1
ATOM 1435 N N . GLU A 1 185 ? 4.477 11.836 -2.209 1 94.38 185 GLU A N 1
ATOM 1436 C CA . GLU A 1 185 ? 5.477 11.953 -1.154 1 94.38 185 GLU A CA 1
ATOM 1437 C C . GLU A 1 185 ? 6.711 11.109 -1.471 1 94.38 185 GLU A C 1
ATOM 1439 O O . GLU A 1 185 ? 7.836 11.602 -1.406 1 94.38 185 GLU A O 1
ATOM 1444 N N . PRO A 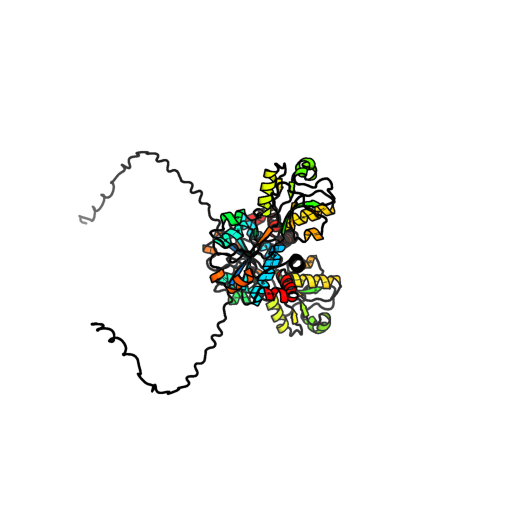1 186 ? 6.543 9.859 -1.847 1 90.38 186 PRO A N 1
ATOM 1445 C CA . PRO A 1 186 ? 7.746 9.086 -2.172 1 90.38 186 PRO A CA 1
ATOM 1446 C C . PRO A 1 186 ? 8.562 9.711 -3.299 1 90.38 186 PRO A C 1
ATOM 1448 O O . PRO A 1 186 ? 9.797 9.711 -3.252 1 90.38 186 PRO A O 1
ATOM 1451 N N . ALA A 1 187 ? 7.898 10.25 -4.328 1 90.06 187 ALA A N 1
ATOM 1452 C CA . ALA A 1 187 ? 8.602 10.883 -5.445 1 90.06 187 ALA A CA 1
ATOM 1453 C C . ALA A 1 187 ? 9.328 12.141 -4.996 1 90.06 187 ALA A C 1
ATOM 1455 O O . ALA A 1 187 ? 10.469 12.391 -5.402 1 90.06 187 ALA A O 1
ATOM 1456 N N . MET A 1 188 ? 8.688 12.914 -4.16 1 96.5 188 MET A N 1
ATOM 1457 C CA . MET A 1 188 ? 9.32 14.109 -3.604 1 96.5 188 MET A CA 1
ATOM 1458 C C . MET A 1 188 ? 10.57 13.75 -2.807 1 96.5 188 MET A C 1
ATOM 1460 O O . MET A 1 188 ? 11.617 14.383 -2.957 1 96.5 188 MET A O 1
ATOM 1464 N N . LEU A 1 189 ? 10.477 12.75 -2.025 1 95.56 189 LEU A N 1
ATOM 1465 C CA . LEU A 1 189 ? 11.586 12.32 -1.192 1 95.56 189 LEU A CA 1
ATOM 1466 C C . LEU A 1 189 ? 12.742 11.805 -2.051 1 95.56 189 LEU A C 1
ATOM 1468 O O . LEU A 1 189 ? 13.914 12.031 -1.726 1 95.56 189 LEU A O 1
ATOM 1472 N N . SER A 1 190 ? 12.414 11.18 -3.086 1 90.81 190 SER A N 1
ATOM 1473 C CA . SER A 1 190 ? 13.438 10.719 -4.02 1 90.81 190 SER A CA 1
ATOM 1474 C C . SER A 1 190 ? 14.18 11.891 -4.652 1 90.81 190 SER A C 1
ATOM 1476 O O . SER A 1 190 ? 15.398 11.844 -4.816 1 90.81 190 SER A O 1
ATOM 1478 N N . GLU A 1 191 ? 13.461 12.836 -5.035 1 95.25 191 GLU A N 1
ATOM 1479 C CA . GLU A 1 191 ? 14.078 14.031 -5.605 1 95.25 191 GLU A CA 1
ATOM 1480 C C . GLU A 1 191 ? 14.984 14.719 -4.594 1 95.25 191 GLU A C 1
ATOM 1482 O O . GLU A 1 191 ? 16.062 15.203 -4.945 1 95.25 191 GLU A O 1
ATOM 1487 N N . ILE A 1 192 ? 14.586 14.797 -3.389 1 97.88 192 ILE A N 1
ATOM 1488 C CA . ILE A 1 192 ? 15.398 15.383 -2.33 1 97.88 192 ILE A CA 1
ATOM 1489 C C . ILE A 1 192 ? 16.688 14.57 -2.146 1 97.88 192 ILE A C 1
ATOM 1491 O O . ILE A 1 192 ? 17.781 15.133 -2.064 1 97.88 192 ILE A O 1
ATOM 1495 N N . ASP A 1 193 ? 16.531 13.297 -2.104 1 95.69 193 ASP A N 1
ATOM 1496 C CA . ASP A 1 193 ? 17.688 12.406 -1.955 1 95.69 193 ASP A CA 1
ATOM 1497 C C . ASP A 1 193 ? 18.703 12.648 -3.062 1 95.69 193 ASP A C 1
ATOM 1499 O O . ASP A 1 193 ? 19.906 12.797 -2.789 1 95.69 193 ASP A O 1
ATOM 1503 N N . LYS A 1 194 ? 18.25 12.656 -4.297 1 95.19 194 LYS A N 1
ATOM 1504 C CA . LYS A 1 194 ? 19.109 12.867 -5.453 1 95.19 194 LYS A CA 1
ATOM 1505 C C . LYS A 1 194 ? 19.797 14.227 -5.383 1 95.19 194 LYS A C 1
ATOM 1507 O O . LYS A 1 194 ? 21 14.344 -5.652 1 95.19 194 LYS A O 1
ATOM 1512 N N . ALA A 1 195 ? 19.094 15.242 -5.051 1 97.69 195 ALA A N 1
ATOM 1513 C CA . ALA A 1 195 ? 19.641 16.594 -4.977 1 97.69 195 ALA A CA 1
ATOM 1514 C C . ALA A 1 195 ? 20.719 16.688 -3.906 1 97.69 195 ALA A C 1
ATOM 1516 O O . ALA A 1 195 ? 21.812 17.219 -4.16 1 97.69 195 ALA A O 1
ATOM 1517 N N . VAL A 1 196 ? 20.438 16.203 -2.74 1 98 196 VAL A N 1
ATOM 1518 C CA . VAL A 1 196 ? 21.359 16.312 -1.616 1 98 196 VAL A CA 1
ATOM 1519 C C . VAL A 1 196 ? 22.625 15.508 -1.903 1 98 196 VAL A C 1
ATOM 1521 O O . VAL A 1 196 ? 23.75 15.961 -1.634 1 98 196 VAL A O 1
ATOM 1524 N N . LYS A 1 197 ? 22.469 14.352 -2.461 1 96.25 197 LYS A N 1
ATOM 1525 C CA . LYS A 1 197 ? 23.609 13.508 -2.805 1 96.25 197 LYS A CA 1
ATOM 1526 C C . LYS A 1 197 ? 24.531 14.203 -3.799 1 96.25 197 LYS A C 1
ATOM 1528 O O . LYS A 1 197 ? 25.75 14.016 -3.762 1 96.25 197 LYS A O 1
ATOM 1533 N N . ASN A 1 198 ? 23.969 15 -4.621 1 97.62 198 ASN A N 1
ATOM 1534 C CA . ASN A 1 198 ? 24.734 15.672 -5.664 1 97.62 198 ASN A CA 1
ATOM 1535 C C . ASN A 1 198 ? 25.016 17.125 -5.297 1 97.62 198 ASN A C 1
ATOM 1537 O O . ASN A 1 198 ? 25.484 17.906 -6.133 1 97.62 198 ASN A O 1
ATOM 1541 N N . GLU A 1 199 ? 24.625 17.453 -4.145 1 97.44 199 GLU A N 1
ATOM 1542 C CA . GLU A 1 199 ? 24.828 18.797 -3.619 1 97.44 199 GLU A CA 1
ATOM 1543 C C . GLU A 1 199 ? 24.172 19.859 -4.512 1 97.44 199 GLU A C 1
ATOM 1545 O O . GLU A 1 199 ? 24.781 20.875 -4.824 1 97.44 199 GLU A O 1
ATOM 1550 N N . LYS A 1 200 ? 23.047 19.516 -5.016 1 98.25 200 LYS A N 1
ATOM 1551 C CA . LYS A 1 200 ? 22.25 20.422 -5.836 1 98.25 200 LYS A CA 1
ATOM 1552 C C . LYS A 1 200 ? 21.156 21.078 -5.016 1 98.25 200 LYS A C 1
ATOM 1554 O O . LYS A 1 200 ? 20.719 20.531 -3.998 1 98.25 200 LYS A O 1
ATOM 1559 N N . PRO A 1 201 ? 20.719 22.281 -5.473 1 98.56 201 PRO A N 1
ATOM 1560 C CA . PRO A 1 201 ? 19.641 22.969 -4.758 1 98.56 201 PRO A CA 1
ATOM 1561 C C . PRO A 1 201 ? 18.281 22.297 -4.969 1 98.56 201 PRO A C 1
ATOM 1563 O O . PRO A 1 201 ? 18 21.812 -6.066 1 98.56 201 PRO A O 1
ATOM 1566 N N . ILE A 1 202 ? 17.531 22.359 -3.82 1 98.81 202 ILE A N 1
ATOM 1567 C CA . ILE A 1 202 ? 16.141 21.922 -3.875 1 98.81 202 ILE A CA 1
ATOM 1568 C C . ILE A 1 202 ? 15.336 22.594 -2.766 1 98.81 202 ILE A C 1
ATOM 1570 O O . ILE A 1 202 ? 15.875 22.906 -1.7 1 98.81 202 ILE A O 1
ATOM 1574 N N . VAL A 1 203 ? 14.109 22.938 -3.074 1 98.88 203 VAL A N 1
ATOM 1575 C CA . VAL A 1 203 ? 13.156 23.438 -2.086 1 98.88 203 VAL A CA 1
ATOM 1576 C C . VAL A 1 203 ? 11.859 22.641 -2.162 1 98.88 203 VAL A C 1
ATOM 1578 O O . VAL A 1 203 ? 11.375 22.328 -3.254 1 98.88 203 VAL A O 1
ATOM 1581 N N . ALA A 1 204 ? 11.398 22.203 -1.013 1 98.88 204 ALA A N 1
ATOM 1582 C CA . ALA A 1 204 ? 10.211 21.359 -0.944 1 98.88 204 ALA A CA 1
ATOM 1583 C C . ALA A 1 204 ? 9.422 21.625 0.335 1 98.88 204 ALA A C 1
ATOM 1585 O O . ALA A 1 204 ? 9.992 22.031 1.348 1 98.88 204 ALA A O 1
ATOM 1586 N N . PRO A 1 205 ? 8.109 21.453 0.278 1 98.81 205 PRO A N 1
ATOM 1587 C CA . PRO A 1 205 ? 7.355 21.453 1.532 1 98.81 205 PRO A CA 1
ATOM 1588 C C . PRO A 1 205 ? 7.516 20.172 2.33 1 98.81 205 PRO A C 1
ATOM 1590 O O . PRO A 1 205 ? 7.359 19.078 1.779 1 98.81 205 PRO A O 1
ATOM 1593 N N . LEU A 1 206 ? 7.848 20.266 3.596 1 98.38 206 LEU A N 1
ATOM 1594 C CA . LEU A 1 206 ? 7.996 19.125 4.488 1 98.38 206 LEU A CA 1
ATOM 1595 C C . LEU A 1 206 ? 7.41 19.422 5.859 1 98.38 206 LEU A C 1
ATOM 1597 O O . LEU A 1 206 ? 6.84 20.5 6.078 1 98.38 206 LEU A O 1
ATOM 1601 N N . TRP A 1 207 ? 7.469 18.406 6.629 1 98.06 207 TRP A N 1
ATOM 1602 C CA . TRP A 1 207 ? 6.887 18.5 7.965 1 98.06 207 TRP A CA 1
ATOM 1603 C C . TRP A 1 207 ? 7.719 17.719 8.977 1 98.06 207 TRP A C 1
ATOM 1605 O O . TRP A 1 207 ? 8.547 16.891 8.602 1 98.06 207 TRP A O 1
ATOM 1615 N N . SER A 1 208 ? 7.555 18.109 10.172 1 94.31 208 SER A N 1
ATOM 1616 C CA . SER A 1 208 ? 8.117 17.391 11.312 1 94.31 208 SER A CA 1
ATOM 1617 C C . SER A 1 208 ? 7.02 16.891 12.25 1 94.31 208 SER A C 1
ATOM 1619 O O . SER A 1 208 ? 6.078 17.625 12.555 1 94.31 208 SER A O 1
ATOM 1621 N N . PRO A 1 209 ? 7.211 15.578 12.664 1 92.75 209 PRO A N 1
ATOM 1622 C CA . PRO A 1 209 ? 8.328 14.648 12.484 1 92.75 209 PRO A CA 1
ATOM 1623 C C . PRO A 1 209 ? 8.305 13.961 11.117 1 92.75 209 PRO A C 1
ATOM 1625 O O . PRO A 1 209 ? 7.234 13.711 10.562 1 92.75 209 PRO A O 1
ATOM 1628 N N . HIS A 1 210 ? 9.516 13.781 10.594 1 94.19 210 HIS A N 1
ATOM 1629 C CA . HIS A 1 210 ? 9.719 13.039 9.352 1 94.19 210 HIS A CA 1
ATOM 1630 C C . HIS A 1 210 ? 11.109 12.414 9.305 1 94.19 210 HIS A C 1
ATOM 1632 O O . HIS A 1 210 ? 12.102 13.07 9.648 1 94.19 210 HIS A O 1
ATOM 1638 N N . SER A 1 211 ? 11.188 11.305 8.805 1 91.25 211 SER A N 1
ATOM 1639 C CA . SER A 1 211 ? 12.445 10.555 8.836 1 91.25 211 SER A CA 1
ATOM 1640 C C . SER A 1 211 ? 13.484 11.188 7.922 1 91.25 211 SER A C 1
ATOM 1642 O O . SER A 1 211 ? 14.688 10.945 8.086 1 91.25 211 SER A O 1
ATOM 1644 N N . VAL A 1 212 ? 13.07 11.93 6.984 1 94.69 212 VAL A N 1
ATOM 1645 C CA . VAL A 1 212 ? 13.961 12.523 5.992 1 94.69 212 VAL A CA 1
ATOM 1646 C C . VAL A 1 212 ? 14.984 13.414 6.684 1 94.69 212 VAL A C 1
ATOM 1648 O O . VAL A 1 212 ? 16.109 13.578 6.188 1 94.69 212 VAL A O 1
ATOM 1651 N N . PHE A 1 213 ? 14.695 13.984 7.852 1 94.69 213 PHE A N 1
ATOM 1652 C CA . PHE A 1 213 ? 15.578 14.906 8.562 1 94.69 213 PHE A CA 1
ATOM 1653 C C . PHE A 1 213 ? 16.719 14.156 9.227 1 94.69 213 PHE A C 1
ATOM 1655 O O . PHE A 1 213 ? 17.75 14.75 9.57 1 94.69 213 PHE A O 1
ATOM 1662 N N . SER A 1 214 ? 16.531 12.914 9.461 1 91.12 214 SER A N 1
ATOM 1663 C CA . SER A 1 214 ? 17.625 12.086 9.984 1 91.12 214 SER A CA 1
ATOM 1664 C C . SER A 1 214 ? 18.547 11.625 8.867 1 91.12 214 SER A C 1
ATOM 1666 O O . SER A 1 214 ? 19.719 11.328 9.117 1 91.12 214 SER A O 1
ATOM 1668 N N . LYS A 1 215 ? 18.062 11.625 7.703 1 92.38 215 LYS A N 1
ATOM 1669 C CA . LYS A 1 215 ? 18.812 11.141 6.551 1 92.38 215 LYS A CA 1
ATOM 1670 C C . LYS A 1 215 ? 19.609 12.266 5.898 1 92.38 215 LYS A C 1
ATOM 1672 O O . LYS A 1 215 ? 20.656 12.023 5.305 1 92.38 215 LYS A O 1
ATOM 1677 N N . HIS A 1 216 ? 19.031 13.398 5.953 1 97.06 216 HIS A N 1
ATOM 1678 C CA . HIS A 1 216 ? 19.625 14.547 5.27 1 97.06 216 HIS A CA 1
ATOM 1679 C C . HIS A 1 216 ? 19.688 15.766 6.184 1 97.06 216 HIS A C 1
ATOM 1681 O O . HIS A 1 216 ? 18.812 15.945 7.043 1 97.06 216 HIS A O 1
ATOM 1687 N N . ASP A 1 217 ? 20.703 16.547 5.902 1 97.5 217 ASP A N 1
ATOM 1688 C CA . ASP A 1 217 ? 20.781 17.828 6.602 1 97.5 217 ASP A CA 1
ATOM 1689 C C . ASP A 1 217 ? 19.938 18.891 5.906 1 97.5 217 ASP A C 1
ATOM 1691 O O . ASP A 1 217 ? 20.422 19.609 5.023 1 97.5 217 ASP A O 1
ATOM 1695 N N . LEU A 1 218 ? 18.781 19.062 6.406 1 98.62 218 LEU A N 1
ATOM 1696 C CA . LEU A 1 218 ? 17.812 20.016 5.875 1 98.62 218 LEU A CA 1
ATOM 1697 C C . LEU A 1 218 ? 17.438 21.062 6.93 1 98.62 218 LEU A C 1
ATOM 1699 O O . LEU A 1 218 ? 17.578 20.812 8.133 1 98.62 218 LEU A O 1
ATOM 1703 N N . LYS A 1 219 ? 17.016 22.203 6.438 1 98.44 219 LYS A N 1
ATOM 1704 C CA . LYS A 1 219 ? 16.531 23.234 7.348 1 98.44 219 LYS A CA 1
ATOM 1705 C C . LYS A 1 219 ? 15.227 23.859 6.832 1 98.44 219 LYS A C 1
ATOM 1707 O O . LYS A 1 219 ? 15.047 24.016 5.625 1 98.44 219 LYS A O 1
ATOM 1712 N N . PHE A 1 220 ? 14.406 24.234 7.754 1 98.62 220 PHE A N 1
ATOM 1713 C CA . PHE A 1 220 ? 13.211 25 7.418 1 98.62 220 PHE A CA 1
ATOM 1714 C C . PHE A 1 220 ? 13.562 26.438 7.07 1 98.62 220 PHE A C 1
ATOM 1716 O O . PHE A 1 220 ? 14.414 27.047 7.723 1 98.62 220 PHE A O 1
ATOM 1723 N N . LEU A 1 221 ? 12.93 26.969 6.07 1 98.81 221 LEU A N 1
ATOM 1724 C CA . LEU A 1 221 ? 13.016 28.406 5.797 1 98.81 221 LEU A CA 1
ATOM 1725 C C . LEU A 1 221 ? 12.117 29.188 6.746 1 98.81 221 LEU A C 1
ATOM 1727 O O . LEU A 1 221 ? 11.023 28.734 7.094 1 98.81 221 LEU A O 1
ATOM 1731 N N . GLU A 1 222 ? 12.633 30.391 7.156 1 98.44 222 GLU A N 1
ATOM 1732 C CA . GLU A 1 222 ? 11.758 31.297 7.891 1 98.44 222 GLU A CA 1
ATOM 1733 C C . GLU A 1 222 ? 10.547 31.703 7.047 1 98.44 222 GLU A C 1
ATOM 1735 O O . GLU A 1 222 ? 10.664 31.891 5.836 1 98.44 222 GLU A O 1
ATOM 1740 N N . ASP A 1 223 ? 9.469 31.766 7.66 1 98.56 223 ASP A N 1
ATOM 1741 C CA . ASP A 1 223 ? 8.203 32.156 7.051 1 98.56 223 ASP A CA 1
ATOM 1742 C C . ASP A 1 223 ? 7.621 33.375 7.754 1 98.56 223 ASP A C 1
ATOM 1744 O O . ASP A 1 223 ? 6.656 33.281 8.508 1 98.56 223 ASP A O 1
ATOM 1748 N N . PRO A 1 224 ? 8.117 34.531 7.461 1 98 224 PRO A N 1
ATOM 1749 C CA . PRO A 1 224 ? 7.762 35.719 8.211 1 98 224 PRO A CA 1
ATOM 1750 C C . PRO A 1 224 ? 6.266 36.031 8.172 1 98 224 PRO A C 1
ATOM 1752 O O . PRO A 1 224 ? 5.719 36.625 9.117 1 98 224 PRO A O 1
ATOM 1755 N N . GLN A 1 225 ? 5.609 35.688 7.148 1 97.81 225 GLN A N 1
ATOM 1756 C CA . GLN A 1 225 ? 4.176 35.969 7.062 1 97.81 225 GLN A CA 1
ATOM 1757 C C . GLN A 1 225 ? 3.375 34.844 7.746 1 97.81 225 GLN A C 1
ATOM 1759 O O . GLN A 1 225 ? 2.148 34.938 7.848 1 97.81 225 GLN A O 1
ATOM 1764 N N . ASN A 1 226 ? 4.02 33.844 8.133 1 98 226 ASN A N 1
ATOM 1765 C CA . ASN A 1 226 ? 3.43 32.719 8.883 1 98 226 ASN A CA 1
ATOM 1766 C C . ASN A 1 226 ? 2.309 32.062 8.094 1 98 226 ASN A C 1
ATOM 1768 O O . ASN A 1 226 ? 1.254 31.734 8.656 1 98 226 ASN A O 1
ATOM 1772 N N . THR A 1 227 ? 2.576 31.875 6.785 1 98.31 227 THR A N 1
ATOM 1773 C CA . THR A 1 227 ? 1.572 31.25 5.93 1 98.31 227 THR A CA 1
ATOM 1774 C C . THR A 1 227 ? 1.353 29.781 6.332 1 98.31 227 THR A C 1
ATOM 1776 O O . THR A 1 227 ? 0.224 29.297 6.297 1 98.31 227 THR A O 1
ATOM 1779 N N . PHE A 1 228 ? 2.387 29.016 6.73 1 98.31 228 PHE A N 1
ATOM 1780 C CA . PHE A 1 228 ? 2.285 27.609 7.129 1 98.31 228 PHE A CA 1
ATOM 1781 C C . PHE A 1 228 ? 1.733 27.484 8.547 1 98.31 228 PHE A C 1
ATOM 1783 O O . PHE A 1 228 ? 1.415 26.391 9 1 98.31 228 PHE A O 1
ATOM 1790 N N . GLY A 1 229 ? 1.669 28.594 9.203 1 94.94 229 GLY A N 1
ATOM 1791 C CA . GLY A 1 229 ? 1.188 28.578 10.578 1 94.94 229 GLY A CA 1
ATOM 1792 C C . GLY A 1 229 ? 2.273 28.234 11.586 1 94.94 229 GLY A C 1
ATOM 1793 O O . GLY A 1 229 ? 3.459 28.234 11.25 1 94.94 229 GLY A O 1
ATOM 1794 N N . GLY A 1 230 ? 1.837 28.125 12.867 1 93.94 230 GLY A N 1
ATOM 1795 C CA . GLY A 1 230 ? 2.727 27.75 13.953 1 93.94 230 GLY A CA 1
ATOM 1796 C C . GLY A 1 230 ? 2.705 26.25 14.25 1 93.94 230 GLY A C 1
ATOM 1797 O O . GLY A 1 230 ? 2.93 25.438 13.359 1 93.94 230 GLY A O 1
ATOM 1798 N N . VAL A 1 231 ? 2.355 25.938 15.383 1 95.62 231 VAL A N 1
ATOM 1799 C CA . VAL A 1 231 ? 2.268 24.562 15.82 1 95.62 231 VAL A CA 1
ATOM 1800 C C . VAL A 1 231 ? 0.999 23.922 15.258 1 95.62 231 VAL A C 1
ATOM 1802 O O . VAL A 1 231 ? -0.08 24.516 15.312 1 95.62 231 VAL A O 1
ATOM 1805 N N . GLU A 1 232 ? 1.17 22.766 14.633 1 97.81 232 GLU A N 1
ATOM 1806 C CA . GLU A 1 232 ? 0.063 21.953 14.133 1 97.81 232 GLU A CA 1
ATOM 1807 C C . GLU A 1 232 ? -0.188 20.75 15.039 1 97.81 232 GLU A C 1
ATOM 1809 O O . GLU A 1 232 ? 0.734 20.266 15.695 1 97.81 232 GLU A O 1
ATOM 1814 N N . LYS A 1 233 ? -1.386 20.391 15.094 1 98.44 233 LYS A N 1
ATOM 1815 C CA . LYS A 1 233 ? -1.797 19.172 15.789 1 98.44 233 LYS A CA 1
ATOM 1816 C C . LYS A 1 233 ? -2.465 18.188 14.836 1 98.44 233 LYS A C 1
ATOM 1818 O O . LYS A 1 233 ? -3.014 18.594 13.812 1 98.44 233 LYS A O 1
ATOM 1823 N N . ILE A 1 234 ? -2.367 16.922 15.227 1 98.75 234 ILE A N 1
ATOM 1824 C CA . ILE A 1 234 ? -2.928 15.914 14.328 1 98.75 234 ILE A CA 1
ATOM 1825 C C . ILE A 1 234 ? -4.141 15.258 14.984 1 98.75 234 ILE A C 1
ATOM 1827 O O . ILE A 1 234 ? -4.066 14.805 16.141 1 98.75 234 ILE A O 1
ATOM 1831 N N . HIS A 1 235 ? -5.246 15.289 14.25 1 98.75 235 HIS A N 1
ATOM 1832 C CA . HIS A 1 235 ? -6.551 14.773 14.648 1 98.75 235 HIS A CA 1
ATOM 1833 C C . HIS A 1 235 ? -6.93 13.539 13.828 1 98.75 235 HIS A C 1
ATOM 1835 O O . HIS A 1 235 ? -6.238 13.195 12.867 1 98.75 235 HIS A O 1
ATOM 1841 N N . HIS A 1 236 ? -7.926 12.844 14.258 1 98.88 236 HIS A N 1
ATOM 1842 C CA . HIS A 1 236 ? -8.633 11.875 13.422 1 98.88 236 HIS A CA 1
ATOM 1843 C C . HIS A 1 236 ? -10.023 12.383 13.055 1 98.88 236 HIS A C 1
ATOM 1845 O O . HIS A 1 236 ? -10.508 13.359 13.625 1 98.88 236 HIS A O 1
ATOM 1851 N N . ALA A 1 237 ? -10.586 11.828 12.023 1 98.88 237 ALA A N 1
ATOM 1852 C CA . ALA A 1 237 ? -11.945 12.125 11.602 1 98.88 237 ALA A CA 1
ATOM 1853 C C . ALA A 1 237 ? -12.742 10.844 11.359 1 98.88 237 ALA A C 1
ATOM 1855 O O . ALA A 1 237 ? -12.172 9.812 10.992 1 98.88 237 ALA A O 1
ATOM 1856 N N . THR A 1 238 ? -14.039 10.922 11.602 1 98.88 238 THR A N 1
ATOM 1857 C CA . THR A 1 238 ? -14.922 9.781 11.398 1 98.88 238 THR A CA 1
ATOM 1858 C C . THR A 1 238 ? -16.219 10.203 10.695 1 98.88 238 THR A C 1
ATOM 1860 O O . THR A 1 238 ? -16.578 11.383 10.711 1 98.88 238 THR A O 1
ATOM 1863 N N . ARG A 1 239 ? -16.828 9.219 10.031 1 98.56 239 ARG A N 1
ATOM 1864 C CA . ARG A 1 239 ? -18.156 9.484 9.484 1 98.56 239 ARG A CA 1
ATOM 1865 C C . ARG A 1 239 ? -19.156 9.789 10.586 1 98.56 239 ARG A C 1
ATOM 1867 O O . ARG A 1 239 ? -18.953 9.414 11.742 1 98.56 239 ARG A O 1
ATOM 1874 N N . LEU A 1 240 ? -20.25 10.469 10.227 1 98.19 240 LEU A N 1
ATOM 1875 C CA . LEU A 1 240 ? -21.344 10.641 11.172 1 98.19 240 LEU A CA 1
ATOM 1876 C C . LEU A 1 240 ? -21.906 9.297 11.602 1 98.19 240 LEU A C 1
ATOM 1878 O O . LEU A 1 240 ? -21.984 8.359 10.805 1 98.19 240 LEU A O 1
ATOM 1882 N N . GLY A 1 241 ? -22.25 9.117 12.891 1 97.94 241 GLY A N 1
ATOM 1883 C CA . GLY A 1 241 ? -22.812 7.887 13.414 1 97.94 241 GLY A CA 1
ATOM 1884 C C . GLY A 1 241 ? -21.766 6.895 13.883 1 97.94 241 GLY A C 1
ATOM 1885 O O . GLY A 1 241 ? -22.094 5.863 14.469 1 97.94 241 GLY A O 1
ATOM 1886 N N . PHE A 1 242 ? -20.562 7.219 13.727 1 98.5 242 PHE A N 1
ATOM 1887 C CA . PHE A 1 242 ? -19.469 6.309 14.07 1 98.5 242 PHE A CA 1
ATOM 1888 C C . PHE A 1 242 ? -19.469 5.996 15.562 1 98.5 242 PHE A C 1
ATOM 1890 O O . PHE A 1 242 ? -19.328 4.84 15.961 1 98.5 242 PHE A O 1
ATOM 1897 N N . GLU A 1 243 ? -19.516 6.996 16.406 1 97.69 243 GLU A N 1
ATOM 1898 C CA . GLU A 1 243 ? -19.484 6.82 17.859 1 97.69 243 GLU A CA 1
ATOM 1899 C C . GLU A 1 243 ? -20.609 5.906 18.328 1 97.69 243 GLU A C 1
ATOM 1901 O O . GLU A 1 243 ? -20.438 5.145 19.281 1 97.69 243 GLU A O 1
ATOM 1906 N N . GLU A 1 244 ? -21.75 5.941 17.672 1 97.75 244 GLU A N 1
ATOM 1907 C CA . GLU A 1 244 ? -22.859 5.074 18.016 1 97.75 244 GLU A CA 1
ATOM 1908 C C . GLU A 1 244 ? -22.594 3.635 17.578 1 97.75 244 GLU A C 1
ATOM 1910 O O . GLU A 1 244 ? -22.922 2.693 18.312 1 97.75 244 GLU A O 1
ATOM 1915 N N . ASP A 1 245 ? -22.031 3.549 16.422 1 97.19 245 ASP A N 1
ATOM 1916 C CA . ASP A 1 245 ? -21.797 2.223 15.859 1 97.19 245 ASP A CA 1
ATOM 1917 C C . ASP A 1 245 ? -20.625 1.534 16.547 1 97.19 245 ASP A C 1
ATOM 1919 O O . ASP A 1 245 ? -20.609 0.31 16.688 1 97.19 245 ASP A O 1
ATOM 1923 N N . TYR A 1 246 ? -19.641 2.322 16.906 1 97.56 246 TYR A N 1
ATOM 1924 C CA . TYR A 1 246 ? -18.422 1.789 17.484 1 97.56 246 TYR A CA 1
ATOM 1925 C C . TYR A 1 246 ? -18 2.588 18.719 1 97.56 246 TYR A C 1
ATOM 1927 O O . TYR A 1 246 ? -16.922 3.191 18.734 1 97.56 246 TYR A O 1
ATOM 1935 N N . PRO A 1 247 ? -18.75 2.504 19.797 1 97.5 247 PRO A N 1
ATOM 1936 C CA . PRO A 1 247 ? -18.469 3.352 20.953 1 97.5 247 PRO A CA 1
ATOM 1937 C C . PRO A 1 247 ? -17.109 3.066 21.594 1 97.5 247 PRO A C 1
ATOM 1939 O O . PRO A 1 247 ? -16.406 3.996 22 1 97.5 247 PRO A O 1
ATOM 1942 N N . GLU A 1 248 ? -16.688 1.842 21.625 1 97.44 248 GLU A N 1
ATOM 1943 C CA . GLU A 1 248 ? -15.398 1.501 22.219 1 97.44 248 GLU A CA 1
ATOM 1944 C C . GLU A 1 248 ? -14.242 2.023 21.375 1 97.44 248 GLU A C 1
ATOM 1946 O O . GLU A 1 248 ? -13.281 2.58 21.906 1 97.44 248 GLU A O 1
ATOM 1951 N N . VAL A 1 249 ? -14.352 1.802 20.094 1 98.38 249 VAL A N 1
ATOM 1952 C CA . VAL A 1 249 ? -13.297 2.26 19.203 1 98.38 249 VAL A CA 1
ATOM 1953 C C . VAL A 1 249 ? -13.188 3.781 19.266 1 98.38 249 VAL A C 1
ATOM 1955 O O . VAL A 1 249 ? -12.086 4.332 19.25 1 98.38 249 VAL A O 1
ATOM 1958 N N . SER A 1 250 ? -14.336 4.445 19.297 1 98.31 250 SER A N 1
ATOM 1959 C CA . SER A 1 250 ? -14.359 5.898 19.422 1 98.31 250 SER A CA 1
ATOM 1960 C C . SER A 1 250 ? -13.617 6.359 20.672 1 98.31 250 SER A C 1
ATOM 1962 O O . SER A 1 250 ? -12.844 7.316 20.625 1 98.31 250 SER A O 1
ATOM 1964 N N . GLU A 1 251 ? -13.844 5.707 21.75 1 98.31 251 GLU A N 1
ATOM 1965 C CA . GLU A 1 251 ? -13.141 6.035 22.984 1 98.31 251 GLU A CA 1
ATOM 1966 C C . GLU A 1 251 ? -11.641 5.809 22.844 1 98.31 251 GLU A C 1
ATOM 1968 O O . GLU A 1 251 ? -10.844 6.625 23.312 1 98.31 251 GLU A O 1
ATOM 1973 N N . TRP A 1 252 ? -11.25 4.707 22.25 1 98.69 252 TRP A N 1
ATOM 1974 C CA . TRP A 1 252 ? -9.836 4.387 22.062 1 98.69 252 TRP A CA 1
ATOM 1975 C C . TRP A 1 252 ? -9.148 5.438 21.188 1 98.69 252 TRP A C 1
ATOM 1977 O O . TRP A 1 252 ? -8.031 5.863 21.5 1 98.69 252 TRP A O 1
ATOM 1987 N N . PHE A 1 253 ? -9.773 5.852 20.078 1 98.75 253 PHE A N 1
ATOM 1988 C CA . PHE A 1 253 ? -9.242 6.906 19.219 1 98.75 253 PHE A CA 1
ATOM 1989 C C . PHE A 1 253 ? -9.055 8.195 20.016 1 98.75 253 PHE A C 1
ATOM 1991 O O . PHE A 1 253 ? -8.078 8.914 19.812 1 98.75 253 PHE A O 1
ATOM 1998 N N . ASN A 1 254 ? -9.969 8.516 20.922 1 98.5 254 ASN A N 1
ATOM 1999 C CA . ASN A 1 254 ? -9.914 9.75 21.703 1 98.5 254 ASN A CA 1
ATOM 2000 C C . ASN A 1 254 ? -8.82 9.703 22.75 1 98.5 254 ASN A C 1
ATOM 2002 O O . ASN A 1 254 ? -8.258 10.734 23.125 1 98.5 254 ASN A O 1
ATOM 2006 N N . ASN A 1 255 ? -8.5 8.492 23.188 1 98.5 255 ASN A N 1
ATOM 2007 C CA . ASN A 1 255 ? -7.445 8.305 24.188 1 98.5 255 ASN A CA 1
ATOM 2008 C C . ASN A 1 255 ? -6.062 8.273 23.531 1 98.5 255 ASN A C 1
ATOM 2010 O O . ASN A 1 255 ? -5.047 8.422 24.219 1 98.5 255 ASN A O 1
ATOM 2014 N N . TRP A 1 256 ? -6.027 8.031 22.266 1 98.69 256 TRP A N 1
ATOM 2015 C CA . TRP A 1 256 ? -4.805 7.844 21.484 1 98.69 256 TRP A CA 1
ATOM 2016 C C . TRP A 1 256 ? -3.932 9.094 21.531 1 98.69 256 TRP A C 1
ATOM 2018 O O . TRP A 1 256 ? -4.398 10.195 21.234 1 98.69 256 TRP A O 1
ATOM 2028 N N . LYS A 1 257 ? -2.627 8.914 22 1 98.5 257 LYS A N 1
ATOM 2029 C CA . LYS A 1 257 ? -1.633 9.984 22.094 1 98.5 257 LYS A CA 1
ATOM 2030 C C . LYS A 1 257 ? -0.225 9.445 21.859 1 98.5 257 LYS A C 1
ATOM 2032 O O . LYS A 1 257 ? 0.13 8.383 22.375 1 98.5 257 LYS A O 1
ATOM 2037 N N . MET A 1 258 ? 0.497 10.188 21.094 1 98.25 258 MET A N 1
ATOM 2038 C CA . MET A 1 258 ? 1.885 9.805 20.844 1 98.25 258 MET A CA 1
ATOM 2039 C C . MET A 1 258 ? 2.809 11.008 20.953 1 98.25 258 MET A C 1
ATOM 2041 O O . MET A 1 258 ? 2.395 12.141 20.672 1 98.25 258 MET A O 1
ATOM 2045 N N . ASP A 1 259 ? 4.039 10.75 21.297 1 97 259 ASP A N 1
ATOM 2046 C CA . ASP A 1 259 ? 5.055 11.797 21.297 1 97 259 ASP A CA 1
ATOM 2047 C C . ASP A 1 259 ? 6.02 11.625 20.125 1 97 259 ASP A C 1
ATOM 2049 O O . ASP A 1 259 ? 5.836 10.742 19.281 1 97 259 ASP A O 1
ATOM 2053 N N . ASP A 1 260 ? 7.008 12.477 20.078 1 95.69 260 ASP A N 1
ATOM 2054 C CA . ASP A 1 260 ? 7.938 12.523 18.969 1 95.69 260 ASP A CA 1
ATOM 2055 C C . ASP A 1 260 ? 8.688 11.203 18.812 1 95.69 260 ASP A C 1
ATOM 2057 O O . ASP A 1 260 ? 8.797 10.672 17.703 1 95.69 260 ASP A O 1
ATOM 2061 N N . LYS A 1 261 ? 9.211 10.734 19.875 1 95.69 261 LYS A N 1
ATOM 2062 C CA . LYS A 1 261 ? 10 9.508 19.844 1 95.69 261 LYS A CA 1
ATOM 2063 C C . LYS A 1 261 ? 9.148 8.32 19.391 1 95.69 261 LYS A C 1
ATOM 2065 O O . LYS A 1 261 ? 9.578 7.52 18.562 1 95.69 261 LYS A O 1
ATOM 2070 N N . GLN A 1 262 ? 7.98 8.219 19.891 1 97.62 262 GLN A N 1
ATOM 2071 C CA . GLN A 1 262 ? 7.082 7.102 19.625 1 97.62 262 GLN A CA 1
ATOM 2072 C C . GLN A 1 262 ? 6.695 7.051 18.141 1 97.62 262 GLN A C 1
ATOM 2074 O O . GLN A 1 262 ? 6.754 5.988 17.516 1 97.62 262 GLN A O 1
ATOM 2079 N N . ILE A 1 263 ? 6.301 8.133 17.594 1 97.56 263 ILE A N 1
ATOM 2080 C CA . ILE A 1 263 ? 5.871 8.148 16.203 1 97.56 263 ILE A CA 1
ATOM 2081 C C . ILE A 1 263 ? 7.074 7.934 15.289 1 97.56 263 ILE A C 1
ATOM 2083 O O . ILE A 1 263 ? 6.977 7.242 14.273 1 97.56 263 ILE A O 1
ATOM 2087 N N . ALA A 1 264 ? 8.203 8.5 15.617 1 94.88 264 ALA A N 1
ATOM 2088 C CA . ALA A 1 264 ? 9.414 8.281 14.828 1 94.88 264 ALA A CA 1
ATOM 2089 C C . ALA A 1 264 ? 9.797 6.809 14.805 1 94.88 264 ALA A C 1
ATOM 2091 O O . ALA A 1 264 ? 10.141 6.266 13.758 1 94.88 264 ALA A O 1
ATOM 2092 N N . GLU A 1 265 ? 9.711 6.16 15.906 1 96.75 265 GLU A N 1
ATOM 2093 C CA . GLU A 1 265 ? 10.031 4.742 16.016 1 96.75 265 GLU A CA 1
ATOM 2094 C C . GLU A 1 265 ? 9.039 3.895 15.211 1 96.75 265 GLU A C 1
ATOM 2096 O O . GLU A 1 265 ? 9.438 2.967 14.508 1 96.75 265 GLU A O 1
ATOM 2101 N N . LEU A 1 266 ? 7.777 4.219 15.336 1 97.94 266 LEU A N 1
ATOM 2102 C CA . LEU A 1 266 ? 6.762 3.475 14.602 1 97.94 266 LEU A CA 1
ATOM 2103 C C . LEU A 1 266 ? 7.012 3.551 13.094 1 97.94 266 LEU A C 1
ATOM 2105 O O . LEU A 1 266 ? 6.965 2.531 12.406 1 97.94 266 LEU A O 1
ATOM 2109 N N . ILE A 1 267 ? 7.258 4.742 12.633 1 95.94 267 ILE A N 1
ATOM 2110 C CA . ILE A 1 267 ? 7.516 4.926 11.211 1 95.94 267 ILE A CA 1
ATOM 2111 C C . ILE A 1 267 ? 8.734 4.102 10.797 1 95.94 267 ILE A C 1
ATOM 2113 O O . ILE A 1 267 ? 8.711 3.424 9.766 1 95.94 267 ILE A O 1
ATOM 2117 N N . THR A 1 268 ? 9.75 4.102 11.578 1 94.38 268 THR A N 1
ATOM 2118 C CA . THR A 1 268 ? 10.969 3.352 11.289 1 94.38 268 THR A CA 1
ATOM 2119 C C . THR A 1 268 ? 10.68 1.854 11.219 1 94.38 268 THR A C 1
ATOM 2121 O O . THR A 1 268 ? 11.109 1.177 10.289 1 94.38 268 THR A O 1
ATOM 2124 N N . TYR A 1 269 ? 9.961 1.331 12.219 1 95.62 269 TYR A N 1
ATOM 2125 C CA . TYR A 1 269 ? 9.609 -0.083 12.242 1 95.62 269 TYR A CA 1
ATOM 2126 C C . TYR A 1 269 ? 8.82 -0.466 10.992 1 95.62 269 TYR A C 1
ATOM 2128 O O . TYR A 1 269 ? 9.109 -1.486 10.359 1 95.62 269 TYR A O 1
ATOM 2136 N N . VAL A 1 270 ? 7.902 0.354 10.641 1 95 270 VAL A N 1
ATOM 2137 C CA . VAL A 1 270 ? 7 0.054 9.539 1 95 270 VAL A CA 1
ATOM 2138 C C . VAL A 1 270 ? 7.754 0.154 8.211 1 95 270 VAL A C 1
ATOM 2140 O O . VAL A 1 270 ? 7.645 -0.731 7.363 1 95 270 VAL A O 1
ATOM 2143 N N . GLU A 1 271 ? 8.578 1.158 8.047 1 89.38 271 GLU A N 1
ATOM 2144 C CA . GLU A 1 271 ? 9.32 1.369 6.805 1 89.38 271 GLU A CA 1
ATOM 2145 C C . GLU A 1 271 ? 10.398 0.308 6.625 1 89.38 271 GLU A C 1
ATOM 2147 O O . GLU A 1 271 ? 10.758 -0.034 5.496 1 89.38 271 GLU A O 1
ATOM 2152 N N . SER A 1 272 ? 10.891 -0.158 7.719 1 87.38 272 SER A N 1
ATOM 2153 C CA . SER A 1 272 ? 12.008 -1.1 7.664 1 87.38 272 SER A CA 1
ATOM 2154 C C . SER A 1 272 ? 11.516 -2.525 7.445 1 87.38 272 SER A C 1
ATOM 2156 O O . SER A 1 272 ? 12.305 -3.424 7.148 1 87.38 272 SER A O 1
ATOM 2158 N N . ALA A 1 273 ? 10.195 -2.645 7.609 1 87.81 273 ALA A N 1
ATOM 2159 C CA . ALA A 1 273 ? 9.641 -3.984 7.453 1 87.81 273 ALA A CA 1
ATOM 2160 C C . ALA A 1 273 ? 9.258 -4.254 6 1 87.81 273 ALA A C 1
ATOM 2162 O O . ALA A 1 273 ? 8.922 -3.33 5.258 1 87.81 273 ALA A O 1
ATOM 2163 N N . ASP A 1 274 ? 9.352 -5.414 5.691 1 76.06 274 ASP A N 1
ATOM 2164 C CA . ASP A 1 274 ? 8.914 -5.805 4.355 1 76.06 274 ASP A CA 1
ATOM 2165 C C . ASP A 1 274 ? 7.41 -5.617 4.191 1 76.06 274 ASP A C 1
ATOM 2167 O O . ASP A 1 274 ? 6.941 -5.238 3.119 1 76.06 274 ASP A O 1
ATOM 2171 N N . ASP A 1 275 ? 6.699 -6 5.254 1 85.75 275 ASP A N 1
ATOM 2172 C CA . ASP A 1 275 ? 5.262 -5.766 5.359 1 85.75 275 ASP A CA 1
ATOM 2173 C C . ASP A 1 275 ? 4.953 -4.715 6.422 1 85.75 275 ASP A C 1
ATOM 2175 O O . ASP A 1 275 ? 5.273 -4.898 7.598 1 85.75 275 ASP A O 1
ATOM 2179 N N . PRO A 1 276 ? 4.25 -3.699 5.914 1 93.56 276 PRO A N 1
ATOM 2180 C CA . PRO A 1 276 ? 3.955 -2.633 6.871 1 93.56 276 PRO A CA 1
ATOM 2181 C C . PRO A 1 276 ? 3.205 -3.139 8.102 1 93.56 276 PRO A C 1
ATOM 2183 O O . PRO A 1 276 ? 3.457 -2.672 9.219 1 93.56 276 PRO A O 1
ATOM 2186 N N . LEU A 1 277 ? 2.279 -4.051 7.934 1 94.38 277 LEU A N 1
ATOM 2187 C CA . LEU A 1 277 ? 1.5 -4.57 9.055 1 94.38 277 LEU A CA 1
ATOM 2188 C C . LEU A 1 277 ? 2.396 -5.301 10.047 1 94.38 277 LEU A C 1
ATOM 2190 O O . LEU A 1 277 ? 2.215 -5.18 11.258 1 94.38 277 LEU A O 1
ATOM 2194 N N . ASP A 1 278 ? 3.363 -6.031 9.562 1 92.06 278 ASP A N 1
ATOM 2195 C CA . ASP A 1 278 ? 4.285 -6.754 10.438 1 92.06 278 ASP A CA 1
ATOM 2196 C C . ASP A 1 278 ? 5.176 -5.789 11.219 1 92.06 278 ASP A C 1
ATOM 2198 O O . ASP A 1 278 ? 5.484 -6.031 12.383 1 92.06 278 ASP A O 1
ATOM 2202 N N . GLY A 1 279 ? 5.613 -4.773 10.539 1 95.62 279 GLY A N 1
ATOM 2203 C CA . GLY A 1 279 ? 6.367 -3.744 11.242 1 95.62 279 GLY A CA 1
ATOM 2204 C C . GLY A 1 279 ? 5.598 -3.115 12.383 1 95.62 279 GLY A C 1
ATOM 2205 O O . GLY A 1 279 ? 6.145 -2.91 13.469 1 95.62 279 GLY A O 1
ATOM 2206 N N . ALA A 1 280 ? 4.309 -2.879 12.133 1 98 280 ALA A N 1
ATOM 2207 C CA . ALA A 1 280 ? 3.445 -2.305 13.156 1 98 280 ALA A CA 1
ATOM 2208 C C . ALA A 1 280 ? 3.271 -3.266 14.328 1 98 280 ALA A C 1
ATOM 2210 O O . ALA A 1 280 ? 3.34 -2.857 15.492 1 98 280 ALA A O 1
ATOM 2211 N N . LYS A 1 281 ? 3.078 -4.492 14.039 1 96.94 281 LYS A N 1
ATOM 2212 C CA . LYS A 1 281 ? 2.893 -5.5 15.078 1 96.94 281 LYS A CA 1
ATOM 2213 C C . LYS A 1 281 ? 4.129 -5.609 15.969 1 96.94 281 LYS A C 1
ATOM 2215 O O . LYS A 1 281 ? 4.012 -5.727 17.188 1 96.94 281 LYS A O 1
ATOM 2220 N N . LYS A 1 282 ? 5.258 -5.586 15.352 1 96.44 282 LYS A N 1
ATOM 2221 C CA . LYS A 1 282 ? 6.496 -5.668 16.125 1 96.44 282 LYS A CA 1
ATOM 2222 C C . LYS A 1 282 ? 6.641 -4.469 17.062 1 96.44 282 LYS A C 1
ATOM 2224 O O . LYS A 1 282 ? 7.023 -4.625 18.219 1 96.44 282 LYS A O 1
ATOM 2229 N N . TRP A 1 283 ? 6.367 -3.314 16.547 1 98.31 283 TRP A N 1
ATOM 2230 C CA . TRP A 1 283 ? 6.418 -2.119 17.375 1 98.31 283 TRP A CA 1
ATOM 2231 C C . TRP A 1 283 ? 5.434 -2.223 18.531 1 98.31 283 TRP A C 1
ATOM 2233 O O . TRP A 1 283 ? 5.754 -1.85 19.672 1 98.31 283 TRP A O 1
ATOM 2243 N N . ILE A 1 284 ? 4.246 -2.738 18.281 1 98.5 284 ILE A N 1
ATOM 2244 C CA . ILE A 1 284 ? 3.203 -2.879 19.281 1 98.5 284 ILE A CA 1
ATOM 2245 C C . ILE A 1 284 ? 3.672 -3.828 20.391 1 98.5 284 ILE A C 1
ATOM 2247 O O . ILE A 1 284 ? 3.453 -3.57 21.562 1 98.5 284 ILE A O 1
ATOM 2251 N N . GLU A 1 285 ? 4.293 -4.871 20.016 1 97.56 285 GLU A N 1
ATOM 2252 C CA . GLU A 1 285 ? 4.801 -5.848 20.984 1 97.56 285 GLU A CA 1
ATOM 2253 C C . GLU A 1 285 ? 5.75 -5.191 21.984 1 97.56 285 GLU A C 1
ATOM 2255 O O . GLU A 1 285 ? 5.777 -5.57 23.156 1 97.56 285 GLU A O 1
ATOM 2260 N N . GLU A 1 286 ? 6.461 -4.242 21.531 1 97.69 286 GLU A N 1
ATOM 2261 C CA . GLU A 1 286 ? 7.469 -3.588 22.359 1 97.69 286 GLU A CA 1
ATOM 2262 C C . GLU A 1 286 ? 6.887 -2.379 23.094 1 97.69 286 GLU A C 1
ATOM 2264 O O . GLU A 1 286 ? 7.578 -1.733 23.875 1 97.69 286 GLU A O 1
ATOM 2269 N N . ASN A 1 287 ? 5.652 -2.023 22.797 1 98.31 287 ASN A N 1
ATOM 2270 C CA . ASN A 1 287 ? 5.039 -0.831 23.375 1 98.31 287 ASN A CA 1
ATOM 2271 C C . ASN A 1 287 ? 3.67 -1.139 23.969 1 98.31 287 ASN A C 1
ATOM 2273 O O . ASN A 1 287 ? 2.736 -0.344 23.844 1 98.31 287 ASN A O 1
ATOM 2277 N N . GLN A 1 288 ? 3.492 -2.229 24.641 1 97.19 288 GLN A N 1
ATOM 2278 C CA . GLN A 1 288 ? 2.221 -2.73 25.156 1 97.19 288 GLN A CA 1
ATOM 2279 C C . GLN A 1 288 ? 1.668 -1.821 26.25 1 97.19 288 GLN A C 1
ATOM 2281 O O . GLN A 1 288 ? 0.455 -1.632 26.359 1 97.19 288 GLN A O 1
ATOM 2286 N N . GLU A 1 289 ? 2.504 -1.311 27.062 1 96.94 289 GLU A N 1
ATOM 2287 C CA . GLU A 1 289 ? 2.049 -0.419 28.125 1 96.94 289 GLU A CA 1
ATOM 2288 C C . GLU A 1 289 ? 1.38 0.827 27.547 1 96.94 289 GLU A C 1
ATOM 2290 O O . GLU A 1 289 ? 0.315 1.236 28.016 1 96.94 289 GLU A O 1
ATOM 2295 N N . LEU A 1 290 ? 2.033 1.396 26.562 1 97.75 290 LEU A N 1
ATOM 2296 C CA . LEU A 1 290 ? 1.483 2.58 25.906 1 97.75 290 LEU A CA 1
ATOM 2297 C C . LEU A 1 290 ? 0.134 2.27 25.266 1 97.75 290 LEU A C 1
ATOM 2299 O O . LEU A 1 290 ? -0.823 3.031 25.438 1 97.75 290 LEU A O 1
ATOM 2303 N N . ILE A 1 291 ? 0.071 1.168 24.562 1 97.75 291 ILE A N 1
ATOM 2304 C CA . ILE A 1 291 ? -1.157 0.75 23.906 1 97.75 291 ILE A CA 1
ATOM 2305 C C . ILE A 1 291 ? -2.26 0.538 24.938 1 97.75 291 ILE A C 1
ATOM 2307 O O . ILE A 1 291 ? -3.418 0.891 24.703 1 97.75 291 ILE A O 1
ATOM 2311 N N . GLY A 1 292 ? -1.908 -0.047 26.031 1 96.88 292 GLY A N 1
ATOM 2312 C CA . GLY A 1 292 ? -2.857 -0.285 27.094 1 96.88 292 GLY A CA 1
ATOM 2313 C C . GLY A 1 292 ? -3.512 0.985 27.609 1 96.88 292 GLY A C 1
ATOM 2314 O O . GLY A 1 292 ? -4.652 0.958 28.078 1 96.88 292 GLY A O 1
ATOM 2315 N N . GLU A 1 293 ? -2.84 2.088 27.516 1 97 293 GLU A N 1
ATOM 2316 C CA . GLU A 1 293 ? -3.381 3.371 27.953 1 97 293 GLU A CA 1
ATOM 2317 C C . GLU A 1 293 ? -4.477 3.859 27.016 1 97 293 GLU A C 1
ATOM 2319 O O . GLU A 1 293 ? -5.34 4.645 27.406 1 97 293 GLU A O 1
ATOM 2324 N N . TRP A 1 294 ? -4.414 3.393 25.766 1 97.94 294 TRP A N 1
ATOM 2325 C CA . TRP A 1 294 ? -5.371 3.867 24.766 1 97.94 294 TRP A CA 1
ATOM 2326 C C . TRP A 1 294 ? -6.633 3.01 24.781 1 97.94 294 TRP A C 1
ATOM 2328 O O . TRP A 1 294 ? -7.738 3.52 24.578 1 97.94 294 TRP A O 1
ATOM 2338 N N . VAL A 1 295 ? -6.43 1.703 24.906 1 96.19 295 VAL A N 1
ATOM 2339 C CA . VAL A 1 295 ? -7.527 0.762 24.719 1 96.19 295 VAL A CA 1
ATOM 2340 C C . VAL A 1 295 ? -7.977 0.196 26.062 1 96.19 295 VAL A C 1
ATOM 2342 O O . VAL A 1 295 ? -7.996 -1.022 26.25 1 96.19 295 VAL A O 1
ATOM 2345 N N . LYS A 1 296 ? -8.367 0.939 26.984 1 84.75 296 LYS A N 1
ATOM 2346 C CA . LYS A 1 296 ? -8.883 0.569 28.297 1 84.75 296 LYS A CA 1
ATOM 2347 C C . LYS A 1 296 ? -10.391 0.36 28.266 1 84.75 296 LYS A C 1
ATOM 2349 O O . LYS A 1 296 ? -11.094 1.007 27.484 1 84.75 296 LYS A O 1
ATOM 2354 N N . MET B 1 1 ? -66.75 -27.203 -56.688 1 20.27 1 MET B N 1
ATOM 2355 C CA . MET B 1 1 ? -68.062 -26.781 -56.281 1 20.27 1 MET B CA 1
ATOM 2356 C C . MET B 1 1 ? -68 -25.625 -55.281 1 20.27 1 MET B C 1
ATOM 2358 O O . MET B 1 1 ? -66.938 -25.281 -54.812 1 20.27 1 MET B O 1
ATOM 2362 N N . ASN B 1 2 ? -68.75 -25.562 -54.062 1 23.8 2 ASN B N 1
ATOM 2363 C CA . ASN B 1 2 ? -69.562 -24.547 -53.469 1 23.8 2 ASN B CA 1
ATOM 2364 C C . ASN B 1 2 ? -68.812 -23.578 -52.594 1 23.8 2 ASN B C 1
ATOM 2366 O O . ASN B 1 2 ? -68.688 -23.781 -51.406 1 23.8 2 ASN B O 1
ATOM 2370 N N . THR B 1 3 ? -67.312 -23.109 -52.938 1 28.28 3 THR B N 1
ATOM 2371 C CA . THR B 1 3 ? -66.062 -22.625 -52.406 1 28.28 3 THR B CA 1
ATOM 2372 C C . THR B 1 3 ? -66.188 -21.172 -51.969 1 28.28 3 THR B C 1
ATOM 2374 O O . THR B 1 3 ? -65.938 -20.25 -52.75 1 28.28 3 THR B O 1
ATOM 2377 N N . TRP B 1 4 ? -67.312 -20.625 -51.125 1 24.84 4 TRP B N 1
ATOM 2378 C CA . TRP B 1 4 ? -68.062 -19.422 -50.812 1 24.84 4 TRP B CA 1
ATOM 2379 C C . TRP B 1 4 ? -67.188 -18.406 -50.094 1 24.84 4 TRP B C 1
ATOM 2381 O O . TRP B 1 4 ? -67.125 -17.234 -50.469 1 24.84 4 TRP B O 1
ATOM 2391 N N . LYS B 1 5 ? -67 -18.438 -48.594 1 27.39 5 LYS B N 1
ATOM 2392 C CA . LYS B 1 5 ? -67.188 -17.438 -47.531 1 27.39 5 LYS B CA 1
ATOM 2393 C C . LYS B 1 5 ? -65.938 -16.625 -47.312 1 27.39 5 LYS B C 1
ATOM 2395 O O . LYS B 1 5 ? -65.25 -16.797 -46.281 1 27.39 5 LYS B O 1
ATOM 2400 N N . LYS B 1 6 ? -64.875 -16.562 -48.188 1 24.66 6 LYS B N 1
ATOM 2401 C CA . LYS B 1 6 ? -63.5 -16.156 -48 1 24.66 6 LYS B CA 1
ATOM 2402 C C . LYS B 1 6 ? -63.406 -14.672 -47.625 1 24.66 6 LYS B C 1
ATOM 2404 O O . LYS B 1 6 ? -62.531 -14.273 -46.875 1 24.66 6 LYS B O 1
ATOM 2409 N N . GLU B 1 7 ? -64.125 -13.633 -48.344 1 26.2 7 GLU B N 1
ATOM 2410 C CA . GLU B 1 7 ? -63.469 -12.406 -48.781 1 26.2 7 GLU B CA 1
ATOM 2411 C C . GLU B 1 7 ? -63.625 -11.297 -47.75 1 26.2 7 GLU B C 1
ATOM 2413 O O . GLU B 1 7 ? -63.312 -10.133 -48.031 1 26.2 7 GLU B O 1
ATOM 2418 N N . LEU B 1 8 ? -64.25 -11.492 -46.594 1 25.81 8 LEU B N 1
ATOM 2419 C CA . LEU B 1 8 ? -64.875 -10.328 -45.938 1 25.81 8 LEU B CA 1
ATOM 2420 C C . LEU B 1 8 ? -63.812 -9.328 -45.5 1 25.81 8 LEU B C 1
ATOM 2422 O O . LEU B 1 8 ? -64.062 -8.117 -45.531 1 25.81 8 LEU B O 1
ATOM 2426 N N . ILE B 1 9 ? -62.656 -9.656 -44.781 1 25.75 9 ILE B N 1
ATOM 2427 C CA . ILE B 1 9 ? -62.156 -9.008 -43.594 1 25.75 9 ILE B CA 1
ATOM 2428 C C . ILE B 1 9 ? -61.281 -7.809 -44 1 25.75 9 ILE B C 1
ATOM 2430 O O . ILE B 1 9 ? -60.562 -7.238 -43.156 1 25.75 9 ILE B O 1
ATOM 2434 N N . LEU B 1 10 ? -61.094 -7.344 -45.25 1 23.27 10 LEU B N 1
ATOM 2435 C CA . LEU B 1 10 ? -59.844 -6.691 -45.594 1 23.27 10 LEU B CA 1
ATOM 2436 C C . LEU B 1 10 ? -59.781 -5.266 -45.062 1 23.27 10 LEU B C 1
ATOM 2438 O O . LEU B 1 10 ? -58.75 -4.816 -44.594 1 23.27 10 LEU B O 1
ATOM 2442 N N . ILE B 1 11 ? -60.812 -4.34 -45.188 1 23.86 11 ILE B N 1
ATOM 2443 C CA . ILE B 1 11 ? -60.562 -3.109 -45.906 1 23.86 11 ILE B CA 1
ATOM 2444 C C . ILE B 1 11 ? -60.156 -1.998 -44.938 1 23.86 11 ILE B C 1
ATOM 2446 O O . ILE B 1 11 ? -59.969 -0.851 -45.344 1 23.86 11 ILE B O 1
ATOM 2450 N N . LEU B 1 12 ? -60.25 -2.037 -43.594 1 25.31 12 LEU B N 1
ATOM 2451 C CA . LEU B 1 12 ? -60.531 -0.796 -42.906 1 25.31 12 LEU B CA 1
ATOM 2452 C C . LEU B 1 12 ? -59.312 0.096 -42.844 1 25.31 12 LEU B C 1
ATOM 2454 O O . LEU B 1 12 ? -59.156 0.906 -41.906 1 25.31 12 LEU B O 1
ATOM 2458 N N . VAL B 1 13 ? -58.312 0.22 -43.781 1 23.53 13 VAL B N 1
ATOM 2459 C CA . VAL B 1 13 ? -56.938 0.715 -43.594 1 23.53 13 VAL B CA 1
ATOM 2460 C C . VAL B 1 13 ? -56.969 2.221 -43.344 1 23.53 13 VAL B C 1
ATOM 2462 O O . VAL B 1 13 ? -56.312 2.711 -42.438 1 23.53 13 VAL B O 1
ATOM 2465 N N . LEU B 1 14 ? -57.344 3.197 -44.219 1 22.64 14 LEU B N 1
ATOM 2466 C CA . LEU B 1 14 ? -56.312 4.047 -44.812 1 22.64 14 LEU B CA 1
ATOM 2467 C C . LEU B 1 14 ? -56.156 5.352 -44.031 1 22.64 14 LEU B C 1
ATOM 2469 O O . LEU B 1 14 ? -55.031 5.734 -43.656 1 22.64 14 LEU B O 1
ATOM 2473 N N . LEU B 1 15 ? -56.781 6.59 -44.406 1 23.86 15 LEU B N 1
ATOM 2474 C CA . LEU B 1 15 ? -56.219 7.805 -44.969 1 23.86 15 LEU B CA 1
ATOM 2475 C C . LEU B 1 15 ? -56.188 8.93 -43.938 1 23.86 15 LEU B C 1
ATOM 2477 O O . LEU B 1 15 ? -55.906 10.086 -44.281 1 23.86 15 LEU B O 1
ATOM 2481 N N . MET B 1 16 ? -56.5 8.875 -42.656 1 24.89 16 MET B N 1
ATOM 2482 C CA . MET B 1 16 ? -56.938 10.148 -42.094 1 24.89 16 MET B CA 1
ATOM 2483 C C . MET B 1 16 ? -55.75 11.133 -42 1 24.89 16 MET B C 1
ATOM 2485 O O . MET B 1 16 ? -54.719 10.82 -41.438 1 24.89 16 MET B O 1
ATOM 2489 N N . GLY B 1 17 ? -55.719 12.453 -42.688 1 24.95 17 GLY B N 1
ATOM 2490 C CA . GLY B 1 17 ? -54.969 13.594 -43.188 1 24.95 17 GLY B CA 1
ATOM 2491 C C . GLY B 1 17 ? -54.312 14.406 -42.094 1 24.95 17 GLY B C 1
ATOM 2492 O O . GLY B 1 17 ? -54.688 14.281 -40.938 1 24.95 17 GLY B O 1
ATOM 2493 N N . ALA B 1 18 ? -53.562 15.781 -42.406 1 24.98 18 ALA B N 1
ATOM 2494 C CA . ALA B 1 18 ? -52.344 16.609 -42.469 1 24.98 18 ALA B CA 1
ATOM 2495 C C . ALA B 1 18 ? -52.375 17.688 -41.375 1 24.98 18 ALA B C 1
ATOM 2497 O O . ALA B 1 18 ? -51.312 18 -40.812 1 24.98 18 ALA B O 1
ATOM 2498 N N . VAL B 1 19 ? -53.344 18.547 -41.094 1 27.52 19 VAL B N 1
ATOM 2499 C CA . VAL B 1 19 ? -53.062 19.984 -41.125 1 27.52 19 VAL B CA 1
ATOM 2500 C C . VAL B 1 19 ? -52.469 20.422 -39.781 1 27.52 19 VAL B C 1
ATOM 2502 O O . VAL B 1 19 ? -52.406 21.625 -39.5 1 27.52 19 VAL B O 1
ATOM 2505 N N . LEU B 1 20 ? -51.781 19.703 -38.938 1 27.31 20 LEU B N 1
ATOM 2506 C CA . LEU B 1 20 ? -51.562 20.328 -37.656 1 27.31 20 LEU B CA 1
ATOM 2507 C C . LEU B 1 20 ? -50.688 21.562 -37.781 1 27.31 20 LEU B C 1
ATOM 2509 O O . LEU B 1 20 ? -49.688 21.562 -38.531 1 27.31 20 LEU B O 1
ATOM 2513 N N . THR B 1 21 ? -51.25 22.844 -37.5 1 28.59 21 THR B N 1
ATOM 2514 C CA . THR B 1 21 ? -50.875 24.25 -37.406 1 28.59 21 THR B CA 1
ATOM 2515 C C . THR B 1 21 ? -49.594 24.438 -36.594 1 28.59 21 THR B C 1
ATOM 2517 O O . THR B 1 21 ? -49.5 23.906 -35.5 1 28.59 21 THR B O 1
ATOM 2520 N N . ALA B 1 22 ? -48.406 24.969 -37.219 1 27.97 22 ALA B N 1
ATOM 2521 C CA . ALA B 1 22 ? -46.969 25.219 -37.094 1 27.97 22 ALA B CA 1
ATOM 2522 C C . ALA B 1 22 ? -46.688 26.297 -36.062 1 27.97 22 ALA B C 1
ATOM 2524 O O . ALA B 1 22 ? -45.594 26.844 -36.031 1 27.97 22 ALA B O 1
ATOM 2525 N N . CYS B 1 23 ? -47.656 26.953 -35.344 1 28.94 23 CYS B N 1
ATOM 2526 C CA . CYS B 1 23 ? -47.094 28.172 -34.75 1 28.94 23 CYS B CA 1
ATOM 2527 C C . CYS B 1 23 ? -45.844 27.844 -33.938 1 28.94 23 CYS B C 1
ATOM 2529 O O . CYS B 1 23 ? -45.906 27.078 -32.969 1 28.94 23 CYS B O 1
ATOM 2531 N N . GLY B 1 24 ? -44.625 27.844 -34.531 1 28.28 24 GLY B N 1
ATOM 2532 C CA . GLY B 1 24 ? -43.25 27.531 -34.188 1 28.28 24 GLY B CA 1
ATOM 2533 C C . GLY B 1 24 ? -42.75 28.344 -33.031 1 28.28 24 GLY B C 1
ATOM 2534 O O . GLY B 1 24 ? -42.188 29.438 -33.219 1 28.28 24 GLY B O 1
ATOM 2535 N N . SER B 1 25 ? -43.594 28.844 -32.031 1 28.42 25 SER B N 1
ATOM 2536 C CA . SER B 1 25 ? -42.844 29.625 -31.047 1 28.42 25 SER B CA 1
ATOM 2537 C C . SER B 1 25 ? -41.594 28.891 -30.594 1 28.42 25 SER B C 1
ATOM 2539 O O . SER B 1 25 ? -41.656 27.734 -30.203 1 28.42 25 SER B O 1
ATOM 2541 N N . THR B 1 26 ? -40.469 29.328 -31.156 1 27.67 26 THR B N 1
ATOM 2542 C CA . THR B 1 26 ? -39.094 28.969 -30.922 1 27.67 26 THR B CA 1
ATOM 2543 C C . THR B 1 26 ? -38.75 29.031 -29.422 1 27.67 26 THR B C 1
ATOM 2545 O O . THR B 1 26 ? -38.656 30.125 -28.859 1 27.67 26 THR B O 1
ATOM 2548 N N . SER B 1 27 ? -39.656 28.641 -28.562 1 27.28 27 SER B N 1
ATOM 2549 C CA . SER B 1 27 ? -39.125 28.672 -27.219 1 27.28 27 SER B CA 1
ATOM 2550 C C . SER B 1 27 ? -37.75 27.984 -27.156 1 27.28 27 SER B C 1
ATOM 2552 O O . SER B 1 27 ? -37.594 26.859 -27.625 1 27.28 27 SER B O 1
ATOM 2554 N N . GLU B 1 28 ? -36.75 28.844 -27.234 1 26.91 28 GLU B N 1
ATOM 2555 C CA . GLU B 1 28 ? -35.344 28.5 -26.953 1 26.91 28 GLU B CA 1
ATOM 2556 C C . GLU B 1 28 ? -35.25 27.594 -25.734 1 26.91 28 GLU B C 1
ATOM 2558 O O . GLU B 1 28 ? -35.625 27.984 -24.641 1 26.91 28 GLU B O 1
ATOM 2563 N N . GLU B 1 29 ? -35.688 26.406 -25.891 1 28.95 29 GLU B N 1
ATOM 2564 C CA . GLU B 1 29 ? -35.312 25.422 -24.875 1 28.95 29 GLU B CA 1
ATOM 2565 C C . GLU B 1 29 ? -33.844 25.531 -24.484 1 28.95 29 GLU B C 1
ATOM 2567 O O . GLU B 1 29 ? -32.969 25.312 -25.328 1 28.95 29 GLU B O 1
ATOM 2572 N N . THR B 1 30 ? -33.594 26.594 -23.703 1 27.48 30 THR B N 1
ATOM 2573 C CA . THR B 1 30 ? -32.312 26.562 -23.031 1 27.48 30 THR B CA 1
ATOM 2574 C C . THR B 1 30 ? -32 25.156 -22.5 1 27.48 30 THR B C 1
ATOM 2576 O O . THR B 1 30 ? -32.719 24.641 -21.641 1 27.48 30 THR B O 1
ATOM 2579 N N . THR B 1 31 ? -31.625 24.266 -23.438 1 27.88 31 THR B N 1
ATOM 2580 C CA . THR B 1 31 ? -30.953 23.031 -23.016 1 27.88 31 THR B CA 1
ATOM 2581 C C . THR B 1 31 ? -30.062 23.297 -21.812 1 27.88 31 THR B C 1
ATOM 2583 O O . THR B 1 31 ? -29.078 24.047 -21.906 1 27.88 31 THR B O 1
ATOM 2586 N N . SER B 1 32 ? -30.719 23.609 -20.719 1 27.36 32 SER B N 1
ATOM 2587 C CA . SER B 1 32 ? -29.875 23.516 -19.547 1 27.36 32 SER B CA 1
ATOM 2588 C C . SER B 1 32 ? -28.875 22.359 -19.656 1 27.36 32 SER B C 1
ATOM 2590 O O . SER B 1 32 ? -29.281 21.219 -19.828 1 27.36 32 SER B O 1
ATOM 2592 N N . GLU B 1 33 ? -27.844 22.562 -20.438 1 28.55 33 GLU B N 1
ATOM 2593 C CA . GLU B 1 33 ? -26.672 21.719 -20.219 1 28.55 33 GLU B CA 1
ATOM 2594 C C . GLU B 1 33 ? -26.547 21.312 -18.75 1 28.55 33 GLU B C 1
ATOM 2596 O O . GLU B 1 33 ? -26.297 22.172 -17.891 1 28.55 33 GLU B O 1
ATOM 2601 N N . GLN B 1 34 ? -27.547 20.609 -18.219 1 29.02 34 GLN B N 1
ATOM 2602 C CA . GLN B 1 34 ? -27.172 19.969 -16.969 1 29.02 34 GLN B CA 1
ATOM 2603 C C . GLN B 1 34 ? -25.703 19.562 -16.984 1 29.02 34 GLN B C 1
ATOM 2605 O O . GLN B 1 34 ? -25.297 18.703 -17.781 1 29.02 34 GLN B O 1
ATOM 2610 N N . THR B 1 35 ? -24.828 20.438 -17.125 1 31.56 35 THR B N 1
ATOM 2611 C CA . THR B 1 35 ? -23.484 20.094 -16.703 1 31.56 35 THR B CA 1
ATOM 2612 C C . THR B 1 35 ? -23.5 19.047 -15.602 1 31.56 35 THR B C 1
ATOM 2614 O O . THR B 1 35 ? -23.812 19.344 -14.445 1 31.56 35 THR B O 1
ATOM 2617 N N . GLY B 1 36 ? -24.391 18.016 -15.719 1 32.59 36 GLY B N 1
ATOM 2618 C CA . GLY B 1 36 ? -24.328 16.891 -14.812 1 32.59 36 GLY B CA 1
ATOM 2619 C C . GLY B 1 36 ? -22.922 16.609 -14.32 1 32.59 36 GLY B C 1
ATOM 2620 O O . GLY B 1 36 ? -21.984 16.5 -15.117 1 32.59 36 GLY B O 1
ATOM 2621 N N . THR B 1 37 ? -22.406 17.203 -13.461 1 35.44 37 THR B N 1
ATOM 2622 C CA . THR B 1 37 ? -21.281 16.656 -12.719 1 35.44 37 THR B CA 1
ATOM 2623 C C . THR B 1 37 ? -21.266 15.133 -12.828 1 35.44 37 THR B C 1
ATOM 2625 O O . THR B 1 37 ? -22.125 14.445 -12.273 1 35.44 37 THR B O 1
ATOM 2628 N N . GLU B 1 38 ? -21.312 14.453 -13.977 1 40.34 38 GLU B N 1
ATOM 2629 C CA . GLU B 1 38 ? -21.203 13.023 -14.258 1 40.34 38 GLU B CA 1
ATOM 2630 C C . GLU B 1 38 ? -20.453 12.297 -13.148 1 40.34 38 GLU B C 1
ATOM 2632 O O . GLU B 1 38 ? -19.266 12.531 -12.938 1 40.34 38 GLU B O 1
ATOM 2637 N N . SER B 1 39 ? -20.984 12.148 -12.023 1 50.5 39 SER B N 1
ATOM 2638 C CA . SER B 1 39 ? -20.547 11.398 -10.852 1 50.5 39 SER B CA 1
ATOM 2639 C C . SER B 1 39 ? -19.719 10.188 -11.266 1 50.5 39 SER B C 1
ATOM 2641 O O . SER B 1 39 ? -20.188 9.312 -11.992 1 50.5 39 SER B O 1
ATOM 2643 N N . LYS B 1 40 ? -18.547 10.336 -11.438 1 61.06 40 LYS B N 1
ATOM 2644 C CA . LYS B 1 40 ? -17.688 9.203 -11.758 1 61.06 40 LYS B CA 1
ATOM 2645 C C . LYS B 1 40 ? -18.141 7.945 -11.008 1 61.06 40 LYS B C 1
ATOM 2647 O O . LYS B 1 40 ? -18.438 8.008 -9.82 1 61.06 40 LYS B O 1
ATOM 2652 N N . GLN B 1 41 ? -18.5 6.832 -11.789 1 83.94 41 GLN B N 1
ATOM 2653 C CA . GLN B 1 41 ? -18.859 5.543 -11.203 1 83.94 41 GLN B CA 1
ATOM 2654 C C . GLN B 1 41 ? -17.734 5.016 -10.32 1 83.94 41 GLN B C 1
ATOM 2656 O O . GLN B 1 41 ? -16.562 5.043 -10.711 1 83.94 41 GLN B O 1
ATOM 2661 N N . GLU B 1 42 ? -18.047 4.742 -9.156 1 89.94 42 GLU B N 1
ATOM 2662 C CA . GLU B 1 42 ? -17.094 4.227 -8.172 1 89.94 42 GLU B CA 1
ATOM 2663 C C . GLU B 1 42 ? -16.844 2.732 -8.375 1 89.94 42 GLU B C 1
ATOM 2665 O O . GLU B 1 42 ? -17.781 1.973 -8.625 1 89.94 42 GLU B O 1
ATOM 2670 N N . LEU B 1 43 ? -15.57 2.379 -8.406 1 95.56 43 LEU B N 1
ATOM 2671 C CA . LEU B 1 43 ? -15.164 0.984 -8.508 1 95.56 43 LEU B CA 1
ATOM 2672 C C . LEU B 1 43 ? -14.164 0.633 -7.406 1 95.56 43 LEU B C 1
ATOM 2674 O O . LEU B 1 43 ? -13.203 1.373 -7.172 1 95.56 43 LEU B O 1
ATOM 2678 N N . THR B 1 44 ? -14.43 -0.486 -6.707 1 95.69 44 THR B N 1
ATOM 2679 C CA . THR B 1 44 ? -13.508 -0.937 -5.664 1 95.69 44 THR B CA 1
ATOM 2680 C C . THR B 1 44 ? -12.812 -2.229 -6.082 1 95.69 44 THR B C 1
ATOM 2682 O O . THR B 1 44 ? -13.469 -3.242 -6.332 1 95.69 44 THR B O 1
ATOM 2685 N N . ILE B 1 45 ? -11.484 -2.17 -6.113 1 98.44 45 ILE B N 1
ATOM 2686 C CA . ILE B 1 45 ? -10.648 -3.309 -6.488 1 98.44 45 ILE B CA 1
ATOM 2687 C C . ILE B 1 45 ? -9.828 -3.762 -5.281 1 98.44 45 ILE B C 1
ATOM 2689 O O . ILE B 1 45 ? -9.273 -2.934 -4.555 1 98.44 45 ILE B O 1
ATOM 2693 N N . GLY B 1 46 ? -9.836 -5.055 -5.035 1 98.12 46 GLY B N 1
ATOM 2694 C CA . GLY B 1 46 ? -8.992 -5.586 -3.977 1 98.12 46 GLY B CA 1
ATOM 2695 C C . GLY B 1 46 ? -7.516 -5.574 -4.328 1 98.12 46 GLY B C 1
ATOM 2696 O O . GLY B 1 46 ? -7.141 -5.863 -5.465 1 98.12 46 GLY B O 1
ATOM 2697 N N . GLN B 1 47 ? -6.691 -5.172 -3.326 1 97.06 47 GLN B N 1
ATOM 2698 C CA . GLN B 1 47 ? -5.238 -5.223 -3.479 1 97.06 47 GLN B CA 1
ATOM 2699 C C . GLN B 1 47 ? -4.602 -6.07 -2.379 1 97.06 47 GLN B C 1
ATOM 2701 O O . GLN B 1 47 ? -4.941 -5.926 -1.203 1 97.06 47 GLN B O 1
ATOM 2706 N N . ILE B 1 48 ? -3.787 -6.973 -2.773 1 94.69 48 ILE B N 1
ATOM 2707 C CA . ILE B 1 48 ? -2.994 -7.781 -1.854 1 94.69 48 ILE B CA 1
ATOM 2708 C C . ILE B 1 48 ? -1.539 -7.32 -1.883 1 94.69 48 ILE B C 1
ATOM 2710 O O . ILE B 1 48 ? -1 -7.016 -2.949 1 94.69 48 ILE B O 1
ATOM 2714 N N . ASN B 1 49 ? -0.909 -7.281 -0.73 1 90.62 49 ASN B N 1
ATOM 2715 C CA . ASN B 1 49 ? 0.463 -6.797 -0.619 1 90.62 49 ASN B CA 1
ATOM 2716 C C . ASN B 1 49 ? 1.457 -7.789 -1.216 1 90.62 49 ASN B C 1
ATOM 2718 O O . ASN B 1 49 ? 2.402 -8.203 -0.544 1 90.62 49 ASN B O 1
ATOM 2722 N N . TRP B 1 50 ? 1.184 -8.148 -2.463 1 94.44 50 TRP B N 1
ATOM 2723 C CA . TRP B 1 50 ? 2.084 -8.883 -3.346 1 94.44 50 TRP B CA 1
ATOM 2724 C C . TRP B 1 50 ? 2.572 -8 -4.484 1 94.44 50 TRP B C 1
ATOM 2726 O O . TRP B 1 50 ? 1.802 -7.219 -5.047 1 94.44 50 TRP B O 1
ATOM 2736 N N . ALA B 1 51 ? 3.863 -8.172 -4.805 1 93.25 51 ALA B N 1
ATOM 2737 C CA . ALA B 1 51 ? 4.457 -7.285 -5.805 1 93.25 51 ALA B CA 1
ATOM 2738 C C . ALA B 1 51 ? 3.65 -7.305 -7.098 1 93.25 51 ALA B C 1
ATOM 2740 O O . ALA B 1 51 ? 3.375 -6.25 -7.68 1 93.25 51 ALA B O 1
ATOM 2741 N N . GLU B 1 52 ? 3.361 -8.461 -7.523 1 96.5 52 GLU B N 1
ATOM 2742 C CA . GLU B 1 52 ? 2.598 -8.617 -8.758 1 96.5 52 GLU B CA 1
ATOM 2743 C C . GLU B 1 52 ? 1.204 -8.008 -8.625 1 96.5 52 GLU B C 1
ATOM 2745 O O . GLU B 1 52 ? 0.737 -7.309 -9.531 1 96.5 52 GLU B O 1
ATOM 2750 N N . ASN B 1 53 ? 0.54 -8.273 -7.555 1 97.69 53 ASN B N 1
ATOM 2751 C CA . ASN B 1 53 ? -0.804 -7.75 -7.332 1 97.69 53 ASN B CA 1
ATOM 2752 C C . ASN B 1 53 ? -0.804 -6.23 -7.219 1 97.69 53 ASN B C 1
ATOM 2754 O O . ASN B 1 53 ? -1.675 -5.559 -7.777 1 97.69 53 ASN B O 1
ATOM 2758 N N . ILE B 1 54 ? 0.157 -5.719 -6.508 1 95.75 54 ILE B N 1
ATOM 2759 C CA . ILE B 1 54 ? 0.312 -4.27 -6.414 1 95.75 54 ILE B CA 1
ATOM 2760 C C . ILE B 1 54 ? 0.496 -3.678 -7.809 1 95.75 54 ILE B C 1
ATOM 2762 O O . ILE B 1 54 ? -0.112 -2.658 -8.141 1 95.75 54 ILE B O 1
ATOM 2766 N N . ALA B 1 55 ? 1.24 -4.301 -8.656 1 97.75 55 ALA B N 1
ATOM 2767 C CA . ALA B 1 55 ? 1.521 -3.818 -10.008 1 97.75 55 ALA B CA 1
ATOM 2768 C C . ALA B 1 55 ? 0.249 -3.777 -10.852 1 97.75 55 ALA B C 1
ATOM 2770 O O . ALA B 1 55 ? -0.109 -2.73 -11.391 1 97.75 55 ALA B O 1
ATOM 2771 N N . VAL B 1 56 ? -0.479 -4.836 -10.867 1 98.69 56 VAL B N 1
ATOM 2772 C CA . VAL B 1 56 ? -1.6 -4.906 -11.797 1 98.69 56 VAL B CA 1
ATOM 2773 C C . VAL B 1 56 ? -2.768 -4.082 -11.266 1 98.69 56 VAL B C 1
ATOM 2775 O O . VAL B 1 56 ? -3.523 -3.49 -12.039 1 98.69 56 VAL B O 1
ATOM 2778 N N . THR B 1 57 ? -2.92 -3.986 -9.953 1 98.62 57 THR B N 1
ATOM 2779 C CA . THR B 1 57 ? -4.027 -3.199 -9.422 1 98.62 57 THR B CA 1
ATOM 2780 C C . THR B 1 57 ? -3.793 -1.71 -9.656 1 98.62 57 THR B C 1
ATOM 2782 O O . THR B 1 57 ? -4.727 -0.977 -9.992 1 98.62 57 THR B O 1
ATOM 2785 N N . ASN B 1 58 ? -2.596 -1.334 -9.5 1 97.88 58 ASN B N 1
ATOM 2786 C CA . ASN B 1 58 ? -2.311 0.069 -9.781 1 97.88 58 ASN B CA 1
ATOM 2787 C C . ASN B 1 58 ? -2.383 0.365 -11.281 1 97.88 58 ASN B C 1
ATOM 2789 O O . ASN B 1 58 ? -2.805 1.451 -11.68 1 97.88 58 ASN B O 1
ATOM 2793 N N . MET B 1 59 ? -1.968 -0.536 -12.109 1 98.75 59 MET B N 1
ATOM 2794 C CA . MET B 1 59 ? -2.123 -0.388 -13.555 1 98.75 59 MET B CA 1
ATOM 2795 C C . MET B 1 59 ? -3.586 -0.173 -13.93 1 98.75 59 MET B C 1
ATOM 2797 O O . MET B 1 59 ? -3.92 0.792 -14.617 1 98.75 59 MET B O 1
ATOM 2801 N N . TRP B 1 60 ? -4.402 -0.997 -13.422 1 98.75 60 TRP B N 1
ATOM 2802 C CA . TRP B 1 60 ? -5.812 -0.908 -13.797 1 98.75 60 TRP B CA 1
ATOM 2803 C C . TRP B 1 60 ? -6.469 0.31 -13.156 1 98.75 60 TRP B C 1
ATOM 2805 O O . TRP B 1 60 ? -7.375 0.912 -13.742 1 98.75 60 TRP B O 1
ATOM 2815 N N . LYS B 1 61 ? -6.062 0.643 -11.953 1 97.69 61 LYS B N 1
ATOM 2816 C CA . LYS B 1 61 ? -6.539 1.904 -11.391 1 97.69 61 LYS B CA 1
ATOM 2817 C C . LYS B 1 61 ? -6.242 3.07 -12.328 1 97.69 61 LYS B C 1
ATOM 2819 O O . LYS B 1 61 ? -7.125 3.879 -12.625 1 97.69 61 LYS B O 1
ATOM 2824 N N . ALA B 1 62 ? -5.035 3.17 -12.828 1 97.62 62 ALA B N 1
ATOM 2825 C CA . ALA B 1 62 ? -4.637 4.246 -13.727 1 97.62 62 ALA B CA 1
ATOM 2826 C C . ALA B 1 62 ? -5.469 4.23 -15.008 1 97.62 62 ALA B C 1
ATOM 2828 O O . ALA B 1 62 ? -5.961 5.27 -15.453 1 97.62 62 ALA B O 1
ATOM 2829 N N . ILE B 1 63 ? -5.621 3.078 -15.555 1 98.5 63 ILE B N 1
ATOM 2830 C CA . ILE B 1 63 ? -6.359 2.928 -16.812 1 98.5 63 ILE B CA 1
ATOM 2831 C C . ILE B 1 63 ? -7.809 3.367 -16.609 1 98.5 63 ILE B C 1
ATOM 2833 O O . ILE B 1 63 ? -8.336 4.164 -17.391 1 98.5 63 ILE B O 1
ATOM 2837 N N . LEU B 1 64 ? -8.43 2.873 -15.547 1 98.12 64 LEU B N 1
ATOM 2838 C CA . LEU B 1 64 ? -9.844 3.115 -15.305 1 98.12 64 LEU B CA 1
ATOM 2839 C C . LEU B 1 64 ? -10.094 4.578 -14.938 1 98.12 64 LEU B C 1
ATOM 2841 O O . LEU B 1 64 ? -11.102 5.156 -15.344 1 98.12 64 LEU B O 1
ATOM 2845 N N . GLU B 1 65 ? -9.203 5.117 -14.234 1 95.12 65 GLU B N 1
ATOM 2846 C CA . GLU B 1 65 ? -9.367 6.523 -13.891 1 95.12 65 GLU B CA 1
ATOM 2847 C C . GLU B 1 65 ? -9.234 7.414 -15.125 1 95.12 65 GLU B C 1
ATOM 2849 O O . GLU B 1 65 ? -9.938 8.422 -15.25 1 95.12 65 GLU B O 1
ATOM 2854 N N . ASP B 1 66 ? -8.344 7.047 -15.984 1 95.25 66 ASP B N 1
ATOM 2855 C CA . ASP B 1 66 ? -8.227 7.75 -17.25 1 95.25 66 ASP B CA 1
ATOM 2856 C C . ASP B 1 66 ? -9.523 7.648 -18.062 1 95.25 66 ASP B C 1
ATOM 2858 O O . ASP B 1 66 ? -9.82 8.523 -18.875 1 95.25 66 ASP B O 1
ATOM 2862 N N . LYS B 1 67 ? -10.273 6.637 -17.797 1 96.12 67 LYS B N 1
ATOM 2863 C CA . LYS B 1 67 ? -11.523 6.395 -18.516 1 96.12 67 LYS B CA 1
ATOM 2864 C C . LYS B 1 67 ? -12.719 6.969 -17.75 1 96.12 67 LYS B C 1
ATOM 2866 O O . LYS B 1 67 ? -13.867 6.758 -18.141 1 96.12 67 LYS B O 1
ATOM 2871 N N . GLY B 1 68 ? -12.461 7.617 -16.656 1 93.44 68 GLY B N 1
ATOM 2872 C CA . GLY B 1 68 ? -13.516 8.383 -16.016 1 93.44 68 GLY B CA 1
ATOM 2873 C C . GLY B 1 68 ? -14.07 7.699 -14.773 1 93.44 68 GLY B C 1
ATOM 2874 O O . GLY B 1 68 ? -15.07 8.148 -14.203 1 93.44 68 GLY B O 1
ATOM 2875 N N . TYR B 1 69 ? -13.461 6.594 -14.344 1 94.88 69 TYR B N 1
ATOM 2876 C CA . TYR B 1 69 ? -13.891 5.926 -13.117 1 94.88 69 TYR B CA 1
ATOM 2877 C C . TYR B 1 69 ? -13.117 6.453 -11.914 1 94.88 69 TYR B C 1
ATOM 2879 O O . TYR B 1 69 ? -12.031 7.008 -12.055 1 94.88 69 TYR B O 1
ATOM 2887 N N . ASN B 1 70 ? -13.789 6.371 -10.805 1 90.75 70 ASN B N 1
ATOM 2888 C CA . ASN B 1 70 ? -13.109 6.527 -9.523 1 90.75 70 ASN B CA 1
ATOM 2889 C C . ASN B 1 70 ? -12.789 5.176 -8.891 1 90.75 70 ASN B C 1
ATOM 2891 O O . ASN B 1 70 ? -13.695 4.43 -8.516 1 90.75 70 ASN B O 1
ATOM 2895 N N . VAL B 1 71 ? -11.5 4.922 -8.734 1 94.81 71 VAL B N 1
ATOM 2896 C CA . VAL B 1 71 ? -11.109 3.574 -8.328 1 94.81 71 VAL B CA 1
ATOM 2897 C C . VAL B 1 71 ? -10.531 3.607 -6.914 1 94.81 71 VAL B C 1
ATOM 2899 O O . VAL B 1 71 ? -9.594 4.359 -6.637 1 94.81 71 VAL B O 1
ATOM 2902 N N . ASN B 1 72 ? -11.148 2.762 -6.105 1 91.75 72 ASN B N 1
ATOM 2903 C CA . ASN B 1 72 ? -10.625 2.523 -4.762 1 91.75 72 ASN B CA 1
ATOM 2904 C C . ASN B 1 72 ? -9.914 1.178 -4.668 1 91.75 72 ASN B C 1
ATOM 2906 O O . ASN B 1 72 ? -10.445 0.157 -5.109 1 91.75 72 ASN B O 1
ATOM 2910 N N . LEU B 1 73 ? -8.68 1.224 -4.09 1 95.38 73 LEU B N 1
ATOM 2911 C CA . LEU B 1 73 ? -7.988 -0.024 -3.783 1 95.38 73 LEU B CA 1
ATOM 2912 C C . LEU B 1 73 ? -8.164 -0.393 -2.312 1 95.38 73 LEU B C 1
ATOM 2914 O O . LEU B 1 73 ? -7.848 0.406 -1.428 1 95.38 73 LEU B O 1
ATOM 2918 N N . MET B 1 74 ? -8.719 -1.539 -2.072 1 94.06 74 MET B N 1
ATOM 2919 C CA . MET B 1 74 ? -8.914 -2.053 -0.72 1 94.06 74 MET B CA 1
ATOM 2920 C C . MET B 1 74 ? -7.895 -3.137 -0.394 1 94.06 74 MET B C 1
ATOM 2922 O O . MET B 1 74 ? -7.867 -4.184 -1.042 1 94.06 74 MET B O 1
ATOM 2926 N N . VAL B 1 75 ? -7.043 -2.893 0.575 1 93.88 75 VAL B N 1
ATOM 2927 C CA . VAL B 1 75 ? -5.98 -3.836 0.911 1 93.88 75 VAL B CA 1
ATOM 2928 C C . VAL B 1 75 ? -6.559 -4.996 1.722 1 93.88 75 VAL B C 1
ATOM 2930 O O . VAL B 1 75 ? -7.121 -4.789 2.799 1 93.88 75 VAL B O 1
ATOM 2933 N N . LEU B 1 76 ? -6.391 -6.246 1.193 1 92.69 76 LEU B N 1
ATOM 2934 C CA . LEU B 1 76 ? -6.984 -7.441 1.783 1 92.69 76 LEU B CA 1
ATOM 2935 C C . LEU B 1 76 ? -6.078 -8.656 1.588 1 92.69 76 LEU B C 1
ATOM 2937 O O . LEU B 1 76 ? -5.234 -8.664 0.688 1 92.69 76 LEU B O 1
ATOM 2941 N N . ASP B 1 77 ? -6.215 -9.609 2.486 1 91.25 77 ASP B N 1
ATOM 2942 C CA . ASP B 1 77 ? -5.664 -10.922 2.164 1 91.25 77 ASP B CA 1
ATOM 2943 C C . ASP B 1 77 ? -6.637 -11.734 1.312 1 91.25 77 ASP B C 1
ATOM 2945 O O . ASP B 1 77 ? -7.727 -11.258 0.983 1 91.25 77 ASP B O 1
ATOM 2949 N N . MET B 1 78 ? -6.25 -12.922 0.923 1 94.5 78 MET B N 1
ATOM 2950 C CA . MET B 1 78 ? -7.023 -13.688 -0.049 1 94.5 78 MET B CA 1
ATOM 2951 C C . MET B 1 78 ? -8.383 -14.078 0.523 1 94.5 78 MET B C 1
ATOM 2953 O O . MET B 1 78 ? -9.406 -13.961 -0.156 1 94.5 78 MET B O 1
ATOM 2957 N N . GLY B 1 79 ? -8.391 -14.617 1.744 1 93.25 79 GLY B N 1
ATOM 2958 C CA . GLY B 1 79 ? -9.648 -14.992 2.359 1 93.25 79 GLY B CA 1
ATOM 2959 C C . GLY B 1 79 ? -10.633 -13.836 2.463 1 93.25 79 GLY B C 1
ATOM 2960 O O . GLY B 1 79 ? -11.805 -13.977 2.111 1 93.25 79 GLY B O 1
ATOM 2961 N N . ALA B 1 80 ? -10.164 -12.711 2.898 1 91.44 80 ALA B N 1
ATOM 2962 C CA . ALA B 1 80 ? -10.984 -11.508 3.018 1 91.44 80 ALA B CA 1
ATOM 2963 C C . ALA B 1 80 ? -11.438 -11.016 1.646 1 91.44 80 ALA B C 1
ATOM 2965 O O . ALA B 1 80 ? -12.547 -10.492 1.503 1 91.44 80 ALA B O 1
ATOM 2966 N N . THR B 1 81 ? -10.602 -11.125 0.655 1 96.81 81 THR B N 1
ATOM 2967 C CA . THR B 1 81 ? -10.945 -10.742 -0.71 1 96.81 81 THR B CA 1
ATOM 2968 C C . THR B 1 81 ? -12.156 -11.531 -1.203 1 96.81 81 THR B C 1
ATOM 2970 O O . THR B 1 81 ? -13.094 -10.953 -1.752 1 96.81 81 THR B O 1
ATOM 2973 N N . MET B 1 82 ? -12.172 -12.82 -0.959 1 97.44 82 MET B N 1
ATOM 2974 C CA . MET B 1 82 ? -13.281 -13.664 -1.39 1 97.44 82 MET B CA 1
ATOM 2975 C C . MET B 1 82 ? -14.57 -13.266 -0.684 1 97.44 82 MET B C 1
ATOM 2977 O O . MET B 1 82 ? -15.617 -13.141 -1.321 1 97.44 82 MET B O 1
ATOM 2981 N N . LYS B 1 83 ? -14.484 -13.07 0.555 1 94.12 83 LYS B N 1
ATOM 2982 C CA . LYS B 1 83 ? -15.664 -12.695 1.329 1 94.12 83 LYS B CA 1
ATOM 2983 C C . LYS B 1 83 ? -16.203 -11.336 0.887 1 94.12 83 LYS B C 1
ATOM 2985 O O . LYS B 1 83 ? -17.422 -11.133 0.833 1 94.12 83 LYS B O 1
ATOM 2990 N N . ALA B 1 84 ? -15.312 -10.453 0.605 1 94.5 84 ALA B N 1
ATOM 2991 C CA . ALA B 1 84 ? -15.711 -9.117 0.183 1 94.5 84 ALA B CA 1
ATOM 2992 C C . ALA B 1 84 ? -16.391 -9.148 -1.182 1 94.5 84 ALA B C 1
ATOM 2994 O O . ALA B 1 84 ? -17.328 -8.383 -1.438 1 94.5 84 ALA B O 1
ATOM 2995 N N . LEU B 1 85 ? -15.906 -9.984 -2.084 1 98.06 85 LEU B N 1
ATOM 2996 C CA . LEU B 1 85 ? -16.594 -10.18 -3.357 1 98.06 85 LEU B CA 1
ATOM 2997 C C . LEU B 1 85 ? -17.984 -10.75 -3.143 1 98.06 85 LEU B C 1
ATOM 2999 O O . LEU B 1 85 ? -18.953 -10.266 -3.736 1 98.06 85 LEU B O 1
ATOM 3003 N N . GLU B 1 86 ? -18.078 -11.711 -2.285 1 97.56 86 GLU B N 1
ATOM 3004 C CA . GLU B 1 86 ? -19.344 -12.383 -2.012 1 97.56 86 GLU B CA 1
ATOM 3005 C C . GLU B 1 86 ? -20.375 -11.406 -1.468 1 97.56 86 GLU B C 1
ATOM 3007 O O . GLU B 1 86 ? -21.547 -11.469 -1.844 1 97.56 86 GLU B O 1
ATOM 3012 N N . SER B 1 87 ? -19.922 -10.5 -0.628 1 94.19 87 SER B N 1
ATOM 3013 C CA . SER B 1 87 ? -20.844 -9.562 0.01 1 94.19 87 SER B CA 1
ATOM 3014 C C . SER B 1 87 ? -21.047 -8.32 -0.85 1 94.19 87 SER B C 1
ATOM 3016 O O . SER B 1 87 ? -21.781 -7.406 -0.463 1 94.19 87 SER B O 1
ATOM 3018 N N . SER B 1 88 ? -20.312 -8.172 -1.979 1 94.56 88 SER B N 1
ATOM 3019 C CA . SER B 1 88 ? -20.391 -7.059 -2.924 1 94.56 88 SER B CA 1
ATOM 3020 C C . SER B 1 88 ? -19.781 -5.793 -2.342 1 94.56 88 SER B C 1
ATOM 3022 O O . SER B 1 88 ? -20.078 -4.688 -2.797 1 94.56 88 SER B O 1
ATOM 3024 N N . ASP B 1 89 ? -18.969 -6.055 -1.363 1 90.31 89 ASP B N 1
ATOM 3025 C CA . ASP B 1 89 ? -18.172 -4.945 -0.849 1 90.31 89 ASP B CA 1
ATOM 3026 C C . ASP B 1 89 ? -16.984 -4.648 -1.763 1 90.31 89 ASP B C 1
ATOM 3028 O O . ASP B 1 89 ? -16.375 -3.584 -1.669 1 90.31 89 ASP B O 1
ATOM 3032 N N . LEU B 1 90 ? -16.703 -5.531 -2.566 1 95.75 90 LEU B N 1
ATOM 3033 C CA . LEU B 1 90 ? -15.648 -5.473 -3.566 1 95.75 90 LEU B CA 1
ATOM 3034 C C . LEU B 1 90 ? -16.188 -5.777 -4.957 1 95.75 90 LEU B C 1
ATOM 3036 O O . LEU B 1 90 ? -17.047 -6.66 -5.113 1 95.75 90 LEU B O 1
ATOM 3040 N N . ASP B 1 91 ? -15.648 -5.02 -5.91 1 98.25 91 ASP B N 1
ATOM 3041 C CA . ASP B 1 91 ? -16.141 -5.219 -7.27 1 98.25 91 ASP B CA 1
ATOM 3042 C C . ASP B 1 91 ? -15.305 -6.254 -8.016 1 98.25 91 ASP B C 1
ATOM 3044 O O . ASP B 1 91 ? -15.828 -7.035 -8.812 1 98.25 91 ASP B O 1
ATOM 3048 N N . ALA B 1 92 ? -13.977 -6.227 -7.734 1 98.88 92 ALA B N 1
ATOM 3049 C CA . ALA B 1 92 ? -13.125 -7.09 -8.547 1 98.88 92 ALA B CA 1
ATOM 3050 C C . ALA B 1 92 ? -11.852 -7.465 -7.793 1 98.88 92 ALA B C 1
ATOM 3052 O O . ALA B 1 92 ? -11.359 -6.688 -6.969 1 98.88 92 ALA B O 1
ATOM 3053 N N . SER B 1 93 ? -11.375 -8.609 -8.016 1 98.81 93 SER B N 1
ATOM 3054 C CA . SER B 1 93 ? -10.039 -9.109 -7.719 1 98.81 93 SER B CA 1
ATOM 3055 C C . SER B 1 93 ? -9.305 -9.523 -8.992 1 98.81 93 SER B C 1
ATOM 3057 O O . SER B 1 93 ? -9.867 -10.242 -9.828 1 98.81 93 SER B O 1
ATOM 3059 N N . LEU B 1 94 ? -8.047 -9.141 -9.086 1 98.81 94 LEU B N 1
ATOM 3060 C CA . LEU B 1 94 ? -7.434 -9.203 -10.414 1 98.81 94 LEU B CA 1
ATOM 3061 C C . LEU B 1 94 ? -6.473 -10.383 -10.508 1 98.81 94 LEU B C 1
ATOM 3063 O O . LEU B 1 94 ? -5.859 -10.609 -11.555 1 98.81 94 LEU B O 1
ATOM 3067 N N . GLU B 1 95 ? -6.391 -11.133 -9.461 1 98.38 95 GLU B N 1
ATOM 3068 C CA . GLU B 1 95 ? -5.398 -12.203 -9.484 1 98.38 95 GLU B CA 1
ATOM 3069 C C . GLU B 1 95 ? -5.93 -13.461 -8.812 1 98.38 95 GLU B C 1
ATOM 3071 O O . GLU B 1 95 ? -6.027 -13.523 -7.586 1 98.38 95 GLU B O 1
ATOM 3076 N N . ILE B 1 96 ? -6.301 -14.453 -9.664 1 98.62 96 ILE B N 1
ATOM 3077 C CA . ILE B 1 96 ? -6.719 -15.789 -9.258 1 98.62 96 ILE B CA 1
ATOM 3078 C C . ILE B 1 96 ? -5.926 -16.844 -10.039 1 98.62 96 ILE B C 1
ATOM 3080 O O . ILE B 1 96 ? -6.043 -16.922 -11.258 1 98.62 96 ILE B O 1
ATOM 3084 N N . TRP B 1 97 ? -5.199 -17.594 -9.312 1 98.38 97 TRP B N 1
ATOM 3085 C CA . TRP B 1 97 ? -4.359 -18.594 -9.953 1 98.38 97 TRP B CA 1
ATOM 3086 C C . TRP B 1 97 ? -5.074 -19.953 -10.016 1 98.38 97 TRP B C 1
ATOM 3088 O O . TRP B 1 97 ? -5.375 -20.547 -8.984 1 98.38 97 TRP B O 1
ATOM 3098 N N . LEU B 1 98 ? -5.34 -20.438 -11.195 1 98.12 98 LEU B N 1
ATOM 3099 C CA . LEU B 1 98 ? -6.012 -21.703 -11.445 1 98.12 98 LEU B CA 1
ATOM 3100 C C . LEU B 1 98 ? -5.234 -22.531 -12.469 1 98.12 98 LEU B C 1
ATOM 3102 O O . LEU B 1 98 ? -4.5 -21.984 -13.289 1 98.12 98 LEU B O 1
ATOM 3106 N N . PRO B 1 99 ? -5.227 -23.859 -12.312 1 97.81 99 PRO B N 1
ATOM 3107 C CA . PRO B 1 99 ? -6.301 -24.641 -11.68 1 97.81 99 PRO B CA 1
ATOM 3108 C C . PRO B 1 99 ? -5.938 -25.109 -10.273 1 97.81 99 PRO B C 1
ATOM 3110 O O . PRO B 1 99 ? -6.797 -25.609 -9.547 1 97.81 99 PRO B O 1
ATOM 3113 N N . VAL B 1 100 ? -4.762 -24.969 -9.836 1 97.94 100 VAL B N 1
ATOM 3114 C CA . VAL B 1 100 ? -4.359 -25.703 -8.641 1 97.94 100 VAL B CA 1
ATOM 3115 C C . VAL B 1 100 ? -4.297 -24.75 -7.445 1 97.94 100 VAL B C 1
ATOM 3117 O O . VAL B 1 100 ? -4.91 -25 -6.406 1 97.94 100 VAL B O 1
ATOM 3120 N N . GLN B 1 101 ? -3.691 -23.609 -7.492 1 97.81 101 GLN B N 1
ATOM 3121 C CA . GLN B 1 101 ? -3.336 -22.781 -6.352 1 97.81 101 GLN B CA 1
ATOM 3122 C C . GLN B 1 101 ? -4.582 -22.25 -5.645 1 97.81 101 GLN B C 1
ATOM 3124 O O . GLN B 1 101 ? -4.707 -22.375 -4.422 1 97.81 101 GLN B O 1
ATOM 3129 N N . ASP B 1 102 ? -5.508 -21.734 -6.434 1 98.19 102 ASP B N 1
ATOM 3130 C CA . ASP B 1 102 ? -6.684 -21.125 -5.812 1 98.19 102 ASP B CA 1
ATOM 3131 C C . ASP B 1 102 ? -7.922 -22 -6.023 1 98.19 102 ASP B C 1
ATOM 3133 O O . ASP B 1 102 ? -9.047 -21.5 -6.008 1 98.19 102 ASP B O 1
ATOM 3137 N N . ALA B 1 103 ? -7.73 -23.281 -6.254 1 97.81 103 ALA B N 1
ATOM 3138 C CA . ALA B 1 103 ? -8.828 -24.219 -6.504 1 97.81 103 ALA B CA 1
ATOM 3139 C C . ALA B 1 103 ? -9.805 -24.25 -5.328 1 97.81 103 ALA B C 1
ATOM 3141 O O . ALA B 1 103 ? -11.016 -24.375 -5.52 1 97.81 103 ALA B O 1
ATOM 3142 N N . LEU B 1 104 ? -9.273 -24.188 -4.145 1 96.06 104 LEU B N 1
ATOM 3143 C CA . LEU B 1 104 ? -10.109 -24.234 -2.951 1 96.06 104 LEU B CA 1
ATOM 3144 C C . LEU B 1 104 ? -11.094 -23.062 -2.926 1 96.06 104 LEU B C 1
ATOM 3146 O O . LEU B 1 104 ? -12.242 -23.234 -2.496 1 96.06 104 LEU B O 1
ATOM 3150 N N . TYR B 1 105 ? -10.664 -21.938 -3.32 1 97.75 105 TYR B N 1
ATOM 3151 C CA . TYR B 1 105 ? -11.523 -20.766 -3.324 1 97.75 105 TYR B CA 1
ATOM 3152 C C . TYR B 1 105 ? -12.562 -20.859 -4.43 1 97.75 105 TYR B C 1
ATOM 3154 O O . TYR B 1 105 ? -13.719 -20.469 -4.238 1 97.75 105 TYR B O 1
ATOM 3162 N N . LEU B 1 106 ? -12.148 -21.328 -5.602 1 98.12 106 LEU B N 1
ATOM 3163 C CA . LEU B 1 106 ? -13.125 -21.562 -6.664 1 98.12 106 LEU B CA 1
ATOM 3164 C C . LEU B 1 106 ? -14.227 -22.5 -6.195 1 98.12 106 LEU B C 1
ATOM 3166 O O . LEU B 1 106 ? -15.414 -22.219 -6.383 1 98.12 106 LEU B O 1
ATOM 3170 N N . GLU B 1 107 ? -13.875 -23.578 -5.582 1 97.5 107 GLU B N 1
ATOM 3171 C CA . GLU B 1 107 ? -14.844 -24.562 -5.117 1 97.5 107 GLU B CA 1
ATOM 3172 C C . GLU B 1 107 ? -15.805 -23.953 -4.102 1 97.5 107 GLU B C 1
ATOM 3174 O O . GLU B 1 107 ? -17.016 -24.188 -4.172 1 97.5 107 GLU B O 1
ATOM 3179 N N . LYS B 1 108 ? -15.266 -23.219 -3.26 1 97.5 108 LYS B N 1
ATOM 3180 C CA . LYS B 1 108 ? -16.047 -22.703 -2.145 1 97.5 108 LYS B CA 1
ATOM 3181 C C . LYS B 1 108 ? -16.969 -21.562 -2.596 1 97.5 108 LYS B C 1
ATOM 3183 O O . LYS B 1 108 ? -18.078 -21.391 -2.07 1 97.5 108 LYS B O 1
ATOM 3188 N N . PHE B 1 109 ? -16.5 -20.781 -3.604 1 98.38 109 PHE B N 1
ATOM 3189 C CA . PHE B 1 109 ? -17.188 -19.5 -3.828 1 98.38 109 PHE B CA 1
ATOM 3190 C C . PHE B 1 109 ? -17.75 -19.422 -5.242 1 98.38 109 PHE B C 1
ATOM 3192 O O . PHE B 1 109 ? -18.297 -18.406 -5.641 1 98.38 109 PHE B O 1
ATOM 3199 N N . GLN B 1 110 ? -17.656 -20.453 -6.07 1 97.5 110 GLN B N 1
ATOM 3200 C CA . GLN B 1 110 ? -18.016 -20.422 -7.484 1 97.5 110 GLN B CA 1
ATOM 3201 C C . GLN B 1 110 ? -19.5 -20.094 -7.668 1 97.5 110 GLN B C 1
ATOM 3203 O O . GLN B 1 110 ? -19.906 -19.578 -8.711 1 97.5 110 GLN B O 1
ATOM 3208 N N . ASP B 1 111 ? -20.328 -20.312 -6.641 1 98.12 111 ASP B N 1
ATOM 3209 C CA . ASP B 1 111 ? -21.75 -20.062 -6.762 1 98.12 111 ASP B CA 1
ATOM 3210 C C . ASP B 1 111 ? -22.094 -18.625 -6.363 1 98.12 111 ASP B C 1
ATOM 3212 O O . ASP B 1 111 ? -23.203 -18.141 -6.641 1 98.12 111 ASP B O 1
ATOM 3216 N N . THR B 1 112 ? -21.125 -17.938 -5.766 1 98.31 112 THR B N 1
ATOM 3217 C CA . THR B 1 112 ? -21.453 -16.641 -5.195 1 98.31 112 THR B CA 1
ATOM 3218 C C . THR B 1 112 ? -20.547 -15.555 -5.762 1 98.31 112 THR B C 1
ATOM 3220 O O . THR B 1 112 ? -20.75 -14.367 -5.504 1 98.31 112 THR B O 1
ATOM 3223 N N . ILE B 1 113 ? -19.578 -15.914 -6.477 1 98.31 113 ILE B N 1
ATOM 3224 C CA . ILE B 1 113 ? -18.609 -15.031 -7.125 1 98.31 113 ILE B CA 1
ATOM 3225 C C . ILE B 1 113 ? -18.438 -15.438 -8.586 1 98.31 113 ILE B C 1
ATOM 3227 O O . ILE B 1 113 ? -18.562 -16.609 -8.93 1 98.31 113 ILE B O 1
ATOM 3231 N N . ASN B 1 114 ? -18.188 -14.461 -9.43 1 98.69 114 ASN B N 1
ATOM 3232 C CA . ASN B 1 114 ? -17.859 -14.758 -10.82 1 98.69 114 ASN B CA 1
ATOM 3233 C C . ASN B 1 114 ? -16.359 -14.914 -11.031 1 98.69 114 ASN B C 1
ATOM 3235 O O . ASN B 1 114 ? -15.617 -13.93 -11 1 98.69 114 ASN B O 1
ATOM 3239 N N . PHE B 1 115 ? -15.984 -16.047 -11.258 1 98.69 115 PHE B N 1
ATOM 3240 C CA . PHE B 1 115 ? -14.617 -16.297 -11.703 1 98.69 115 PHE B CA 1
ATOM 3241 C C . PHE B 1 115 ? -14.531 -16.266 -13.227 1 98.69 115 PHE B C 1
ATOM 3243 O O . PHE B 1 115 ? -15.289 -16.953 -13.906 1 98.69 115 PHE B O 1
ATOM 3250 N N . SER B 1 116 ? -13.609 -15.539 -13.719 1 98.75 116 SER B N 1
ATOM 3251 C CA . SER B 1 116 ? -13.57 -15.344 -15.164 1 98.75 116 SER B CA 1
ATOM 3252 C C . SER B 1 116 ? -13.125 -16.625 -15.875 1 98.75 116 SER B C 1
ATOM 3254 O O . SER B 1 116 ? -12.273 -17.359 -15.367 1 98.75 116 SER B O 1
ATOM 3256 N N . ASP B 1 117 ? -13.664 -16.781 -17.062 1 97.94 117 ASP B N 1
ATOM 3257 C CA . ASP B 1 117 ? -13.125 -17.781 -17.984 1 97.94 117 ASP B CA 1
ATOM 3258 C C . ASP B 1 117 ? -11.859 -17.281 -18.672 1 97.94 117 ASP B C 1
ATOM 3260 O O . ASP B 1 117 ? -10.938 -18.062 -18.938 1 97.94 117 ASP B O 1
ATOM 3264 N N . SER B 1 118 ? -11.867 -16 -18.922 1 98.31 118 SER B N 1
ATOM 3265 C CA . SER B 1 118 ? -10.695 -15.391 -19.547 1 98.31 118 SER B CA 1
ATOM 3266 C C . SER B 1 118 ? -9.5 -15.375 -18.609 1 98.31 118 SER B C 1
ATOM 3268 O O . SER B 1 118 ? -9.672 -15.297 -17.391 1 98.31 118 SER B O 1
ATOM 3270 N N . THR B 1 119 ? -8.312 -15.461 -19.172 1 98.69 119 THR B N 1
ATOM 3271 C CA . THR B 1 119 ? -7.055 -15.406 -18.438 1 98.69 119 THR B CA 1
ATOM 3272 C C . THR B 1 119 ? -6.195 -14.242 -18.938 1 98.69 119 THR B C 1
ATOM 3274 O O . THR B 1 119 ? -6.18 -13.953 -20.141 1 98.69 119 THR B O 1
ATOM 3277 N N . TRP B 1 120 ? -5.488 -13.586 -18.016 1 98.62 120 TRP B N 1
ATOM 3278 C CA . TRP B 1 120 ? -4.652 -12.492 -18.5 1 98.62 120 TRP B CA 1
ATOM 3279 C C . TRP B 1 120 ? -3.184 -12.898 -18.531 1 98.62 120 TRP B C 1
ATOM 3281 O O . TRP B 1 120 ? -2.348 -12.188 -19.078 1 98.62 120 TRP B O 1
ATOM 3291 N N . PHE B 1 121 ? -2.85 -14.023 -18.016 1 98.56 121 PHE B N 1
ATOM 3292 C CA . PHE B 1 121 ? -1.527 -14.633 -18.078 1 98.56 121 PHE B CA 1
ATOM 3293 C C . PHE B 1 121 ? -1.634 -16.156 -18.141 1 98.56 121 PHE B C 1
ATOM 3295 O O . PHE B 1 121 ? -2.379 -16.766 -17.359 1 98.56 121 PHE B O 1
ATOM 3302 N N . ASP B 1 122 ? -0.791 -16.859 -18.953 1 98.12 122 ASP B N 1
ATOM 3303 C CA . ASP B 1 122 ? -1.135 -18.25 -19.281 1 98.12 122 ASP B CA 1
ATOM 3304 C C . ASP B 1 122 ? 0 -19.188 -18.906 1 98.12 122 ASP B C 1
ATOM 3306 O O . ASP B 1 122 ? -0.146 -20.422 -19.016 1 98.12 122 ASP B O 1
ATOM 3310 N N . ASN B 1 123 ? 1.13 -18.641 -18.438 1 96.12 123 ASN B N 1
ATOM 3311 C CA . ASN B 1 123 ? 2.307 -19.5 -18.359 1 96.12 123 ASN B CA 1
ATOM 3312 C C . ASN B 1 123 ? 2.947 -19.453 -16.984 1 96.12 123 ASN B C 1
ATOM 3314 O O . ASN B 1 123 ? 4.172 -19.438 -16.859 1 96.12 123 ASN B O 1
ATOM 3318 N N . ALA B 1 124 ? 2.15 -19.453 -16 1 97.12 124 ALA B N 1
ATOM 3319 C CA . ALA B 1 124 ? 2.691 -19.328 -14.648 1 97.12 124 ALA B CA 1
ATOM 3320 C C . ALA B 1 124 ? 3.084 -20.688 -14.086 1 97.12 124 ALA B C 1
ATOM 3322 O O . ALA B 1 124 ? 2.555 -21.719 -14.508 1 97.12 124 ALA B O 1
ATOM 3323 N N . LYS B 1 125 ? 4.047 -20.703 -13.25 1 96.81 125 LYS B N 1
ATOM 3324 C CA . LYS B 1 125 ? 4.527 -21.891 -12.562 1 96.81 125 LYS B CA 1
ATOM 3325 C C . LYS B 1 125 ? 4.723 -21.625 -11.078 1 96.81 125 LYS B C 1
ATOM 3327 O O . LYS B 1 125 ? 5.152 -20.547 -10.688 1 96.81 125 LYS B O 1
ATOM 3332 N N . VAL B 1 126 ? 4.391 -22.656 -10.266 1 98.38 126 VAL B N 1
ATOM 3333 C CA . VAL B 1 126 ? 4.59 -22.578 -8.828 1 98.38 126 VAL B CA 1
ATOM 3334 C C . VAL B 1 126 ? 5.371 -23.797 -8.344 1 98.38 126 VAL B C 1
ATOM 3336 O O . VAL B 1 126 ? 5.23 -24.891 -8.906 1 98.38 126 VAL B O 1
ATOM 3339 N N . GLY B 1 127 ? 6.223 -23.625 -7.355 1 98.62 127 GLY B N 1
ATOM 3340 C CA . GLY B 1 127 ? 6.961 -24.719 -6.75 1 98.62 127 GLY B CA 1
ATOM 3341 C C . GLY B 1 127 ? 7.832 -24.281 -5.586 1 98.62 127 GLY B C 1
ATOM 3342 O O . GLY B 1 127 ? 7.887 -23.094 -5.258 1 98.62 127 GLY B O 1
ATOM 3343 N N . LEU B 1 128 ? 8.445 -25.281 -4.961 1 98.88 128 LEU B N 1
ATOM 3344 C CA . LEU B 1 128 ? 9.492 -24.969 -3.998 1 98.88 128 LEU B CA 1
ATOM 3345 C C . LEU B 1 128 ? 10.789 -24.609 -4.711 1 98.88 128 LEU B C 1
ATOM 3347 O O . LEU B 1 128 ? 11.133 -25.203 -5.73 1 98.88 128 LEU B O 1
ATOM 3351 N N . VAL B 1 129 ? 11.5 -23.625 -4.176 1 98.81 129 VAL B N 1
ATOM 3352 C CA . VAL B 1 129 ? 12.766 -23.219 -4.781 1 98.81 129 VAL B CA 1
ATOM 3353 C C . VAL B 1 129 ? 13.883 -23.281 -3.74 1 98.81 129 VAL B C 1
ATOM 3355 O O . VAL B 1 129 ? 13.625 -23.125 -2.543 1 98.81 129 VAL B O 1
ATOM 3358 N N . VAL B 1 130 ? 15.031 -23.531 -4.125 1 98.88 130 VAL B N 1
ATOM 3359 C CA . VAL B 1 130 ? 16.266 -23.453 -3.344 1 98.88 130 VAL B CA 1
ATOM 3360 C C . VAL B 1 130 ? 17.344 -22.75 -4.148 1 98.88 130 VAL B C 1
ATOM 3362 O O . VAL B 1 130 ? 17.25 -22.641 -5.375 1 98.88 130 VAL B O 1
ATOM 3365 N N . PRO B 1 131 ? 18.344 -22.203 -3.414 1 98.75 131 PRO B N 1
ATOM 3366 C CA . PRO B 1 131 ? 19.484 -21.688 -4.152 1 98.75 131 PRO B CA 1
ATOM 3367 C C . PRO B 1 131 ? 20.188 -22.75 -4.992 1 98.75 131 PRO B C 1
ATOM 3369 O O . PRO B 1 131 ? 20.266 -23.922 -4.574 1 98.75 131 PRO B O 1
ATOM 3372 N N . THR B 1 132 ? 20.766 -22.375 -6.145 1 98.44 132 THR B N 1
ATOM 3373 C CA . THR B 1 132 ? 21.359 -23.312 -7.078 1 98.44 132 THR B CA 1
ATOM 3374 C C . THR B 1 132 ? 22.625 -23.938 -6.484 1 98.44 132 THR B C 1
ATOM 3376 O O . THR B 1 132 ? 23.047 -25.016 -6.906 1 98.44 132 THR B O 1
ATOM 3379 N N . TYR B 1 133 ? 23.172 -23.297 -5.461 1 98.31 133 TYR B N 1
ATOM 3380 C CA . TYR B 1 133 ? 24.406 -23.828 -4.887 1 98.31 133 TYR B CA 1
ATOM 3381 C C . TYR B 1 133 ? 24.125 -25.047 -4.012 1 98.31 133 TYR B C 1
ATOM 3383 O O . TYR B 1 133 ? 25.047 -25.75 -3.602 1 98.31 133 TYR B O 1
ATOM 3391 N N . LEU B 1 134 ? 22.891 -25.281 -3.697 1 98.31 134 LEU B N 1
ATOM 3392 C CA . LEU B 1 134 ? 22.531 -26.547 -3.049 1 98.31 134 LEU B CA 1
ATOM 3393 C C . LEU B 1 134 ? 22.406 -27.672 -4.07 1 98.31 134 LEU B C 1
ATOM 3395 O O . LEU B 1 134 ? 21.312 -28.141 -4.355 1 98.31 134 LEU B O 1
ATOM 3399 N N . GLU B 1 135 ? 23.469 -28.203 -4.434 1 97.75 135 GLU B N 1
ATOM 3400 C CA . GLU B 1 135 ? 23.578 -29.141 -5.559 1 97.75 135 GLU B CA 1
ATOM 3401 C C . GLU B 1 135 ? 22.938 -30.484 -5.227 1 97.75 135 GLU B C 1
ATOM 3403 O O . GLU B 1 135 ? 22.469 -31.188 -6.117 1 97.75 135 GLU B O 1
ATOM 3408 N N . GLU B 1 136 ? 22.859 -30.812 -4.012 1 97.5 136 GLU B N 1
ATOM 3409 C CA . GLU B 1 136 ? 22.391 -32.125 -3.6 1 97.5 136 GLU B CA 1
ATOM 3410 C C . GLU B 1 136 ? 20.875 -32.156 -3.418 1 97.5 136 GLU B C 1
ATOM 3412 O O . GLU B 1 136 ? 20.281 -33.219 -3.193 1 97.5 136 GLU B O 1
ATOM 3417 N N . VAL B 1 137 ? 20.297 -31.078 -3.434 1 98.5 137 VAL B N 1
ATOM 3418 C CA . VAL B 1 137 ? 18.859 -30.969 -3.26 1 98.5 137 VAL B CA 1
ATOM 3419 C C . VAL B 1 137 ? 18.203 -30.562 -4.582 1 98.5 137 VAL B C 1
ATOM 3421 O O . VAL B 1 137 ? 18.266 -29.406 -4.984 1 98.5 137 VAL B O 1
ATOM 3424 N N . ASN B 1 138 ? 17.484 -31.5 -5.246 1 98.62 138 ASN B N 1
ATOM 3425 C CA . ASN B 1 138 ? 16.969 -31.219 -6.582 1 98.62 138 ASN B CA 1
ATOM 3426 C C . ASN B 1 138 ? 15.492 -31.609 -6.703 1 98.62 138 ASN B C 1
ATOM 3428 O O . ASN B 1 138 ? 14.836 -31.25 -7.688 1 98.62 138 ASN B O 1
ATOM 3432 N N . SER B 1 139 ? 15.008 -32.25 -5.75 1 98.62 139 SER B N 1
ATOM 3433 C CA . SER B 1 139 ? 13.617 -32.719 -5.719 1 98.62 139 SER B CA 1
ATOM 3434 C C . SER B 1 139 ? 13 -32.5 -4.34 1 98.62 139 SER B C 1
ATOM 3436 O O . SER B 1 139 ? 13.703 -32.5 -3.332 1 98.62 139 SER B O 1
ATOM 3438 N N . VAL B 1 140 ? 11.68 -32.406 -4.32 1 98.81 140 VAL B N 1
ATOM 3439 C CA . VAL B 1 140 ? 10.953 -32.344 -3.055 1 98.81 140 VAL B CA 1
ATOM 3440 C C . VAL B 1 140 ? 11.258 -33.625 -2.25 1 98.81 140 VAL B C 1
ATOM 3442 O O . VAL B 1 140 ? 11.328 -33.562 -1.02 1 98.81 140 VAL B O 1
ATOM 3445 N N . GLU B 1 141 ? 11.508 -34.688 -2.904 1 98.25 141 GLU B N 1
ATOM 3446 C CA . GLU B 1 141 ? 11.781 -35.969 -2.271 1 98.25 141 GLU B CA 1
ATOM 3447 C C . GLU B 1 141 ? 13.102 -35.938 -1.509 1 98.25 141 GLU B C 1
ATOM 3449 O O . GLU B 1 141 ? 13.344 -36.781 -0.651 1 98.25 141 GLU B O 1
ATOM 3454 N N . ASP B 1 142 ? 13.969 -35 -1.843 1 98.44 142 ASP B N 1
ATOM 3455 C CA . ASP B 1 142 ? 15.281 -34.906 -1.21 1 98.44 142 ASP B CA 1
ATOM 3456 C C . ASP B 1 142 ? 15.195 -34.188 0.139 1 98.44 142 ASP B C 1
ATOM 3458 O O . ASP B 1 142 ? 16.141 -34.25 0.933 1 98.44 142 ASP B O 1
ATOM 3462 N N . LEU B 1 143 ? 14.102 -33.594 0.486 1 98.69 143 LEU B N 1
ATOM 3463 C CA . LEU B 1 143 ? 14.039 -32.625 1.593 1 98.69 143 LEU B CA 1
ATOM 3464 C C . LEU B 1 143 ? 14.219 -33.344 2.93 1 98.69 143 LEU B C 1
ATOM 3466 O O . LEU B 1 143 ? 15 -32.906 3.773 1 98.69 143 LEU B O 1
ATOM 3470 N N . ASN B 1 144 ? 13.562 -34.469 3.104 1 97.88 144 ASN B N 1
ATOM 3471 C CA . ASN B 1 144 ? 13.664 -35.156 4.379 1 97.88 144 ASN B CA 1
ATOM 3472 C C . ASN B 1 144 ? 15.102 -35.594 4.656 1 97.88 144 ASN B C 1
ATOM 3474 O O . ASN B 1 144 ? 15.562 -35.531 5.797 1 97.88 144 ASN B O 1
ATOM 3478 N N . GLU B 1 145 ? 15.781 -36.062 3.621 1 97.75 145 GLU B N 1
ATOM 3479 C CA . GLU B 1 145 ? 17.172 -36.5 3.773 1 97.75 145 GLU B CA 1
ATOM 3480 C C . GLU B 1 145 ? 18.078 -35.344 4.16 1 97.75 145 GLU B C 1
ATOM 3482 O O . GLU B 1 145 ? 19.141 -35.531 4.746 1 97.75 145 GLU B O 1
ATOM 3487 N N . HIS B 1 146 ? 17.656 -34.125 3.883 1 98 146 HIS B N 1
ATOM 3488 C CA . HIS B 1 146 ? 18.469 -32.969 4.145 1 98 146 HIS B CA 1
ATOM 3489 C C . HIS B 1 146 ? 17.781 -32 5.121 1 98 146 HIS B C 1
ATOM 3491 O O . HIS B 1 146 ? 17.984 -30.797 5.07 1 98 146 HIS B O 1
ATOM 3497 N N . LYS B 1 147 ? 16.922 -32.5 5.918 1 97.88 147 LYS B N 1
ATOM 3498 C CA . LYS B 1 147 ? 16.109 -31.719 6.84 1 97.88 147 LYS B CA 1
ATOM 3499 C C . LYS B 1 147 ? 16.953 -30.797 7.695 1 97.88 147 LYS B C 1
ATOM 3501 O O . LYS B 1 147 ? 16.594 -29.641 7.922 1 97.88 147 LYS B O 1
ATOM 3506 N N . GLU B 1 148 ? 18.125 -31.203 8.18 1 96.88 148 GLU B N 1
ATOM 3507 C CA . GLU B 1 148 ? 18.984 -30.438 9.086 1 96.88 148 GLU B CA 1
ATOM 3508 C C . GLU B 1 148 ? 19.547 -29.188 8.414 1 96.88 148 GLU B C 1
ATOM 3510 O O . GLU B 1 148 ? 19.75 -28.172 9.07 1 96.88 148 GLU B O 1
ATOM 3515 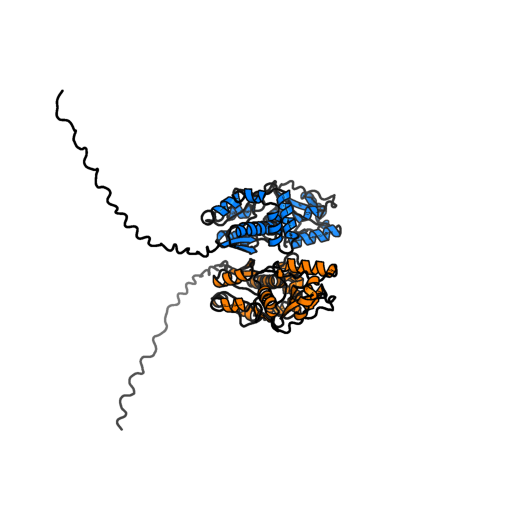N N . LEU B 1 149 ? 19.703 -29.281 7.078 1 96.88 149 LEU B N 1
ATOM 3516 C CA . LEU B 1 149 ? 20.188 -28.125 6.324 1 96.88 149 LEU B CA 1
ATOM 3517 C C . LEU B 1 149 ? 19.234 -26.953 6.457 1 96.88 149 LEU B C 1
ATOM 3519 O O . LEU B 1 149 ? 19.656 -25.797 6.441 1 96.88 149 LEU B O 1
ATOM 3523 N N . PHE B 1 150 ? 17.969 -27.266 6.641 1 98.19 150 PHE B N 1
ATOM 3524 C CA . PHE B 1 150 ? 16.922 -26.25 6.562 1 98.19 150 PHE B CA 1
ATOM 3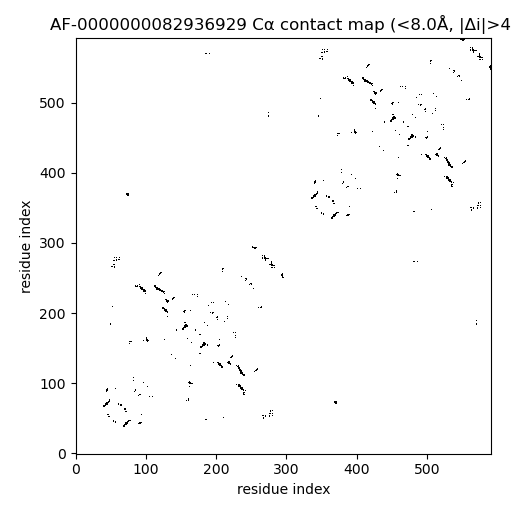525 C C . PHE B 1 150 ? 16.312 -26 7.934 1 98.19 150 PHE B C 1
ATOM 3527 O O . PHE B 1 150 ? 15.328 -25.25 8.055 1 98.19 150 PHE B O 1
ATOM 3534 N N . ALA B 1 151 ? 16.812 -26.672 8.898 1 96.88 151 ALA B N 1
ATOM 3535 C CA . ALA B 1 151 ? 16.266 -26.625 10.25 1 96.88 151 ALA B CA 1
ATOM 3536 C C . ALA B 1 151 ? 14.82 -27.109 10.281 1 96.88 151 ALA B C 1
ATOM 3538 O O . ALA B 1 151 ? 14.023 -26.656 11.102 1 96.88 151 ALA B O 1
ATOM 3539 N N . GLY B 1 152 ? 14.469 -27.875 9.258 1 98.19 152 GLY B N 1
ATOM 3540 C CA . GLY B 1 152 ? 13.133 -28.453 9.172 1 98.19 152 GLY B CA 1
ATOM 3541 C C . GLY B 1 152 ? 12.062 -27.422 8.859 1 98.19 152 GLY B C 1
ATOM 3542 O O . GLY B 1 152 ? 10.898 -27.594 9.234 1 98.19 152 GLY B O 1
ATOM 3543 N N . GLU B 1 153 ? 12.438 -26.375 8.148 1 98.56 153 GLU B N 1
ATOM 3544 C CA . GLU B 1 153 ? 11.484 -25.281 7.918 1 98.56 153 GLU B CA 1
ATOM 3545 C C . GLU B 1 153 ? 11.406 -24.922 6.438 1 98.56 153 GLU B C 1
ATOM 3547 O O . GLU B 1 153 ? 12.422 -24.922 5.738 1 98.56 153 GLU B O 1
ATOM 3552 N N . ILE B 1 154 ? 10.188 -24.766 5.98 1 98.81 154 ILE B N 1
ATOM 3553 C CA . ILE B 1 154 ? 9.922 -24.078 4.719 1 98.81 154 ILE B CA 1
ATOM 3554 C C . ILE B 1 154 ? 9.508 -22.641 4.992 1 98.81 154 ILE B C 1
ATOM 3556 O O . ILE B 1 154 ? 8.547 -22.391 5.719 1 98.81 154 ILE B O 1
ATOM 3560 N N . VAL B 1 155 ? 10.219 -21.656 4.391 1 98.5 155 VAL B N 1
ATOM 3561 C CA . VAL B 1 155 ? 9.938 -20.25 4.629 1 98.5 155 VAL B CA 1
ATOM 3562 C C . VAL B 1 155 ? 8.805 -19.781 3.717 1 98.5 155 VAL B C 1
ATOM 3564 O O . VAL B 1 155 ? 9.016 -19.562 2.521 1 98.5 155 VAL B O 1
ATOM 3567 N N . GLY B 1 156 ? 7.68 -19.594 4.387 1 98 156 GLY B N 1
ATOM 3568 C CA . GLY B 1 156 ? 6.496 -19.234 3.617 1 98 156 GLY B CA 1
ATOM 3569 C C . GLY B 1 156 ? 6.18 -17.75 3.67 1 98 156 GLY B C 1
ATOM 3570 O O . GLY B 1 156 ? 7.059 -16.938 3.939 1 98 156 GLY B O 1
ATOM 3571 N N . PHE B 1 157 ? 4.883 -17.422 3.223 1 95.12 157 PHE B N 1
ATOM 3572 C CA . PHE B 1 157 ? 4.418 -16.047 3.176 1 95.12 157 PHE B CA 1
ATOM 3573 C C . PHE B 1 157 ? 2.984 -15.938 3.678 1 95.12 157 PHE B C 1
ATOM 3575 O O . PHE B 1 157 ? 2.639 -16.516 4.711 1 95.12 157 PHE B O 1
ATOM 3582 N N . ASP B 1 158 ? 2.068 -15.242 3.061 1 92.12 158 ASP B N 1
ATOM 3583 C CA . ASP B 1 158 ? 0.761 -14.883 3.602 1 92.12 158 ASP B CA 1
ATOM 3584 C C . ASP B 1 158 ? -0.085 -16.125 3.873 1 92.12 158 ASP B C 1
ATOM 3586 O O . ASP B 1 158 ? -0.417 -16.859 2.947 1 92.12 158 ASP B O 1
ATOM 3590 N N . PRO B 1 159 ? -0.428 -16.25 5.121 1 90.56 159 PRO B N 1
ATOM 3591 C CA . PRO B 1 159 ? -1.423 -17.297 5.355 1 90.56 159 PRO B CA 1
ATOM 3592 C C . PRO B 1 159 ? -2.688 -17.109 4.52 1 90.56 159 PRO B C 1
ATOM 3594 O O . PRO B 1 159 ? -3.145 -15.984 4.332 1 90.56 159 PRO B O 1
ATOM 3597 N N . GLY B 1 160 ? -3.203 -18.219 4.027 1 92.56 160 GLY B N 1
ATOM 3598 C CA . GLY B 1 160 ? -4.414 -18.172 3.225 1 92.56 160 GLY B CA 1
ATOM 3599 C C . GLY B 1 160 ? -4.141 -18.047 1.736 1 92.56 160 GLY B C 1
ATOM 3600 O O . GLY B 1 160 ? -5.02 -18.312 0.916 1 92.56 160 GLY B O 1
ATOM 3601 N N . ALA B 1 161 ? -2.973 -17.578 1.373 1 96.5 161 ALA B N 1
ATOM 3602 C CA . ALA B 1 161 ? -2.621 -17.625 -0.044 1 96.5 161 ALA B CA 1
ATOM 3603 C C . ALA B 1 161 ? -2.746 -19.031 -0.595 1 96.5 161 ALA B C 1
ATOM 3605 O O . ALA B 1 161 ? -2.402 -20 0.086 1 96.5 161 ALA B O 1
ATOM 3606 N N . GLY B 1 162 ? -3.229 -19.156 -1.85 1 97.19 162 GLY B N 1
ATOM 3607 C CA . GLY B 1 162 ? -3.381 -20.469 -2.471 1 97.19 162 GLY B CA 1
ATOM 3608 C C . GLY B 1 162 ? -2.111 -21.297 -2.441 1 97.19 162 GLY B C 1
ATOM 3609 O O . GLY B 1 162 ? -2.145 -22.484 -2.115 1 97.19 162 GLY B O 1
ATOM 3610 N N . THR B 1 163 ? -1.016 -20.656 -2.711 1 98.12 163 THR B N 1
ATOM 3611 C CA . THR B 1 163 ? 0.274 -21.328 -2.742 1 98.12 163 THR B CA 1
ATOM 3612 C C . THR B 1 163 ? 0.629 -21.875 -1.362 1 98.12 163 THR B C 1
ATOM 3614 O O . THR B 1 163 ? 1.231 -22.953 -1.249 1 98.12 163 THR B O 1
ATOM 3617 N N . MET B 1 164 ? 0.283 -21.156 -0.303 1 98 164 MET B N 1
ATOM 3618 C CA . MET B 1 164 ? 0.525 -21.625 1.057 1 98 164 MET B CA 1
ATOM 3619 C C . MET B 1 164 ? -0.328 -22.859 1.366 1 98 164 MET B C 1
ATOM 3621 O O . MET B 1 164 ? 0.153 -23.812 1.974 1 98 164 MET B O 1
ATOM 3625 N N . GLU B 1 165 ? -1.548 -22.844 0.915 1 96.5 165 GLU B N 1
ATOM 3626 C CA . GLU B 1 165 ? -2.426 -24 1.112 1 96.5 165 GLU B CA 1
ATOM 3627 C C . GLU B 1 165 ? -1.907 -25.219 0.367 1 96.5 165 GLU B C 1
ATOM 3629 O O . GLU B 1 165 ? -1.921 -26.344 0.902 1 96.5 165 GLU B O 1
ATOM 3634 N N . VAL B 1 166 ? -1.45 -25.031 -0.844 1 98.38 166 VAL B N 1
ATOM 3635 C CA . VAL B 1 166 ? -0.936 -26.125 -1.654 1 98.38 166 VAL B CA 1
ATOM 3636 C C . VAL B 1 166 ? 0.37 -26.641 -1.056 1 98.38 166 VAL B C 1
ATOM 3638 O O . VAL B 1 166 ? 0.648 -27.844 -1.1 1 98.38 166 VAL B O 1
ATOM 3641 N N . THR B 1 167 ? 1.173 -25.766 -0.459 1 98.69 167 THR B N 1
ATOM 3642 C CA . THR B 1 167 ? 2.406 -26.188 0.196 1 98.69 167 THR B CA 1
ATOM 3643 C C . THR B 1 167 ? 2.102 -27.062 1.407 1 98.69 167 THR B C 1
ATOM 3645 O O . THR B 1 167 ? 2.805 -28.031 1.665 1 98.69 167 THR B O 1
ATOM 3648 N N . GLU B 1 168 ? 1.103 -26.703 2.154 1 98.12 168 GLU B N 1
ATOM 3649 C CA . GLU B 1 168 ? 0.678 -27.547 3.262 1 98.12 168 GLU B CA 1
ATOM 3650 C C . GLU B 1 168 ? 0.287 -28.938 2.768 1 98.12 168 GLU B C 1
ATOM 3652 O O . GLU B 1 168 ? 0.633 -29.953 3.393 1 98.12 168 GLU B O 1
ATOM 3657 N N . GLN B 1 169 ? -0.422 -28.953 1.657 1 98 169 GLN B N 1
ATOM 3658 C CA . GLN B 1 169 ? -0.793 -30.25 1.067 1 98 169 GLN B CA 1
ATOM 3659 C C . GLN B 1 169 ? 0.441 -31.016 0.624 1 98 169 GLN B C 1
ATOM 3661 O O . GLN B 1 169 ? 0.494 -32.25 0.767 1 98 169 GLN B O 1
ATOM 3666 N N . LEU B 1 170 ? 1.402 -30.312 0.049 1 98.75 170 LEU B N 1
ATOM 3667 C CA . LEU B 1 170 ? 2.646 -30.938 -0.39 1 98.75 170 LEU B CA 1
ATOM 3668 C C . LEU B 1 170 ? 3.35 -31.625 0.773 1 98.75 170 LEU B C 1
ATOM 3670 O O . LEU B 1 170 ? 3.863 -32.75 0.622 1 98.75 170 LEU B O 1
ATOM 3674 N N . ILE B 1 171 ? 3.387 -30.969 1.926 1 98.75 171 ILE B N 1
ATOM 3675 C CA . ILE B 1 171 ? 4.02 -31.516 3.119 1 98.75 171 ILE B CA 1
ATOM 3676 C C . ILE B 1 171 ? 3.357 -32.844 3.492 1 98.75 171 ILE B C 1
ATOM 3678 O O . ILE B 1 171 ? 4.043 -33.812 3.84 1 98.75 171 ILE B O 1
ATOM 3682 N N . LYS B 1 172 ? 2.09 -32.938 3.375 1 98.12 172 LYS B N 1
ATOM 3683 C CA . LYS B 1 172 ? 1.346 -34.156 3.672 1 98.12 172 LYS B CA 1
ATOM 3684 C C . LYS B 1 172 ? 1.588 -35.219 2.604 1 98.12 172 LYS B C 1
ATOM 3686 O O . LYS B 1 172 ? 1.843 -36.375 2.926 1 98.12 172 LYS B O 1
ATOM 3691 N N . ASP B 1 173 ? 1.521 -34.812 1.328 1 98.44 173 ASP B N 1
ATOM 3692 C CA . ASP B 1 173 ? 1.657 -35.719 0.212 1 98.44 173 ASP B CA 1
ATOM 3693 C C . ASP B 1 173 ? 3.002 -36.469 0.26 1 98.44 173 ASP B C 1
ATOM 3695 O O . ASP B 1 173 ? 3.09 -37.656 -0.063 1 98.44 173 ASP B O 1
ATOM 3699 N N . TYR B 1 174 ? 4.043 -35.719 0.667 1 98.56 174 TYR B N 1
ATOM 3700 C CA . TYR B 1 174 ? 5.391 -36.281 0.656 1 98.56 174 TYR B CA 1
ATOM 3701 C C . TYR B 1 174 ? 5.82 -36.719 2.057 1 98.56 174 TYR B C 1
ATOM 3703 O O . TYR B 1 174 ? 6.957 -37.125 2.262 1 98.56 174 TYR B O 1
ATOM 3711 N N . ASN B 1 175 ? 4.895 -36.594 3.068 1 98.38 175 ASN B N 1
ATOM 3712 C CA . ASN B 1 175 ? 5.227 -36.875 4.461 1 98.38 175 ASN B CA 1
ATOM 3713 C C . ASN B 1 175 ? 6.508 -36.156 4.887 1 98.38 175 ASN B C 1
ATOM 3715 O O . ASN B 1 175 ? 7.43 -36.812 5.41 1 98.38 175 ASN B O 1
ATOM 3719 N N . LEU B 1 176 ? 6.57 -34.938 4.555 1 98.75 176 LEU B N 1
ATOM 3720 C CA . LEU B 1 176 ? 7.762 -34.156 4.879 1 98.75 176 LEU B CA 1
ATOM 3721 C C . LEU B 1 176 ? 7.824 -33.844 6.371 1 98.75 176 LEU B C 1
ATOM 3723 O O . LEU B 1 176 ? 6.809 -33.531 6.984 1 98.75 176 LEU B O 1
ATOM 3727 N N . ASP B 1 177 ? 8.992 -34.031 6.938 1 98.38 177 ASP B N 1
ATOM 3728 C CA . ASP B 1 177 ? 9.242 -33.594 8.312 1 98.38 177 ASP B CA 1
ATOM 3729 C C . ASP B 1 177 ? 9.633 -32.125 8.383 1 98.38 177 ASP B C 1
ATOM 3731 O O . ASP B 1 177 ? 10.688 -31.781 8.922 1 98.38 177 ASP B O 1
ATOM 3735 N N . PHE B 1 178 ? 8.867 -31.281 7.836 1 98.69 178 PHE B N 1
ATOM 3736 C CA . PHE B 1 178 ? 9.055 -29.828 7.746 1 98.69 178 PHE B CA 1
ATOM 3737 C C . PHE B 1 178 ? 7.828 -29.094 8.266 1 98.69 178 PHE B C 1
ATOM 3739 O O . PHE B 1 178 ? 6.711 -29.609 8.195 1 98.69 178 PHE B O 1
ATOM 3746 N N . GLU B 1 179 ? 8.055 -27.922 8.773 1 98.19 179 GLU B N 1
ATOM 3747 C CA . GLU B 1 179 ? 6.988 -26.984 9.102 1 98.19 179 GLU B CA 1
ATOM 3748 C C . GLU B 1 179 ? 6.996 -25.781 8.141 1 98.19 179 GLU B C 1
ATOM 3750 O O . GLU B 1 179 ? 8.062 -25.297 7.766 1 98.19 179 GLU B O 1
ATOM 3755 N N . LEU B 1 180 ? 5.816 -25.359 7.711 1 98.44 180 LEU B N 1
ATOM 3756 C CA . LEU B 1 180 ? 5.676 -24.172 6.879 1 98.44 180 LEU B CA 1
ATOM 3757 C C . LEU B 1 180 ? 5.523 -22.922 7.742 1 98.44 180 LEU B C 1
ATOM 3759 O O . LEU B 1 180 ? 4.562 -22.797 8.508 1 98.44 180 LEU B O 1
ATOM 3763 N N . LEU B 1 181 ? 6.453 -22.016 7.582 1 96.56 181 LEU B N 1
ATOM 3764 C CA . LEU B 1 181 ? 6.422 -20.797 8.367 1 96.56 181 LEU B CA 1
ATOM 3765 C C . LEU B 1 181 ? 5.605 -19.719 7.656 1 96.56 181 LEU B C 1
ATOM 3767 O O . LEU B 1 181 ? 5.914 -19.344 6.523 1 96.56 181 LEU B O 1
ATOM 3771 N N . ALA B 1 182 ? 4.578 -19.312 8.359 1 92.06 182 ALA B N 1
ATOM 3772 C CA . ALA B 1 182 ? 3.758 -18.234 7.832 1 92.06 182 ALA B CA 1
ATOM 3773 C C . ALA B 1 182 ? 4.441 -16.875 8.023 1 92.06 182 ALA B C 1
ATOM 3775 O O . ALA B 1 182 ? 5.082 -16.641 9.055 1 92.06 182 ALA B O 1
ATOM 3776 N N . SER B 1 183 ? 4.289 -16.031 7.004 1 90.69 183 SER B N 1
ATOM 3777 C CA . SER B 1 183 ? 4.781 -14.664 7.027 1 90.69 183 SER B CA 1
ATOM 3778 C C . SER B 1 183 ? 4.047 -13.797 6.008 1 90.69 183 SER B C 1
ATOM 3780 O O . SER B 1 183 ? 2.816 -13.797 5.957 1 90.69 183 SER B O 1
ATOM 3782 N N . SER B 1 184 ? 4.766 -12.953 5.293 1 90.56 184 SER B N 1
ATOM 3783 C CA . SER B 1 184 ? 4.324 -12.164 4.148 1 90.56 184 SER B CA 1
ATOM 3784 C C . SER B 1 184 ? 5.281 -12.32 2.969 1 90.56 184 SER B C 1
ATOM 3786 O O . SER B 1 184 ? 6.406 -12.805 3.135 1 90.56 184 SER B O 1
ATOM 3788 N N . GLU B 1 185 ? 4.824 -11.977 1.804 1 94.5 185 GLU B N 1
ATOM 3789 C CA . GLU B 1 185 ? 5.719 -12.078 0.654 1 94.5 185 GLU B CA 1
ATOM 3790 C C . GLU B 1 185 ? 6.969 -11.227 0.844 1 94.5 185 GLU B C 1
ATOM 3792 O O . GLU B 1 185 ? 8.086 -11.711 0.665 1 94.5 185 GLU B O 1
ATOM 3797 N N . PRO B 1 186 ? 6.832 -9.977 1.237 1 90.44 186 PRO B N 1
ATOM 3798 C CA . PRO B 1 186 ? 8.055 -9.195 1.439 1 90.44 186 PRO B CA 1
ATOM 3799 C C . PRO B 1 186 ? 8.984 -9.812 2.479 1 90.44 186 PRO B C 1
ATOM 3801 O O . PRO B 1 186 ? 10.211 -9.797 2.307 1 90.44 186 PRO B O 1
ATOM 3804 N N . ALA B 1 187 ? 8.438 -10.352 3.566 1 90.25 187 ALA B N 1
ATOM 3805 C CA . ALA B 1 187 ? 9.25 -10.977 4.605 1 90.25 187 ALA B CA 1
ATOM 3806 C C . ALA B 1 187 ? 9.938 -12.227 4.086 1 90.25 187 ALA B C 1
ATOM 3808 O O . ALA B 1 187 ? 11.117 -12.461 4.371 1 90.25 187 ALA B O 1
ATOM 3809 N N . MET B 1 188 ? 9.227 -13.016 3.322 1 96.62 188 MET B N 1
ATOM 3810 C CA . MET B 1 188 ? 9.805 -14.203 2.705 1 96.62 188 MET B CA 1
ATOM 3811 C C . MET B 1 188 ? 10.961 -13.828 1.784 1 96.62 188 MET B C 1
ATOM 3813 O O . MET B 1 188 ? 12.023 -14.453 1.83 1 96.62 188 MET B O 1
ATOM 3817 N N . LEU B 1 189 ? 10.781 -12.828 1.021 1 95.62 189 LEU B N 1
ATOM 3818 C CA . LEU B 1 189 ? 11.805 -12.391 0.078 1 95.62 189 LEU B CA 1
ATOM 3819 C C . LEU B 1 189 ? 13.031 -11.859 0.813 1 95.62 189 LEU B C 1
ATOM 3821 O O . LEU B 1 189 ? 14.164 -12.07 0.371 1 95.62 189 LEU B O 1
ATOM 3825 N N . SER B 1 190 ? 12.805 -11.234 1.886 1 90.94 190 SER B N 1
ATOM 3826 C CA . SER B 1 190 ? 13.914 -10.758 2.711 1 90.94 190 SER B CA 1
ATOM 3827 C C . SER B 1 190 ? 14.727 -11.922 3.266 1 90.94 190 SER B C 1
ATOM 3829 O O . SER B 1 190 ? 15.953 -11.859 3.301 1 90.94 190 SER B O 1
ATOM 3831 N N . GLU B 1 191 ? 14.062 -12.891 3.717 1 95.44 191 GLU B N 1
ATOM 3832 C CA . GLU B 1 191 ? 14.75 -14.07 4.223 1 95.44 191 GLU B CA 1
ATOM 3833 C C . GLU B 1 191 ? 15.555 -14.758 3.121 1 95.44 191 GLU B C 1
ATOM 3835 O O . GLU B 1 191 ? 16.672 -15.227 3.359 1 95.44 191 GLU B O 1
ATOM 3840 N N . ILE B 1 192 ? 15.031 -14.828 1.964 1 97.88 192 ILE B N 1
ATOM 3841 C CA . ILE B 1 192 ? 15.734 -15.414 0.828 1 97.88 192 ILE B CA 1
ATOM 3842 C C . ILE B 1 192 ? 16.984 -14.586 0.518 1 97.88 192 ILE B C 1
ATOM 3844 O O . ILE B 1 192 ? 18.062 -15.141 0.324 1 97.88 192 ILE B O 1
ATOM 3848 N N . ASP B 1 193 ? 16.828 -13.305 0.493 1 95.75 193 ASP B N 1
ATOM 3849 C CA . ASP B 1 193 ? 17.938 -12.406 0.229 1 95.75 193 ASP B CA 1
ATOM 3850 C C . ASP B 1 193 ? 19.078 -12.641 1.226 1 95.75 193 ASP B C 1
ATOM 3852 O O . ASP B 1 193 ? 20.234 -12.773 0.834 1 95.75 193 ASP B O 1
ATOM 3856 N N . LYS B 1 194 ? 18.734 -12.656 2.506 1 95.31 194 LYS B N 1
ATOM 3857 C CA . LYS B 1 194 ? 19.719 -12.859 3.568 1 95.31 194 LYS B CA 1
ATOM 3858 C C . LYS B 1 194 ? 20.406 -14.211 3.426 1 95.31 194 LYS B C 1
ATOM 3860 O O . LYS B 1 194 ? 21.641 -14.312 3.572 1 95.31 194 LYS B O 1
ATOM 3865 N N . ALA B 1 195 ? 19.688 -15.234 3.164 1 97.81 195 ALA B N 1
ATOM 3866 C CA . ALA B 1 195 ? 20.234 -16.578 3.031 1 97.81 195 ALA B CA 1
ATOM 3867 C C . ALA B 1 195 ? 21.203 -16.656 1.857 1 97.81 195 ALA B C 1
ATOM 3869 O O . ALA B 1 195 ? 22.328 -17.172 1.998 1 97.81 195 ALA B O 1
ATOM 3870 N N . VAL B 1 196 ? 20.812 -16.188 0.726 1 98.06 196 VAL B N 1
ATOM 3871 C CA . VAL B 1 196 ? 21.609 -16.281 -0.488 1 98.06 196 VAL B CA 1
ATOM 3872 C C . VAL B 1 196 ? 22.891 -15.461 -0.329 1 98.06 196 VAL B C 1
ATOM 3874 O O . VAL B 1 196 ? 23.969 -15.914 -0.712 1 98.06 196 VAL B O 1
ATOM 3877 N N . LYS B 1 197 ? 22.766 -14.312 0.241 1 96.31 197 LYS B N 1
ATOM 3878 C CA . LYS B 1 197 ? 23.938 -13.461 0.467 1 96.31 197 LYS B CA 1
ATOM 3879 C C . LYS B 1 197 ? 24.953 -14.148 1.363 1 96.31 197 LYS B C 1
ATOM 3881 O O . LYS B 1 197 ? 26.156 -13.945 1.206 1 96.31 197 LYS B O 1
ATOM 3886 N N . ASN B 1 198 ? 24.5 -14.953 2.238 1 97.69 198 ASN B N 1
ATOM 3887 C CA . ASN B 1 198 ? 25.359 -15.625 3.197 1 97.69 198 ASN B CA 1
ATOM 3888 C C . ASN B 1 198 ? 25.625 -17.078 2.799 1 97.69 198 ASN B C 1
ATOM 3890 O O . ASN B 1 198 ? 26.172 -17.844 3.58 1 97.69 198 ASN B O 1
ATOM 3894 N N . GLU B 1 199 ? 25.125 -17.391 1.698 1 97.44 199 GLU B N 1
ATOM 3895 C CA . GLU B 1 199 ? 25.281 -18.734 1.151 1 97.44 199 GLU B CA 1
ATOM 3896 C C . GLU B 1 199 ? 24.734 -19.797 2.107 1 97.44 199 GLU B C 1
ATOM 3898 O O . GLU B 1 199 ? 25.375 -20.812 2.354 1 97.44 199 GLU B O 1
ATOM 3903 N N . LYS B 1 200 ? 23.672 -19.469 2.727 1 98.25 200 LYS B N 1
ATOM 3904 C CA . LYS B 1 200 ? 22.969 -20.375 3.627 1 98.25 200 LYS B CA 1
ATOM 3905 C C . LYS B 1 200 ? 21.797 -21.062 2.924 1 98.25 200 LYS B C 1
ATOM 3907 O O . LYS B 1 200 ? 21.25 -20.516 1.957 1 98.25 200 LYS B O 1
ATOM 3912 N N . PRO B 1 201 ? 21.438 -22.266 3.42 1 98.56 201 PRO B N 1
ATOM 3913 C CA . PRO B 1 201 ? 20.297 -22.969 2.818 1 98.56 201 PRO B CA 1
ATOM 3914 C C . PRO B 1 201 ? 18.953 -22.312 3.166 1 98.56 201 PRO B C 1
ATOM 3916 O O . PRO B 1 201 ? 18.766 -21.828 4.285 1 98.56 201 PRO B O 1
ATOM 3919 N N . ILE B 1 202 ? 18.094 -22.375 2.102 1 98.81 202 ILE B N 1
ATOM 3920 C CA . ILE B 1 202 ? 16.703 -21.953 2.295 1 98.81 202 ILE B CA 1
ATOM 3921 C C . ILE B 1 202 ? 15.805 -22.641 1.27 1 98.81 202 ILE B C 1
ATOM 3923 O O . ILE B 1 202 ? 16.234 -22.922 0.153 1 98.81 202 ILE B O 1
ATOM 3927 N N . VAL B 1 203 ? 14.617 -22.984 1.688 1 98.88 203 VAL B N 1
ATOM 3928 C CA . VAL B 1 203 ? 13.578 -23.484 0.798 1 98.88 203 VAL B CA 1
ATOM 3929 C C . VAL B 1 203 ? 12.289 -22.703 1.005 1 98.88 203 VAL B C 1
ATOM 3931 O O . VAL B 1 203 ? 11.906 -22.406 2.141 1 98.88 203 VAL B O 1
ATOM 3934 N N . ALA B 1 204 ? 11.703 -22.266 -0.089 1 98.88 204 ALA B N 1
ATOM 3935 C CA . ALA B 1 204 ? 10.508 -21.438 -0.038 1 98.88 204 ALA B CA 1
ATOM 3936 C C . ALA B 1 204 ? 9.594 -21.703 -1.231 1 98.88 204 ALA B C 1
ATOM 3938 O O . ALA B 1 204 ? 10.062 -22.109 -2.297 1 98.88 204 ALA B O 1
ATOM 3939 N N . PRO B 1 205 ? 8.297 -21.531 -1.042 1 98.81 205 PRO B N 1
ATOM 3940 C CA . PRO B 1 205 ? 7.418 -21.562 -2.213 1 98.81 205 PRO B CA 1
ATOM 3941 C C . PRO B 1 205 ? 7.484 -20.266 -3.023 1 98.81 205 PRO B C 1
ATOM 3943 O O . PRO B 1 205 ? 7.371 -19.172 -2.461 1 98.81 205 PRO B O 1
ATOM 3946 N N . LEU B 1 206 ? 7.684 -20.375 -4.305 1 98.44 206 LEU B N 1
ATOM 3947 C CA . LEU B 1 206 ? 7.734 -19.219 -5.203 1 98.44 206 LEU B CA 1
ATOM 3948 C C . LEU B 1 206 ? 7.016 -19.531 -6.516 1 98.44 206 LEU B C 1
ATOM 3950 O O . LEU B 1 206 ? 6.426 -20.609 -6.668 1 98.44 206 LEU B O 1
ATOM 3954 N N . TRP B 1 207 ? 6.996 -18.5 -7.289 1 98 207 TRP B N 1
ATOM 3955 C CA . TRP B 1 207 ? 6.281 -18.609 -8.555 1 98 207 TRP B CA 1
ATOM 3956 C C . TRP B 1 207 ? 7 -17.828 -9.648 1 98 207 TRP B C 1
ATOM 3958 O O . TRP B 1 207 ? 7.855 -16.984 -9.359 1 98 207 TRP B O 1
ATOM 3968 N N . SER B 1 208 ? 6.715 -18.219 -10.828 1 94.31 208 SER B N 1
ATOM 3969 C CA . SER B 1 208 ? 7.152 -17.5 -12.016 1 94.31 208 SER B CA 1
ATOM 3970 C C . SER B 1 208 ? 5.961 -17.016 -12.836 1 94.31 208 SER B C 1
ATOM 3972 O O . SER B 1 208 ? 5 -17.75 -13.039 1 94.31 208 SER B O 1
ATOM 3974 N N . PRO B 1 209 ? 6.094 -15.703 -13.266 1 92.81 209 PRO B N 1
ATOM 3975 C CA . PRO B 1 209 ? 7.211 -14.758 -13.203 1 92.81 209 PRO B CA 1
ATOM 3976 C C . PRO B 1 209 ? 7.324 -14.07 -11.844 1 92.81 209 PRO B C 1
ATOM 3978 O O . PRO B 1 209 ? 6.312 -13.836 -11.18 1 92.81 209 PRO B O 1
ATOM 3981 N N . HIS B 1 210 ? 8.586 -13.883 -11.43 1 94.19 210 HIS B N 1
ATOM 3982 C CA . HIS B 1 210 ? 8.898 -13.141 -10.219 1 94.19 210 HIS B CA 1
ATOM 3983 C C . HIS B 1 210 ? 10.281 -12.5 -10.312 1 94.19 210 HIS B C 1
ATOM 3985 O O . HIS B 1 210 ? 11.242 -13.148 -10.75 1 94.19 210 HIS B O 1
ATOM 3991 N N . SER B 1 211 ? 10.391 -11.359 -9.828 1 91.25 211 SER B N 1
ATOM 3992 C CA . SER B 1 211 ? 11.633 -10.602 -9.984 1 91.25 211 SER B CA 1
ATOM 3993 C C . SER B 1 211 ? 12.766 -11.227 -9.18 1 91.25 211 SER B C 1
ATOM 3995 O O . SER B 1 211 ? 13.938 -10.969 -9.453 1 91.25 211 SER B O 1
ATOM 3997 N N . VAL B 1 212 ? 12.445 -11.992 -8.203 1 94.75 212 VAL B N 1
ATOM 3998 C CA . VAL B 1 212 ? 13.438 -12.57 -7.305 1 94.75 212 VAL B CA 1
ATOM 3999 C C . VAL B 1 212 ? 14.398 -13.453 -8.094 1 94.75 212 VAL B C 1
ATOM 4001 O O . VAL B 1 212 ? 15.562 -13.609 -7.719 1 94.75 212 VAL B O 1
ATOM 4004 N N . PHE B 1 213 ? 14.008 -14.016 -9.227 1 94.69 213 PHE B N 1
ATOM 4005 C CA . PHE B 1 213 ? 14.82 -14.93 -10.023 1 94.69 213 PHE B CA 1
ATOM 4006 C C . PHE B 1 213 ? 15.883 -14.172 -10.805 1 94.69 213 PHE B C 1
ATOM 4008 O O . PHE B 1 213 ? 16.875 -14.758 -11.25 1 94.69 213 PHE B O 1
ATOM 4015 N N . SER B 1 214 ? 15.656 -12.93 -11.016 1 91.19 214 SER B N 1
ATOM 4016 C CA . SER B 1 214 ? 16.672 -12.094 -11.648 1 91.19 214 SER B CA 1
ATOM 4017 C C . SER B 1 214 ? 17.703 -11.625 -10.633 1 91.19 214 SER B C 1
ATOM 4019 O O . SER B 1 214 ? 18.844 -11.312 -11 1 91.19 214 SER B O 1
ATOM 4021 N N . LYS B 1 215 ? 17.328 -11.633 -9.414 1 92.5 215 LYS B N 1
ATOM 4022 C CA . LYS B 1 215 ? 18.188 -11.141 -8.352 1 92.5 215 LYS B CA 1
ATOM 4023 C C . LYS B 1 215 ? 19.062 -12.258 -7.777 1 92.5 215 LYS B C 1
ATOM 4025 O O . LYS B 1 215 ? 20.172 -12 -7.297 1 92.5 215 LYS B O 1
ATOM 4030 N N . HIS B 1 216 ? 18.5 -13.391 -7.773 1 97.06 216 HIS B N 1
ATOM 4031 C CA . HIS B 1 216 ? 19.172 -14.531 -7.148 1 97.06 216 HIS B CA 1
ATOM 4032 C C . HIS B 1 216 ? 19.156 -15.75 -8.07 1 97.06 216 HIS B C 1
ATOM 4034 O O . HIS B 1 216 ? 18.203 -15.938 -8.828 1 97.06 216 HIS B O 1
ATOM 4040 N N . ASP B 1 217 ? 20.203 -16.531 -7.895 1 97.5 217 ASP B N 1
ATOM 4041 C CA . ASP B 1 217 ? 20.234 -17.797 -8.602 1 97.5 217 ASP B CA 1
ATOM 4042 C C . ASP B 1 217 ? 19.469 -18.875 -7.828 1 97.5 217 ASP B C 1
ATOM 4044 O O . ASP B 1 217 ? 20.047 -19.578 -7 1 97.5 217 ASP B O 1
ATOM 4048 N N . LEU B 1 218 ? 18.266 -19.062 -8.211 1 98.62 218 LEU B N 1
ATOM 4049 C CA . LEU B 1 218 ? 17.375 -20.016 -7.582 1 98.62 218 LEU B CA 1
ATOM 4050 C C . LEU B 1 218 ? 16.906 -21.062 -8.594 1 98.62 218 LEU B C 1
ATOM 4052 O O . LEU B 1 218 ? 16.922 -20.812 -9.805 1 98.62 218 LEU B O 1
ATOM 4056 N N . LYS B 1 219 ? 16.531 -22.203 -8.062 1 98.44 219 LYS B N 1
ATOM 4057 C CA . LYS B 1 219 ? 15.977 -23.25 -8.914 1 98.44 219 LYS B CA 1
ATOM 4058 C C . LYS B 1 219 ? 14.742 -23.875 -8.273 1 98.44 219 LYS B C 1
ATOM 4060 O O . LYS B 1 219 ? 14.68 -24.031 -7.055 1 98.44 219 LYS B O 1
ATOM 4065 N N . PHE B 1 220 ? 13.836 -24.266 -9.109 1 98.56 220 PHE B N 1
ATOM 4066 C CA . PHE B 1 220 ? 12.688 -25.047 -8.656 1 98.56 220 PHE B CA 1
ATOM 4067 C C . PHE B 1 220 ? 13.094 -26.484 -8.344 1 98.56 220 PHE B C 1
ATOM 4069 O O . PHE B 1 220 ? 13.875 -27.078 -9.086 1 98.56 220 PHE B O 1
ATOM 4076 N N . LEU B 1 221 ? 12.57 -27 -7.285 1 98.88 221 LEU B N 1
ATOM 4077 C CA . LEU B 1 221 ? 12.695 -28.438 -7.023 1 98.88 221 LEU B CA 1
ATOM 4078 C C . LEU B 1 221 ? 11.719 -29.234 -7.879 1 98.88 221 LEU B C 1
ATOM 4080 O O . LEU B 1 221 ? 10.594 -28.797 -8.109 1 98.88 221 LEU B O 1
ATOM 4084 N N . GLU B 1 222 ? 12.195 -30.438 -8.352 1 98.44 222 GLU B N 1
ATOM 4085 C CA . GLU B 1 222 ? 11.258 -31.344 -8.992 1 98.44 222 GLU B CA 1
ATOM 4086 C C . GLU B 1 222 ? 10.148 -31.766 -8.031 1 98.44 222 GLU B C 1
ATOM 4088 O O . GLU B 1 222 ? 10.391 -31.953 -6.836 1 98.44 222 GLU B O 1
ATOM 4093 N N . ASP B 1 223 ? 9.016 -31.844 -8.531 1 98.56 223 ASP B N 1
ATOM 4094 C CA . ASP B 1 223 ? 7.824 -32.25 -7.797 1 98.56 223 ASP B CA 1
ATOM 4095 C C . ASP B 1 223 ? 7.188 -33.5 -8.438 1 98.56 223 ASP B C 1
ATOM 4097 O O . ASP B 1 223 ? 6.145 -33.375 -9.086 1 98.56 223 ASP B O 1
ATOM 4101 N N . PRO B 1 224 ? 7.719 -34.625 -8.203 1 98 224 PRO B N 1
ATOM 4102 C CA . PRO B 1 224 ? 7.301 -35.812 -8.922 1 98 224 PRO B CA 1
ATOM 4103 C C . PRO B 1 224 ? 5.82 -36.125 -8.727 1 98 224 PRO B C 1
ATOM 4105 O O . PRO B 1 224 ? 5.188 -36.719 -9.617 1 98 224 PRO B O 1
ATOM 4108 N N . GLN B 1 225 ? 5.273 -35.812 -7.645 1 97.81 225 GLN B N 1
ATOM 4109 C CA . GLN B 1 225 ? 3.859 -36.094 -7.414 1 97.81 225 GLN B CA 1
ATOM 4110 C C . GLN B 1 225 ? 2.98 -35 -8.016 1 97.81 225 GLN B C 1
ATOM 4112 O O . GLN B 1 225 ? 1.751 -35.094 -7.984 1 97.81 225 GLN B O 1
ATOM 4117 N N . ASN B 1 226 ? 3.58 -33.969 -8.461 1 98 226 ASN B N 1
ATOM 4118 C CA . ASN B 1 226 ? 2.906 -32.844 -9.148 1 98 226 ASN B CA 1
ATOM 4119 C C . ASN B 1 226 ? 1.861 -32.188 -8.25 1 98 226 ASN B C 1
ATOM 4121 O O . ASN B 1 226 ? 0.752 -31.906 -8.703 1 98 226 ASN B O 1
ATOM 4125 N N . THR B 1 227 ? 2.252 -32 -6.965 1 98.31 227 THR B N 1
ATOM 4126 C CA . THR B 1 227 ? 1.331 -31.406 -6.016 1 98.31 227 THR B CA 1
ATOM 4127 C C . THR B 1 227 ? 1.058 -29.953 -6.391 1 98.31 227 THR B C 1
ATOM 4129 O O . THR B 1 227 ? -0.067 -29.469 -6.238 1 98.31 227 THR B O 1
ATOM 4132 N N . PHE B 1 228 ? 2.035 -29.156 -6.891 1 98.31 228 PHE B N 1
ATOM 4133 C CA . PHE B 1 228 ? 1.881 -27.766 -7.273 1 98.31 228 PHE B CA 1
ATOM 4134 C C . PHE B 1 228 ? 1.188 -27.641 -8.625 1 98.31 228 PHE B C 1
ATOM 4136 O O . PHE B 1 228 ? 0.819 -26.547 -9.047 1 98.31 228 PHE B O 1
ATOM 4143 N N . GLY B 1 229 ? 1.062 -28.75 -9.281 1 94.88 229 GLY B N 1
ATOM 4144 C CA . GLY B 1 229 ? 0.446 -28.734 -10.594 1 94.88 229 GLY B CA 1
ATOM 4145 C C . GLY B 1 229 ? 1.422 -28.391 -11.703 1 94.88 229 GLY B C 1
ATOM 4146 O O . GLY B 1 229 ? 2.635 -28.359 -11.484 1 94.88 229 GLY B O 1
ATOM 4147 N N . GLY B 1 230 ? 0.87 -28.297 -12.945 1 93.94 230 GLY B N 1
ATOM 4148 C CA . GLY B 1 230 ? 1.643 -27.922 -14.117 1 93.94 230 GLY B CA 1
ATOM 4149 C C . GLY B 1 230 ? 1.577 -26.422 -14.414 1 93.94 230 GLY B C 1
ATOM 4150 O O . GLY B 1 230 ? 1.882 -25.609 -13.555 1 93.94 230 GLY B O 1
ATOM 4151 N N . VAL B 1 231 ? 1.103 -26.125 -15.5 1 95.56 231 VAL B N 1
ATOM 4152 C CA . VAL B 1 231 ? 0.956 -24.734 -15.93 1 95.56 231 VAL B CA 1
ATOM 4153 C C . VAL B 1 231 ? -0.256 -24.109 -15.234 1 95.56 231 VAL B C 1
ATOM 4155 O O . VAL B 1 231 ? -1.33 -24.703 -15.188 1 95.56 231 VAL B O 1
ATOM 4158 N N . GLU B 1 232 ? -0.028 -22.953 -14.625 1 97.81 232 GLU B N 1
ATOM 4159 C CA . GLU B 1 232 ? -1.087 -22.156 -14.016 1 97.81 232 GLU B CA 1
ATOM 4160 C C . GLU B 1 232 ? -1.44 -20.953 -14.891 1 97.81 232 GLU B C 1
ATOM 4162 O O . GLU B 1 232 ? -0.594 -20.453 -15.633 1 97.81 232 GLU B O 1
ATOM 4167 N N . LYS B 1 233 ? -2.646 -20.609 -14.828 1 98.44 233 LYS B N 1
ATOM 4168 C CA . LYS B 1 233 ? -3.141 -19.406 -15.484 1 98.44 233 LYS B CA 1
ATOM 4169 C C . LYS B 1 233 ? -3.717 -18.422 -14.461 1 98.44 233 LYS B C 1
ATOM 4171 O O . LYS B 1 233 ? -4.152 -18.828 -13.383 1 98.44 233 LYS B O 1
ATOM 4176 N N . ILE B 1 234 ? -3.672 -17.156 -14.852 1 98.75 234 ILE B N 1
ATOM 4177 C CA . ILE B 1 234 ? -4.152 -16.156 -13.906 1 98.75 234 ILE B CA 1
ATOM 4178 C C . ILE B 1 234 ? -5.43 -15.508 -14.445 1 98.75 234 ILE B C 1
ATOM 4180 O O . ILE B 1 234 ? -5.473 -15.055 -15.594 1 98.75 234 ILE B O 1
ATOM 4184 N N . HIS B 1 235 ? -6.449 -15.547 -13.602 1 98.75 235 HIS B N 1
ATOM 4185 C CA . HIS B 1 235 ? -7.789 -15.047 -13.875 1 98.75 235 HIS B CA 1
ATOM 4186 C C . HIS B 1 235 ? -8.102 -13.82 -13.016 1 98.75 235 HIS B C 1
ATOM 4188 O O . HIS B 1 235 ? -7.32 -13.461 -12.125 1 98.75 235 HIS B O 1
ATOM 4194 N N . HIS B 1 236 ? -9.156 -13.133 -13.344 1 98.88 236 HIS B N 1
ATOM 4195 C CA . HIS B 1 236 ? -9.781 -12.18 -12.43 1 98.88 236 HIS B CA 1
ATOM 4196 C C . HIS B 1 236 ? -11.125 -12.695 -11.93 1 98.88 236 HIS B C 1
ATOM 4198 O O . HIS B 1 236 ? -11.656 -13.68 -12.461 1 98.88 236 HIS B O 1
ATOM 4204 N N . ALA B 1 237 ? -11.586 -12.141 -10.852 1 98.88 237 ALA B N 1
ATOM 4205 C CA . ALA B 1 237 ? -12.898 -12.461 -10.297 1 98.88 237 ALA B CA 1
ATOM 4206 C C . ALA B 1 237 ? -13.672 -11.188 -9.977 1 98.88 237 ALA B C 1
ATOM 4208 O O . ALA B 1 237 ? -13.086 -10.148 -9.664 1 98.88 237 ALA B O 1
ATOM 4209 N N . THR B 1 238 ? -14.992 -11.281 -10.094 1 98.88 238 THR B N 1
ATOM 4210 C CA . THR B 1 238 ? -15.859 -10.148 -9.805 1 98.88 238 THR B CA 1
ATOM 4211 C C . THR B 1 238 ? -17.062 -10.586 -8.977 1 98.88 238 THR B C 1
ATOM 4213 O O . THR B 1 238 ? -17.406 -11.773 -8.953 1 98.88 238 THR B O 1
ATOM 4216 N N . ARG B 1 239 ? -17.625 -9.602 -8.258 1 98.5 239 ARG B N 1
ATOM 4217 C CA . ARG B 1 239 ? -18.875 -9.883 -7.578 1 98.5 239 ARG B CA 1
ATOM 4218 C C . ARG B 1 239 ? -19.984 -10.203 -8.586 1 98.5 239 ARG B C 1
ATOM 4220 O O . ARG B 1 239 ? -19.891 -9.828 -9.75 1 98.5 239 ARG B O 1
ATOM 4227 N N . LEU B 1 240 ? -21.016 -10.898 -8.117 1 98.19 240 LEU B N 1
ATOM 4228 C CA . LEU B 1 240 ? -22.203 -11.086 -8.945 1 98.19 240 LEU B CA 1
ATOM 4229 C C . LEU B 1 240 ? -22.828 -9.75 -9.32 1 98.19 240 LEU B C 1
ATOM 4231 O O . LEU B 1 240 ? -22.844 -8.82 -8.516 1 98.19 240 LEU B O 1
ATOM 4235 N N . GLY B 1 241 ? -23.281 -9.578 -10.555 1 97.88 241 GLY B N 1
ATOM 4236 C CA . GLY B 1 241 ? -23.922 -8.352 -11.016 1 97.88 241 GLY B CA 1
ATOM 4237 C C . GLY B 1 241 ? -22.938 -7.348 -11.586 1 97.88 241 GLY B C 1
ATOM 4238 O O . GLY B 1 241 ? -23.328 -6.316 -12.133 1 97.88 241 GLY B O 1
ATOM 4239 N N . PHE B 1 242 ? -21.703 -7.668 -11.57 1 98.5 242 PHE B N 1
ATOM 4240 C CA . PHE B 1 242 ? -20.672 -6.746 -12.016 1 98.5 242 PHE B CA 1
ATOM 4241 C C . PHE B 1 242 ? -20.828 -6.438 -13.5 1 98.5 242 PHE B C 1
ATOM 4243 O O . PHE B 1 242 ? -20.734 -5.277 -13.914 1 98.5 242 PHE B O 1
ATOM 4250 N N . GLU B 1 243 ? -20.938 -7.422 -14.336 1 97.69 243 GLU B N 1
ATOM 4251 C CA . GLU B 1 243 ? -21.047 -7.25 -15.781 1 97.69 243 GLU B CA 1
ATOM 4252 C C . GLU B 1 243 ? -22.234 -6.352 -16.141 1 97.69 243 GLU B C 1
ATOM 4254 O O . GLU B 1 243 ? -22.156 -5.582 -17.094 1 97.69 243 GLU B O 1
ATOM 4259 N N . GLU B 1 244 ? -23.297 -6.418 -15.383 1 97.75 244 GLU B N 1
ATOM 4260 C CA . GLU B 1 244 ? -24.453 -5.562 -15.609 1 97.75 244 GLU B CA 1
ATOM 4261 C C . GLU B 1 244 ? -24.172 -4.121 -15.203 1 97.75 244 GLU B C 1
ATOM 4263 O O . GLU B 1 244 ? -24.562 -3.184 -15.898 1 97.75 244 GLU B O 1
ATOM 4268 N N . ASP B 1 245 ? -23.5 -4.016 -14.102 1 97.12 245 ASP B N 1
ATOM 4269 C CA . ASP B 1 245 ? -23.219 -2.688 -13.562 1 97.12 245 ASP B CA 1
ATOM 4270 C C . ASP B 1 245 ? -22.125 -1.984 -14.367 1 97.12 245 ASP B C 1
ATOM 4272 O O . ASP B 1 245 ? -22.156 -0.76 -14.508 1 97.12 245 ASP B O 1
ATOM 4276 N N . TYR B 1 246 ? -21.172 -2.77 -14.82 1 97.56 246 TYR B N 1
ATOM 4277 C CA . TYR B 1 246 ? -20.016 -2.219 -15.523 1 97.56 246 TYR B CA 1
ATOM 4278 C C . TYR B 1 246 ? -19.719 -3.014 -16.781 1 97.56 246 TYR B C 1
ATOM 4280 O O . TYR B 1 246 ? -18.641 -3.602 -16.922 1 97.56 246 TYR B O 1
ATOM 4288 N N . PRO B 1 247 ? -20.562 -2.936 -17.781 1 97.5 247 PRO B N 1
ATOM 4289 C CA . PRO B 1 247 ? -20.391 -3.781 -18.969 1 97.5 247 PRO B CA 1
ATOM 4290 C C . PRO B 1 247 ? -19.109 -3.482 -19.734 1 97.5 247 PRO B C 1
ATOM 4292 O O . PRO B 1 247 ? -18.438 -4.402 -20.203 1 97.5 247 PRO B O 1
ATOM 4295 N N . GLU B 1 248 ? -18.703 -2.254 -19.812 1 97.38 248 GLU B N 1
ATOM 4296 C CA . GLU B 1 248 ? -17.484 -1.9 -20.531 1 97.38 248 GLU B CA 1
ATOM 4297 C C . GLU B 1 248 ? -16.234 -2.408 -19.797 1 97.38 248 GLU B C 1
ATOM 4299 O O . GLU B 1 248 ? -15.328 -2.961 -20.422 1 97.38 248 GLU B O 1
ATOM 4304 N N . VAL B 1 249 ? -16.234 -2.193 -18.516 1 98.38 249 VAL B N 1
ATOM 4305 C CA . VAL B 1 249 ? -15.086 -2.635 -17.734 1 98.38 249 VAL B CA 1
ATOM 4306 C C . VAL B 1 249 ? -14.969 -4.156 -17.797 1 98.38 249 VAL B C 1
ATOM 4308 O O . VAL B 1 249 ? -13.859 -4.695 -17.891 1 98.38 249 VAL B O 1
ATOM 4311 N N . SER B 1 250 ? -16.109 -4.812 -17.719 1 98.31 250 SER B N 1
ATOM 4312 C CA . SER B 1 250 ? -16.125 -6.266 -17.844 1 98.31 250 SER B CA 1
ATOM 4313 C C . SER B 1 250 ? -15.508 -6.723 -19.156 1 98.31 250 SER B C 1
ATOM 4315 O O . SER B 1 250 ? -14.719 -7.672 -19.188 1 98.31 250 SER B O 1
ATOM 4317 N N . GLU B 1 251 ? -15.844 -6.078 -20.203 1 98.31 251 GLU B N 1
ATOM 4318 C CA . GLU B 1 251 ? -15.273 -6.402 -21.516 1 98.31 251 GLU B CA 1
ATOM 4319 C C . GLU B 1 251 ? -13.766 -6.156 -21.516 1 98.31 251 GLU B C 1
ATOM 4321 O O . GLU B 1 251 ? -13 -6.969 -22.047 1 98.31 251 GLU B O 1
ATOM 4326 N N . TRP B 1 252 ? -13.328 -5.051 -20.953 1 98.69 252 TRP B N 1
ATOM 4327 C CA . TRP B 1 252 ? -11.914 -4.715 -20.922 1 98.69 252 TRP B CA 1
ATOM 4328 C C . TRP B 1 252 ? -11.125 -5.754 -20.125 1 98.69 252 TRP B C 1
ATOM 4330 O O . TRP B 1 252 ? -10.039 -6.168 -20.531 1 98.69 252 TRP B O 1
ATOM 4340 N N . PHE B 1 253 ? -11.641 -6.16 -18.953 1 98.75 253 PHE B N 1
ATOM 4341 C CA . PHE B 1 253 ? -11.008 -7.211 -18.156 1 98.75 253 PHE B CA 1
ATOM 4342 C C . PHE B 1 253 ? -10.891 -8.5 -18.969 1 98.75 253 PHE B C 1
ATOM 4344 O O . PHE B 1 253 ? -9.883 -9.203 -18.875 1 98.75 253 PHE B O 1
ATOM 4351 N N . ASN B 1 254 ? -11.891 -8.836 -19.766 1 98.56 254 ASN B N 1
ATOM 4352 C CA . ASN B 1 254 ? -11.898 -10.07 -20.547 1 98.56 254 ASN B CA 1
ATOM 4353 C C . ASN B 1 254 ? -10.906 -10.008 -21.703 1 98.56 254 ASN B C 1
ATOM 4355 O O . ASN B 1 254 ? -10.375 -11.039 -22.141 1 98.56 254 ASN B O 1
ATOM 4359 N N . ASN B 1 255 ? -10.648 -8.797 -22.188 1 98.5 255 ASN B N 1
ATOM 4360 C CA . ASN B 1 255 ? -9.695 -8.602 -23.266 1 98.5 255 ASN B CA 1
ATOM 4361 C C . ASN B 1 255 ? -8.258 -8.547 -22.766 1 98.5 255 ASN B C 1
ATOM 4363 O O . ASN B 1 255 ? -7.316 -8.688 -23.547 1 98.5 255 ASN B O 1
ATOM 4367 N N . TRP B 1 256 ? -8.102 -8.312 -21.484 1 98.69 256 TRP B N 1
ATOM 4368 C CA . TRP B 1 256 ? -6.809 -8.109 -20.844 1 98.69 256 TRP B CA 1
ATOM 4369 C C . TRP B 1 256 ? -5.93 -9.352 -20.969 1 98.69 256 TRP B C 1
ATOM 4371 O O . TRP B 1 256 ? -6.355 -10.453 -20.625 1 98.69 256 TRP B O 1
ATOM 4381 N N . LYS B 1 257 ? -4.691 -9.156 -21.578 1 98.5 257 LYS B N 1
ATOM 4382 C CA . LYS B 1 257 ? -3.701 -10.211 -21.766 1 98.5 257 LYS B CA 1
ATOM 4383 C C . LYS B 1 257 ? -2.281 -9.656 -21.672 1 98.5 257 LYS B C 1
ATOM 4385 O O . LYS B 1 257 ? -1.99 -8.594 -22.234 1 98.5 257 LYS B O 1
ATOM 4390 N N . MET B 1 258 ? -1.475 -10.398 -20.969 1 98.19 258 MET B N 1
ATOM 4391 C CA . MET B 1 258 ? -0.074 -10 -20.875 1 98.19 258 MET B CA 1
ATOM 4392 C C . MET B 1 258 ? 0.848 -11.195 -21.062 1 98.19 258 MET B C 1
ATOM 4394 O O . MET B 1 258 ? 0.474 -12.328 -20.75 1 98.19 258 MET B O 1
ATOM 4398 N N . ASP B 1 259 ? 2.033 -10.914 -21.547 1 97 259 ASP B N 1
ATOM 4399 C CA . ASP B 1 259 ? 3.059 -11.945 -21.641 1 97 259 ASP B CA 1
ATOM 4400 C C . ASP B 1 259 ? 4.129 -11.766 -20.578 1 97 259 ASP B C 1
ATOM 4402 O O . ASP B 1 259 ? 4.027 -10.875 -19.719 1 97 259 ASP B O 1
ATOM 4406 N N . ASP B 1 260 ? 5.113 -12.609 -20.625 1 95.75 260 ASP B N 1
ATOM 4407 C CA . ASP B 1 260 ? 6.152 -12.648 -19.594 1 95.75 260 ASP B CA 1
ATOM 4408 C C . ASP B 1 260 ? 6.902 -11.32 -19.531 1 95.75 260 ASP B C 1
ATOM 4410 O O . ASP B 1 260 ? 7.117 -10.781 -18.438 1 95.75 260 ASP B O 1
ATOM 4414 N N . LYS B 1 261 ? 7.316 -10.836 -20.625 1 95.69 261 LYS B N 1
ATOM 4415 C CA . LYS B 1 261 ? 8.094 -9.602 -20.688 1 95.69 261 LYS B CA 1
ATOM 4416 C C . LYS B 1 261 ? 7.277 -8.422 -20.156 1 95.69 261 LYS B C 1
ATOM 4418 O O . LYS B 1 261 ? 7.781 -7.617 -19.359 1 95.69 261 LYS B O 1
ATOM 4423 N N . GLN B 1 262 ? 6.059 -8.344 -20.531 1 97.62 262 GLN B N 1
ATOM 4424 C CA . GLN B 1 262 ? 5.18 -7.234 -20.172 1 97.62 262 GLN B CA 1
ATOM 4425 C C . GLN B 1 262 ? 4.938 -7.184 -18.656 1 97.62 262 GLN B C 1
ATOM 4427 O O . GLN B 1 262 ? 5.051 -6.121 -18.047 1 97.62 262 GLN B O 1
ATOM 4432 N N . ILE B 1 263 ? 4.621 -8.273 -18.078 1 97.62 263 ILE B N 1
ATOM 4433 C CA . ILE B 1 263 ? 4.336 -8.289 -16.656 1 97.62 263 ILE B CA 1
ATOM 4434 C C . ILE B 1 263 ? 5.625 -8.062 -15.859 1 97.62 263 ILE B C 1
ATOM 4436 O O . ILE B 1 263 ? 5.621 -7.375 -14.836 1 97.62 263 ILE B O 1
ATOM 4440 N N . ALA B 1 264 ? 6.719 -8.609 -16.297 1 94.88 264 ALA B N 1
ATOM 4441 C CA . ALA B 1 264 ? 8 -8.383 -15.633 1 94.88 264 ALA B CA 1
ATOM 4442 C C . ALA B 1 264 ? 8.367 -6.898 -15.648 1 94.88 264 ALA B C 1
ATOM 4444 O O . ALA B 1 264 ? 8.805 -6.352 -14.633 1 94.88 264 ALA B O 1
ATOM 4445 N N . GLU B 1 265 ? 8.164 -6.254 -16.734 1 96.69 265 GLU B N 1
ATOM 4446 C CA . GLU B 1 265 ? 8.461 -4.832 -16.875 1 96.69 265 GLU B CA 1
ATOM 4447 C C . GLU B 1 265 ? 7.547 -3.996 -15.977 1 96.69 265 GLU B C 1
ATOM 4449 O O . GLU B 1 265 ? 8.008 -3.064 -15.305 1 96.69 265 GLU B O 1
ATOM 4454 N N . LEU B 1 266 ? 6.273 -4.328 -15.977 1 97.94 266 LEU B N 1
ATOM 4455 C CA . LEU B 1 266 ? 5.328 -3.594 -15.141 1 97.94 266 LEU B CA 1
ATOM 4456 C C . LEU B 1 266 ? 5.73 -3.666 -13.672 1 97.94 266 LEU B C 1
ATOM 4458 O O . LEU B 1 266 ? 5.742 -2.648 -12.977 1 97.94 266 LEU B O 1
ATOM 4462 N N . ILE B 1 267 ? 6.039 -4.859 -13.234 1 95.94 267 ILE B N 1
ATOM 4463 C CA . ILE B 1 267 ? 6.441 -5.043 -11.844 1 95.94 267 ILE B CA 1
ATOM 4464 C C . ILE B 1 267 ? 7.684 -4.207 -11.555 1 95.94 267 ILE B C 1
ATOM 4466 O O . ILE B 1 267 ? 7.754 -3.529 -10.523 1 95.94 267 ILE B O 1
ATOM 4470 N N . THR B 1 268 ? 8.617 -4.188 -12.43 1 94.31 268 THR B N 1
ATOM 4471 C CA . THR B 1 268 ? 9.852 -3.428 -12.266 1 94.31 268 THR B CA 1
ATOM 4472 C C . THR B 1 268 ? 9.555 -1.935 -12.164 1 94.31 268 THR B C 1
ATOM 4474 O O . THR B 1 268 ? 10.07 -1.253 -11.273 1 94.31 268 THR B O 1
ATOM 4477 N N . TYR B 1 269 ? 8.734 -1.423 -13.078 1 95.56 269 TYR B N 1
ATOM 4478 C CA . TYR B 1 269 ? 8.367 -0.012 -13.062 1 95.56 269 TYR B CA 1
ATOM 4479 C C . TYR B 1 269 ? 7.699 0.364 -11.742 1 95.56 269 TYR B C 1
ATOM 4481 O O . TYR B 1 269 ? 8.031 1.388 -11.148 1 95.56 269 TYR B O 1
ATOM 4489 N N . VAL B 1 270 ? 6.828 -0.465 -11.312 1 94.88 270 VAL B N 1
ATOM 4490 C CA . VAL B 1 270 ? 6.039 -0.173 -10.117 1 94.88 270 VAL B CA 1
ATOM 4491 C C . VAL B 1 270 ? 6.922 -0.264 -8.875 1 94.88 270 VAL B C 1
ATOM 4493 O O . VAL B 1 270 ? 6.887 0.619 -8.016 1 94.88 270 VAL B O 1
ATOM 4496 N N . GLU B 1 271 ? 7.777 -1.257 -8.797 1 89.44 271 GLU B N 1
ATOM 4497 C CA . GLU B 1 271 ? 8.648 -1.459 -7.637 1 89.44 271 GLU B CA 1
ATOM 4498 C C . GLU B 1 271 ? 9.727 -0.385 -7.562 1 89.44 271 GLU B C 1
ATOM 4500 O O . GLU B 1 271 ? 10.195 -0.041 -6.477 1 89.44 271 GLU B O 1
ATOM 4505 N N . SER B 1 272 ? 10.102 0.08 -8.703 1 87.31 272 SER B N 1
ATOM 4506 C CA . SER B 1 272 ? 11.203 1.033 -8.758 1 87.31 272 SER B CA 1
ATOM 4507 C C . SER B 1 272 ? 10.719 2.455 -8.492 1 87.31 272 SER B C 1
ATOM 4509 O O . SER B 1 272 ? 11.531 3.357 -8.266 1 87.31 272 SER B O 1
ATOM 4511 N N . ALA B 1 273 ? 9.391 2.562 -8.523 1 87.5 273 ALA B N 1
ATOM 4512 C CA . ALA B 1 273 ? 8.836 3.896 -8.312 1 87.5 273 ALA B CA 1
ATOM 4513 C C . ALA B 1 273 ? 8.594 4.164 -6.828 1 87.5 273 ALA B C 1
ATOM 4515 O O . ALA B 1 273 ? 8.344 3.236 -6.055 1 87.5 273 ALA B O 1
ATOM 4516 N N . ASP B 1 274 ? 8.719 5.32 -6.535 1 75.44 274 ASP B N 1
ATOM 4517 C CA . ASP B 1 274 ? 8.414 5.707 -5.16 1 75.44 274 ASP B CA 1
ATOM 4518 C C . ASP B 1 274 ? 6.934 5.508 -4.852 1 75.44 274 ASP B C 1
ATOM 4520 O O . ASP B 1 274 ? 6.574 5.117 -3.738 1 75.44 274 ASP B O 1
ATOM 4524 N N . ASP B 1 275 ? 6.121 5.883 -5.828 1 85.44 275 ASP B N 1
ATOM 4525 C CA . ASP B 1 275 ? 4.684 5.637 -5.789 1 85.44 275 ASP B CA 1
ATOM 4526 C C . ASP B 1 275 ? 4.281 4.582 -6.816 1 85.44 275 ASP B C 1
ATOM 4528 O O . ASP B 1 275 ? 4.477 4.77 -8.016 1 85.44 275 ASP B O 1
ATOM 4532 N N . PRO B 1 276 ? 3.639 3.559 -6.238 1 93.44 276 PRO B N 1
ATOM 4533 C CA . PRO B 1 276 ? 3.262 2.488 -7.164 1 93.44 276 PRO B CA 1
ATOM 4534 C C . PRO B 1 276 ? 2.389 2.982 -8.312 1 93.44 276 PRO B C 1
ATOM 4536 O O . PRO B 1 276 ? 2.533 2.518 -9.445 1 93.44 276 PRO B O 1
ATOM 4539 N N . LEU B 1 277 ? 1.473 3.873 -8.055 1 94.25 277 LEU B N 1
ATOM 4540 C CA . LEU B 1 277 ? 0.581 4.383 -9.094 1 94.25 277 LEU B CA 1
ATOM 4541 C C . LEU B 1 277 ? 1.366 5.125 -10.172 1 94.25 277 LEU B C 1
ATOM 4543 O O . LEU B 1 277 ? 1.068 4.996 -11.359 1 94.25 277 LEU B O 1
ATOM 4547 N N . ASP B 1 278 ? 2.361 5.879 -9.781 1 91.88 278 ASP B N 1
ATOM 4548 C CA . ASP B 1 278 ? 3.184 6.613 -10.734 1 91.88 278 ASP B CA 1
ATOM 4549 C C . ASP B 1 278 ? 4 5.656 -11.602 1 91.88 278 ASP B C 1
ATOM 4551 O O . ASP B 1 278 ? 4.191 5.902 -12.797 1 91.88 278 ASP B O 1
ATOM 4555 N N . GLY B 1 279 ? 4.512 4.641 -10.977 1 95.56 279 GLY B N 1
ATOM 4556 C CA . GLY B 1 279 ? 5.203 3.619 -11.742 1 95.56 279 GLY B CA 1
ATOM 4557 C C . GLY B 1 279 ? 4.332 2.979 -12.805 1 95.56 279 GLY B C 1
ATOM 4558 O O . GLY B 1 279 ? 4.77 2.781 -13.938 1 95.56 279 GLY B O 1
ATOM 4559 N N . ALA B 1 280 ? 3.086 2.719 -12.43 1 98 280 ALA B N 1
ATOM 4560 C CA . ALA B 1 280 ? 2.131 2.133 -13.367 1 98 280 ALA B CA 1
ATOM 4561 C C . ALA B 1 280 ? 1.831 3.092 -14.516 1 98 280 ALA B C 1
ATOM 4563 O O . ALA B 1 280 ? 1.787 2.684 -15.68 1 98 280 ALA B O 1
ATOM 4564 N N . LYS B 1 281 ? 1.653 4.32 -14.195 1 96.81 281 LYS B N 1
ATOM 4565 C CA . LYS B 1 281 ? 1.355 5.328 -15.211 1 96.81 281 LYS B CA 1
ATOM 4566 C C . LYS B 1 281 ? 2.496 5.449 -16.219 1 96.81 281 LYS B C 1
ATOM 4568 O O . LYS B 1 281 ? 2.26 5.57 -17.422 1 96.81 281 LYS B O 1
ATOM 4573 N N . LYS B 1 282 ? 3.688 5.441 -15.711 1 96.38 282 LYS B N 1
ATOM 4574 C CA . LYS B 1 282 ? 4.84 5.535 -16.594 1 96.38 282 LYS B CA 1
ATOM 4575 C C . LYS B 1 282 ? 4.906 4.34 -17.547 1 96.38 282 LYS B C 1
ATOM 4577 O O . LYS B 1 282 ? 5.172 4.496 -18.734 1 96.38 282 LYS B O 1
ATOM 4582 N N . TRP B 1 283 ? 4.695 3.186 -17.031 1 98.25 283 TRP B N 1
ATOM 4583 C CA . TRP B 1 283 ? 4.672 1.99 -17.859 1 98.25 283 TRP B CA 1
ATOM 4584 C C . TRP B 1 283 ? 3.572 2.084 -18.922 1 98.25 283 TRP B C 1
ATOM 4586 O O . TRP B 1 283 ? 3.783 1.717 -20.078 1 98.25 283 TRP B O 1
ATOM 4596 N N . ILE B 1 284 ? 2.412 2.58 -18.547 1 98.5 284 ILE B N 1
ATOM 4597 C CA . ILE B 1 284 ? 1.27 2.709 -19.438 1 98.5 284 ILE B CA 1
ATOM 4598 C C . ILE B 1 284 ? 1.616 3.662 -20.578 1 98.5 284 ILE B C 1
ATOM 4600 O O . ILE B 1 284 ? 1.284 3.402 -21.75 1 98.5 284 ILE B O 1
ATOM 4604 N N . GLU B 1 285 ? 2.252 4.711 -20.281 1 97.56 285 GLU B N 1
ATOM 4605 C CA . GLU B 1 285 ? 2.648 5.688 -21.281 1 97.56 285 GLU B CA 1
ATOM 4606 C C . GLU B 1 285 ? 3.496 5.043 -22.375 1 97.56 285 GLU B C 1
ATOM 4608 O O . GLU B 1 285 ? 3.404 5.422 -23.547 1 97.56 285 GLU B O 1
ATOM 4613 N N . GLU B 1 286 ? 4.266 4.094 -22 1 97.62 286 GLU B N 1
ATOM 4614 C CA . GLU B 1 286 ? 5.191 3.453 -22.938 1 97.62 286 GLU B CA 1
ATOM 4615 C C . GLU B 1 286 ? 4.555 2.234 -23.594 1 97.62 286 GLU B C 1
ATOM 4617 O O . GLU B 1 286 ? 5.168 1.594 -24.453 1 97.62 286 GLU B O 1
ATOM 4622 N N . ASN B 1 287 ? 3.355 1.87 -23.188 1 98.31 287 ASN B N 1
ATOM 4623 C CA . ASN B 1 287 ? 2.701 0.669 -23.703 1 98.31 287 ASN B CA 1
ATOM 4624 C C . ASN B 1 287 ? 1.276 0.96 -24.172 1 98.31 287 ASN B C 1
ATOM 4626 O O . ASN B 1 287 ? 0.369 0.156 -23.938 1 98.31 287 ASN B O 1
ATOM 4630 N N . GLN B 1 288 ? 1.021 2.039 -24.812 1 97.19 288 GLN B N 1
ATOM 4631 C CA . GLN B 1 288 ? -0.3 2.527 -25.203 1 97.19 288 GLN B CA 1
ATOM 4632 C C . GLN B 1 288 ? -0.95 1.608 -26.234 1 97.19 288 GLN B C 1
ATOM 4634 O O . GLN B 1 288 ? -2.166 1.407 -26.203 1 97.19 288 GLN B O 1
ATOM 4639 N N . GLU B 1 289 ? -0.195 1.112 -27.109 1 96.88 289 GLU B N 1
ATOM 4640 C CA . GLU B 1 289 ? -0.745 0.215 -28.125 1 96.88 289 GLU B CA 1
ATOM 4641 C C . GLU B 1 289 ? -1.34 -1.038 -27.484 1 96.88 289 GLU B C 1
ATOM 4643 O O . GLU B 1 289 ? -2.441 -1.46 -27.844 1 96.88 289 GLU B O 1
ATOM 4648 N N . LEU B 1 290 ? -0.585 -1.597 -26.562 1 97.69 290 LEU B N 1
ATOM 4649 C CA . LEU B 1 290 ? -1.055 -2.785 -25.859 1 97.69 290 LEU B CA 1
ATOM 4650 C C . LEU B 1 290 ? -2.338 -2.488 -25.094 1 97.69 290 LEU B C 1
ATOM 4652 O O . LEU B 1 290 ? -3.297 -3.262 -25.156 1 97.69 290 LEU B O 1
ATOM 4656 N N . ILE B 1 291 ? -2.342 -1.383 -24.391 1 97.69 291 ILE B N 1
ATOM 4657 C CA . ILE B 1 291 ? -3.502 -0.978 -23.609 1 97.69 291 ILE B CA 1
ATOM 4658 C C . ILE B 1 291 ? -4.707 -0.783 -24.531 1 97.69 291 ILE B C 1
ATOM 4660 O O . ILE B 1 291 ? -5.828 -1.15 -24.172 1 97.69 291 ILE B O 1
ATOM 4664 N N . GLY B 1 292 ? -4.469 -0.198 -25.656 1 96.81 292 GLY B N 1
ATOM 4665 C CA . GLY B 1 292 ? -5.52 0.025 -26.625 1 96.81 292 GLY B CA 1
ATOM 4666 C C . GLY B 1 292 ? -6.207 -1.255 -27.078 1 96.81 292 GLY B C 1
ATOM 4667 O O . GLY B 1 292 ? -7.387 -1.243 -27.422 1 96.81 292 GLY B O 1
ATOM 4668 N N . GLU B 1 293 ? -5.52 -2.354 -27.031 1 96.88 293 GLU B N 1
ATOM 4669 C CA . GLU B 1 293 ? -6.086 -3.645 -27.406 1 96.88 293 GLU B CA 1
ATOM 4670 C C . GLU B 1 293 ? -7.078 -4.145 -26.3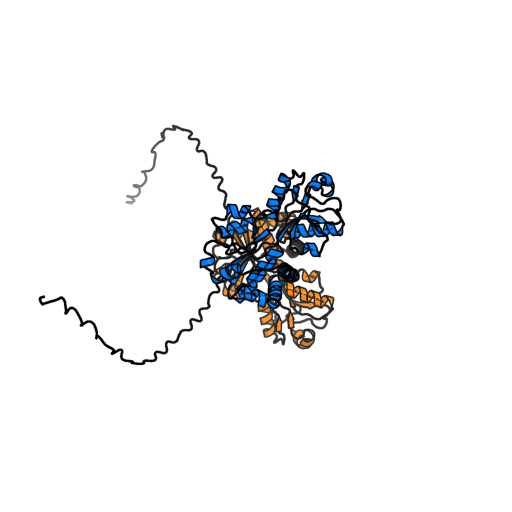59 1 96.88 293 GLU B C 1
ATOM 4672 O O . GLU B 1 293 ? -7.965 -4.941 -26.672 1 96.88 293 GLU B O 1
ATOM 4677 N N . TRP B 1 294 ? -6.898 -3.666 -25.125 1 97.88 294 TRP B N 1
ATOM 4678 C CA . TRP B 1 294 ? -7.75 -4.148 -24.047 1 97.88 294 TRP B CA 1
ATOM 4679 C C . TRP B 1 294 ? -9.016 -3.301 -23.922 1 97.88 294 TRP B C 1
ATOM 4681 O O . TRP B 1 294 ? -10.086 -3.82 -23.609 1 97.88 294 TRP B O 1
ATOM 4691 N N . VAL B 1 295 ? -8.828 -1.998 -24.078 1 96 295 VAL B N 1
ATOM 4692 C CA . VAL B 1 295 ? -9.906 -1.07 -23.781 1 96 295 VAL B CA 1
ATOM 4693 C C . VAL B 1 295 ? -10.5 -0.516 -25.062 1 96 295 VAL B C 1
ATOM 4695 O O . VAL B 1 295 ? -10.539 0.701 -25.266 1 96 295 VAL B O 1
ATOM 4698 N N . LYS B 1 296 ? -10.969 -1.289 -25.953 1 83.44 296 LYS B N 1
ATOM 4699 C CA . LYS B 1 296 ? -11.617 -0.928 -27.203 1 83.44 296 LYS B CA 1
ATOM 4700 C C . LYS B 1 296 ? -13.125 -0.738 -27 1 83.44 296 LYS B C 1
ATOM 4702 O O . LYS B 1 296 ? -13.727 -1.38 -26.141 1 83.44 296 LYS B O 1
#

Nearest PDB structures (foldseek):
  3tmg-assembly4_D  TM=9.561E-01  e=2.577E-30  Borreliella burgdorferi
  3l6h-assembly1_A  TM=9.452E-01  e=8.453E-30  Lactococcus lactis
  7ahh-assembly1_A  TM=9.360E-01  e=8.296E-26  Lactococcus lactis subsp. lactis
  7ahd-assembly1_A  TM=8.532E-01  e=1.991E-25  Lactococcus lactis subsp. lactis
  2reg-assembly2_B  TM=9.293E-01  e=5.827E-24  unclassified

Organism: NCBI:txid1808955

Secondary structure (DSSP, 8-state):
-----S-----TT----------------------------EEEEEE-S-HHHHHHHHHHHHHHHHTT-EEEEEE--HHHHHHHHHTTS-SEEEEEEETTTTHHHHHHHTTTEEE-S--SEEEEEEEEEEETT-TT--BGGGTGGGGGGGTTEEE---TT-HHHHHHHHHHHHTT---EEEP--HHHHHHHHHHHHHTT----EEEEES-THHHHS-EEEPB-TT-SS-S-EEEEEEEETTHHHH-HHHHHHHHH----HHHHHHHHHHHHHSSSHHHHHHHHHHT-HHHHHHH--/-------TT--------------------------------EEEEEE-S-HHHHHHHHHHHHHHHHTT-EEEEEE--HHHHHHHHHTTS-SEEEEEEETTTTHHHHHHHTTTEEE-S--SEEEEEEEEEEETT-TT--BGGGTGGGGGGGTTEEE---TT-HHHHHHHHHHHHTT---EEEP--HHHHHHHHHHHHHTT----EEEEES-THHHHS-EEEPB-TT-SS-S-EEEEEEEETTHHHH-HHHHHHHHH----HHHHHHHHHHHHHSSSHHHHHHHHHHT-HHHHHHH--

Foldseek 3Di:
DDDDDDDDPDDDDDDPDDPPPCPPPPPVPPPPPCPVPVPAAEAEEEAEPDLLRLLVLLLVCLVVVVVRHHYHYDYDDPVVRLVCLLVVVHFKYFWDKDDQLCVVSCVVCVVRWDWDPAFAEWFKAKAKKKAVVPPQAAAPLCCQVVCVLAVQEAEEAAPPGSNLVLVVVLCVVNVRSHDYDYHHPVVSLVVRVVCQVVVGIHMYMDMPPDCSVVVGRMDGHDYVVCSRHHGMTTIMMGGPCSCVVCVQVVQLSRQNYDYRVLSNQSSVQQVVDPHNSVSSVVSCVVVVVNSVSRRD/DCPDDPDPDDDPDDDDDDDPDCPPPVPVPPPPPCPVPPPAAEAEEEAEPDLLRLLVLLLVCLVVVVVRHHYHYDYDDPVVRLVCLLVVVHFKYFWDKDDQLCVVSCVVCVVRWDWDPAFAEWFKAKAKKKAVVPVQAAAPLCCQVVCVLAVQEAEEEAPPGSNLVLVVVLCVVNVRSHDYDYHHPVVSLVVRVVCQVVVGIHMYMDMPPDCSVVVGRMDGHDYVVCSRHHGMTITMMGGPCSCVVCVQVVQLSNQNYDYRVLSNQSSVQQVVDPHNSVSSVVSCVVVVVNSVRRRD

InterPro domains:
  IPR007210 ABC-type glycine betaine transport system, substrate-binding domain [PF04069] (42-286)

pLDDT: mean 87.32, std 23.63, range [18.67, 98.88]

Sequence (592 aa):
MNTWKKELILILVLLMGAVLTACGSTSEETTSEQTGTESKQELTIGQINWAENIAVTNMWKAILEDKGYNVNLMVLDMGATMKALESSDLDASLEIWLPVQDALYLEKFQDTINFSDSTWFDNAKVGLVVPTYLEEVNSVEDLNEHKELFAGEIVGFDPGAGTMEVTEQLIKDYNLDFELLASSEPAMLSEIDKAVKNEKPIVAPLWSPHSVFSKHDLKFLEDPQNTFGGVEKIHHATRLGFEEDYPEVSEWFNNWKMDDKQIAELITYVESADDPLDGAKKWIEENQELIGEWVKMNTWKKELILILVLLMGAVLTACGSTSEETTSEQTGTESKQELTIGQINWAENIAVTNMWKAILEDKGYNVNLMVLDMGATMKALESSDLDASLEIWLPVQDALYLEKFQDTINFSDSTWFDNAKVGLVVPTYLEEVNSVEDLNEHKELFAGEIVGFDPGAGTMEVTEQLIKDYNLDFELLASSEPAMLSEIDKAVKNEKPIVAPLWSPHSVFSKHDLKFLEDPQNTFGGVEKIHHATRLGFEEDYPEVSEWFNNWKMDDKQIAELITYVESADDPLDGAKKWIEENQELIGEWVK

Solvent-accessible surface area (backbone atoms only — not comparable to full-atom values): 32707 Å² total; per-residue (Å²): 135,90,84,95,72,93,71,81,88,70,78,84,81,71,70,91,81,75,87,74,80,70,87,70,78,76,69,77,68,71,69,70,70,67,73,59,76,72,71,52,57,76,42,36,34,50,28,36,90,36,68,63,44,46,27,54,46,28,35,49,40,51,54,40,38,73,72,52,36,41,65,36,40,33,50,39,54,55,63,56,43,53,53,29,20,55,71,60,75,23,47,32,36,75,77,39,43,36,68,56,42,35,35,68,56,47,71,72,37,55,90,50,30,42,68,50,87,45,53,36,33,72,78,27,40,51,38,45,30,31,49,59,83,47,73,86,58,57,34,60,84,40,44,64,86,45,26,76,67,40,71,30,44,33,49,31,28,44,74,67,33,32,63,53,55,43,48,56,49,40,36,60,76,67,65,45,73,56,45,77,39,72,48,34,51,43,46,31,51,48,52,51,52,54,24,57,76,65,71,43,71,54,39,29,75,49,54,40,92,50,72,64,61,80,77,37,70,61,37,69,37,44,53,95,84,44,70,60,47,66,73,24,29,32,17,37,35,28,13,70,65,40,54,77,77,36,49,65,60,45,50,24,62,56,48,31,71,51,54,71,68,55,52,53,48,40,33,50,37,14,69,73,29,63,39,49,53,59,14,23,47,54,47,45,70,76,39,50,70,65,51,50,66,22,66,114,128,96,87,75,94,75,80,77,83,73,77,87,75,84,76,94,88,81,79,82,83,68,87,70,75,76,68,77,70,71,70,68,71,69,73,61,76,72,70,53,56,77,42,37,34,48,29,34,89,36,69,65,44,46,28,54,47,28,34,49,41,51,54,40,39,75,72,52,36,41,66,36,39,33,48,39,55,56,63,55,45,53,52,28,20,54,72,58,73,22,46,32,37,75,76,39,44,36,69,55,42,35,36,67,54,47,71,72,36,55,91,49,30,42,68,50,87,44,54,35,33,72,78,28,41,51,39,44,30,30,49,59,85,47,73,83,59,56,33,62,84,40,44,63,84,45,26,77,68,40,71,29,45,32,50,32,27,44,73,68,32,32,62,51,55,44,48,56,48,41,35,60,75,67,65,46,74,56,45,78,39,74,49,32,52,44,46,33,51,49,52,50,52,55,25,58,76,66,71,43,72,54,39,28,74,48,54,39,90,49,72,63,62,80,75,38,69,61,38,69,37,45,52,92,82,45,71,60,47,66,73,25,29,31,17,38,34,28,15,70,66,40,55,78,75,35,50,66,60,46,50,24,61,56,48,31,69,50,53,73,68,56,52,52,49,41,34,49,37,14,69,72,30,63,38,48,52,58,16,24,48,55,48,44,70,75,38,50,70,65,50,50,67,22,67,114